Protein AF-A0A8J7C6D3-F1 (afdb_monomer)

Solvent-accessible surface area (backbone atoms only — not comparable to full-atom values): 24389 Å² total; per-residue (Å²): 137,83,80,84,76,82,81,77,87,63,57,80,48,40,81,49,32,55,45,72,69,37,61,65,18,50,51,34,42,56,75,69,70,48,65,46,54,58,27,21,40,64,61,62,69,90,41,70,54,32,63,36,28,35,18,40,44,41,59,49,48,55,51,28,41,75,70,75,44,65,48,73,67,58,43,46,28,51,15,32,48,29,65,72,40,36,53,61,50,34,52,82,59,72,56,47,87,53,58,85,55,48,47,28,28,37,66,63,80,87,57,46,86,38,42,42,56,18,48,42,22,64,67,69,44,84,69,55,77,60,66,36,76,58,47,26,60,44,47,68,49,23,74,39,45,88,68,72,54,64,92,40,13,22,19,60,53,46,52,54,50,24,51,27,49,12,30,39,50,52,49,48,58,55,47,71,68,45,81,63,49,64,58,54,53,67,67,46,100,62,57,70,68,58,36,50,51,38,45,55,49,46,54,53,30,49,50,20,57,74,71,65,38,66,69,55,28,53,52,30,35,48,42,28,32,46,33,29,60,51,92,88,38,50,74,74,27,22,35,58,28,53,31,53,66,75,66,58,63,63,65,79,76,54,61,97,89,48,85,75,84,82,75,77,99,70,84,86,82,91,81,90,80,88,83,89,78,85,86,85,80,91,78,87,83,85,83,84,84,88,84,90,80,89,85,81,82,89,80,74,95,61,72,75,64,66,73,75,77,74,82,80,89,81,90,88,88,89,84,83,86,82,80,80,86,85,81,83,85,84,86,88,87,86,83,88,84,85,89,89,85,87,90,83,89,85,90,81,82,88,83,86,78,82,77,82,76,82,72,84,61,64,64,60,59,50,51,50,51,49,51,52,50,48,54,52,50,48,53,50,49,55,51,50,54,56,56,54,60,67,75,74,65,131

Structure (mmCIF, N/CA/C/O backbone):
data_AF-A0A8J7C6D3-F1
#
_entry.id   AF-A0A8J7C6D3-F1
#
loop_
_atom_site.group_PDB
_atom_site.id
_atom_site.type_symbol
_atom_site.label_atom_id
_atom_site.label_alt_id
_atom_site.label_comp_id
_atom_site.label_asym_id
_atom_site.label_entity_id
_atom_site.label_seq_id
_atom_site.pdbx_PDB_ins_code
_atom_site.Cartn_x
_atom_site.Cartn_y
_atom_site.Cartn_z
_atom_site.occupancy
_atom_site.B_iso_or_equiv
_atom_site.auth_seq_id
_atom_site.auth_comp_id
_atom_site.auth_asym_id
_atom_site.auth_atom_id
_atom_site.pdbx_PDB_model_num
ATOM 1 N N . MET A 1 1 ? -4.020 -38.298 21.651 1.00 35.94 1 MET A N 1
ATOM 2 C CA . MET A 1 1 ? -4.482 -37.379 20.590 1.00 35.94 1 MET A CA 1
ATOM 3 C C . MET A 1 1 ? -3.362 -36.385 20.357 1.00 35.94 1 MET A C 1
ATOM 5 O O . MET A 1 1 ? -3.108 -35.577 21.237 1.00 35.94 1 MET A O 1
ATOM 9 N N . GLY A 1 2 ? -2.601 -36.550 19.274 1.00 34.66 2 GLY A N 1
ATOM 10 C CA . GLY A 1 2 ? -1.492 -35.654 18.943 1.00 34.66 2 GLY A CA 1
ATOM 11 C C . GLY A 1 2 ? -2.031 -34.428 18.221 1.00 34.66 2 GLY A C 1
ATOM 12 O O . GLY A 1 2 ? -2.689 -34.563 17.193 1.00 34.66 2 GLY A O 1
ATOM 13 N N . THR A 1 3 ? -1.799 -33.248 18.782 1.00 38.66 3 THR A N 1
ATOM 14 C CA . THR A 1 3 ? -2.047 -31.969 18.119 1.00 38.66 3 THR A CA 1
ATOM 15 C C . THR A 1 3 ? -1.068 -31.830 16.958 1.00 38.66 3 THR A C 1
ATOM 17 O O . THR A 1 3 ? 0.143 -31.834 17.176 1.00 38.66 3 THR A O 1
ATOM 20 N N . SER A 1 4 ? -1.581 -31.733 15.731 1.00 39.03 4 SER A N 1
ATOM 21 C CA . SER A 1 4 ? -0.763 -31.443 14.555 1.00 39.03 4 SER A CA 1
ATOM 22 C C . SER A 1 4 ? -0.263 -30.005 14.669 1.00 39.03 4 SER A C 1
ATOM 24 O O . SER A 1 4 ? -1.040 -29.061 14.552 1.00 39.03 4 SER A O 1
ATOM 26 N N . GLN A 1 5 ? 1.019 -29.843 14.979 1.00 36.81 5 GLN A N 1
ATOM 27 C CA . GLN A 1 5 ? 1.680 -28.546 15.012 1.00 36.81 5 GLN A CA 1
ATOM 28 C C . GLN A 1 5 ? 1.881 -28.110 13.557 1.00 36.81 5 GLN A C 1
ATOM 30 O O . GLN A 1 5 ? 2.606 -28.768 12.812 1.00 36.81 5 GLN A O 1
ATOM 35 N N . SER A 1 6 ? 1.204 -27.046 13.121 1.00 39.03 6 SER A N 1
ATOM 36 C CA . SER A 1 6 ? 1.497 -26.431 11.825 1.00 39.03 6 SER A CA 1
ATOM 37 C C . SER A 1 6 ? 2.928 -25.903 11.863 1.00 39.03 6 SER A C 1
ATOM 39 O O . SER A 1 6 ? 3.221 -24.943 12.570 1.00 39.03 6 SER A O 1
ATOM 41 N N . ALA A 1 7 ? 3.833 -26.558 11.140 1.00 34.53 7 ALA A N 1
ATOM 42 C CA . ALA A 1 7 ? 5.194 -26.084 10.964 1.00 34.53 7 ALA A CA 1
ATOM 43 C C . ALA A 1 7 ? 5.185 -24.954 9.926 1.00 34.53 7 ALA A C 1
ATOM 45 O O . ALA A 1 7 ? 5.163 -25.204 8.723 1.00 34.53 7 ALA A O 1
ATOM 46 N N . SER A 1 8 ? 5.180 -23.702 10.382 1.00 47.19 8 SER A N 1
ATOM 47 C CA . SER A 1 8 ? 5.560 -22.570 9.539 1.00 47.19 8 SER A CA 1
ATOM 48 C C . SER A 1 8 ? 7.086 -22.541 9.462 1.00 47.19 8 SER A C 1
ATOM 50 O O . SER A 1 8 ? 7.752 -22.167 10.428 1.00 47.19 8 SER A O 1
ATOM 52 N N . ALA A 1 9 ? 7.653 -22.978 8.338 1.00 42.16 9 ALA A N 1
ATOM 53 C CA . ALA A 1 9 ? 9.074 -22.800 8.064 1.00 42.16 9 ALA A CA 1
ATOM 54 C C . ALA A 1 9 ? 9.323 -21.310 7.799 1.00 42.16 9 ALA A C 1
ATOM 56 O O . ALA A 1 9 ? 9.165 -20.836 6.679 1.00 42.16 9 ALA A O 1
ATOM 57 N N . GLN A 1 10 ? 9.639 -20.554 8.848 1.00 51.47 10 GLN A N 1
ATOM 58 C CA . GLN A 1 10 ? 10.031 -19.159 8.707 1.00 51.47 10 GLN A CA 1
ATOM 59 C C . GLN A 1 10 ? 11.526 -19.099 8.393 1.00 51.47 10 GLN A C 1
ATOM 61 O O . GLN A 1 10 ? 12.343 -19.719 9.079 1.00 51.47 10 GLN A O 1
ATOM 66 N N . LEU A 1 11 ? 11.885 -18.358 7.346 1.00 58.56 11 LEU A N 1
ATOM 67 C CA . LEU A 1 11 ? 13.273 -18.072 7.006 1.00 58.56 11 LEU A CA 1
ATOM 68 C C . LEU A 1 11 ? 13.848 -17.143 8.095 1.00 58.56 11 LEU A C 1
ATOM 70 O O . LEU A 1 11 ? 13.680 -15.922 8.054 1.00 58.56 11 LEU A O 1
ATOM 74 N N . ASN A 1 12 ? 14.459 -17.737 9.122 1.00 57.47 12 ASN A N 1
ATOM 75 C CA . ASN A 1 12 ? 15.046 -17.015 10.251 1.00 57.47 12 ASN A CA 1
ATOM 76 C C . ASN A 1 12 ? 16.379 -16.388 9.824 1.00 57.47 12 ASN A C 1
ATOM 78 O O . ASN A 1 12 ? 17.447 -16.974 9.990 1.00 57.47 12 ASN A O 1
ATOM 82 N N . LEU A 1 13 ? 16.299 -15.204 9.220 1.00 67.88 13 LEU A N 1
ATOM 83 C CA . LEU A 1 13 ? 17.453 -14.402 8.827 1.00 67.88 13 LEU A CA 1
ATOM 84 C C . LEU A 1 13 ? 17.465 -13.090 9.603 1.00 67.88 13 LEU A C 1
ATOM 86 O O . LEU A 1 13 ? 16.505 -12.324 9.559 1.00 67.88 13 LEU A O 1
ATOM 90 N N . GLY A 1 14 ? 18.575 -12.827 10.294 1.00 69.88 14 GLY A N 1
ATOM 91 C CA . GLY A 1 14 ? 18.708 -11.687 11.201 1.00 69.88 14 GLY A CA 1
ATOM 92 C C . GLY A 1 14 ? 17.797 -11.778 12.431 1.00 69.88 14 GLY A C 1
ATOM 93 O O . GLY A 1 14 ? 17.125 -12.780 12.665 1.00 69.88 14 GLY A O 1
ATOM 94 N N . ASN A 1 15 ? 17.784 -10.714 13.230 1.00 74.31 15 ASN A N 1
ATOM 95 C CA . ASN A 1 15 ? 17.093 -10.658 14.522 1.00 74.31 15 ASN A CA 1
ATOM 96 C C . ASN A 1 15 ? 15.563 -10.608 14.396 1.00 74.31 15 ASN A C 1
ATOM 98 O O . ASN A 1 15 ? 14.868 -10.987 15.335 1.00 74.31 15 ASN A O 1
ATOM 102 N N . HIS A 1 16 ? 15.045 -10.144 13.256 1.00 74.00 16 HIS A N 1
ATOM 103 C CA . HIS A 1 16 ? 13.601 -9.990 13.024 1.00 74.00 16 HIS A CA 1
ATOM 104 C C . HIS A 1 16 ? 13.015 -11.032 12.063 1.00 74.00 16 HIS A C 1
ATOM 106 O O . HIS A 1 16 ? 11.794 -11.115 11.931 1.00 74.00 16 HIS A O 1
ATOM 112 N N . GLY A 1 17 ? 13.868 -11.835 11.415 1.00 75.44 17 GLY A N 1
ATOM 113 C CA . GLY A 1 17 ? 13.452 -12.804 10.405 1.00 75.44 17 GLY A CA 1
ATOM 114 C C . GLY A 1 17 ? 12.845 -12.160 9.154 1.00 75.44 17 GLY A C 1
ATOM 115 O O . GLY A 1 17 ? 12.644 -10.945 9.064 1.00 75.44 17 GLY A O 1
ATOM 116 N N . VAL A 1 18 ? 12.519 -13.002 8.172 1.00 78.12 18 VAL A N 1
ATOM 117 C CA . VAL A 1 18 ? 11.623 -12.615 7.075 1.00 78.12 18 VAL A CA 1
ATOM 118 C C . VAL A 1 18 ? 10.198 -12.967 7.483 1.00 78.12 18 VAL A C 1
ATOM 120 O O . VAL A 1 18 ? 9.922 -14.065 7.972 1.00 78.12 18 VAL A O 1
ATOM 123 N N . GLN A 1 19 ? 9.290 -12.012 7.327 1.00 78.81 19 GLN A N 1
ATOM 124 C CA . GLN A 1 19 ? 7.880 -12.212 7.619 1.00 78.81 19 GLN A CA 1
ATOM 125 C C . GLN A 1 19 ? 7.256 -13.170 6.591 1.00 78.81 19 GLN A C 1
ATOM 127 O O . GLN A 1 19 ? 7.528 -13.022 5.395 1.00 78.81 19 GLN A O 1
ATOM 132 N N . PRO A 1 20 ? 6.358 -14.072 7.021 1.00 81.88 20 PRO A N 1
ATOM 133 C CA . PRO A 1 20 ? 5.521 -14.826 6.107 1.00 81.88 20 PRO A CA 1
ATOM 134 C C . PRO A 1 20 ? 4.822 -13.928 5.073 1.00 81.88 20 PRO A C 1
ATOM 136 O O . PRO A 1 20 ? 4.192 -12.918 5.423 1.00 81.88 20 PRO A O 1
ATOM 139 N N . GLY A 1 21 ? 4.948 -14.302 3.802 1.00 85.19 21 GLY A N 1
ATOM 140 C CA . GLY A 1 21 ? 4.371 -13.593 2.661 1.00 85.19 21 GLY A CA 1
ATOM 141 C C . GLY A 1 21 ? 5.252 -12.524 2.037 1.00 85.19 21 GLY A C 1
ATOM 142 O O . GLY A 1 21 ? 4.798 -11.876 1.101 1.00 85.19 21 GLY A O 1
ATOM 143 N N . LEU A 1 22 ? 6.454 -12.302 2.570 1.00 88.69 22 LEU A N 1
ATOM 144 C CA . LEU A 1 22 ? 7.448 -11.389 2.001 1.00 88.69 22 LEU A CA 1
ATOM 145 C C . LEU A 1 22 ? 8.672 -12.130 1.449 1.00 88.69 22 LEU A C 1
ATOM 147 O O . LEU A 1 22 ? 9.694 -11.515 1.151 1.00 88.69 22 LEU A O 1
ATOM 151 N N . GLU A 1 23 ? 8.605 -13.457 1.328 1.00 88.38 23 GLU A N 1
ATOM 152 C CA . GLU A 1 23 ? 9.719 -14.284 0.864 1.00 88.38 23 GLU A CA 1
ATOM 153 C C . GLU A 1 23 ? 10.109 -13.938 -0.574 1.00 88.38 23 GLU A C 1
ATOM 155 O O . GLU A 1 23 ? 11.292 -13.950 -0.918 1.00 88.38 23 GLU A O 1
ATOM 160 N N . SER A 1 24 ? 9.124 -13.594 -1.409 1.00 89.44 24 SER A N 1
ATOM 161 C CA . SER A 1 24 ? 9.371 -13.220 -2.799 1.00 89.44 24 SER A CA 1
ATOM 162 C C . SER A 1 24 ? 10.123 -11.893 -2.890 1.00 89.44 24 SER A C 1
ATOM 164 O O . SER A 1 24 ? 11.124 -11.794 -3.592 1.00 89.44 24 SER A O 1
ATOM 166 N N . GLU A 1 25 ? 9.714 -10.903 -2.105 1.00 92.62 25 GLU A N 1
ATOM 167 C CA . GLU A 1 25 ? 10.316 -9.581 -2.023 1.00 92.62 25 GLU A CA 1
ATOM 168 C C . GLU A 1 25 ? 11.708 -9.659 -1.412 1.00 92.62 25 GLU A C 1
ATOM 170 O O . GLU A 1 25 ? 12.630 -9.005 -1.894 1.00 92.62 25 GLU A O 1
ATOM 175 N N . TYR A 1 26 ? 11.882 -10.504 -0.396 1.00 90.12 26 TYR A N 1
ATOM 176 C CA . TYR A 1 26 ? 13.186 -10.801 0.173 1.00 90.12 26 TYR A CA 1
ATOM 177 C C . TYR A 1 26 ? 14.137 -11.389 -0.878 1.00 90.12 26 TYR A C 1
ATOM 179 O O . TYR A 1 26 ? 15.249 -10.888 -1.051 1.00 90.12 26 TYR A O 1
ATOM 187 N N . LEU A 1 27 ? 13.692 -12.392 -1.641 1.00 89.00 27 LEU A N 1
ATOM 188 C CA . LEU A 1 27 ? 14.488 -12.959 -2.729 1.00 89.00 27 LEU A CA 1
ATOM 189 C C . LEU A 1 27 ? 14.832 -11.894 -3.782 1.00 89.00 27 LEU A C 1
ATOM 191 O O . LEU A 1 27 ? 15.984 -11.785 -4.196 1.00 89.00 27 LEU A O 1
ATOM 195 N N . GLN A 1 28 ? 13.867 -11.064 -4.186 1.00 91.81 28 GLN A N 1
ATOM 196 C CA . GLN A 1 28 ? 14.116 -9.970 -5.132 1.00 91.81 28 GLN A CA 1
ATOM 197 C C . GLN A 1 28 ? 15.097 -8.932 -4.569 1.00 91.81 28 GLN A C 1
ATOM 199 O O . GLN A 1 28 ? 15.930 -8.398 -5.304 1.00 91.81 28 GLN A O 1
ATOM 204 N N . TYR A 1 29 ? 15.058 -8.676 -3.260 1.00 90.19 29 TYR A N 1
ATOM 205 C CA . TYR A 1 29 ? 16.030 -7.830 -2.575 1.00 90.19 29 TYR A CA 1
ATOM 206 C C . TYR A 1 29 ? 17.445 -8.396 -2.706 1.00 90.19 29 TYR A C 1
ATOM 208 O O . TYR A 1 29 ? 18.355 -7.671 -3.113 1.00 90.19 29 TYR A O 1
ATOM 216 N N . GLN A 1 30 ? 17.627 -9.690 -2.434 1.00 87.06 30 GLN A N 1
ATOM 217 C CA . GLN A 1 30 ? 18.914 -10.373 -2.592 1.00 87.06 30 GLN A CA 1
ATOM 218 C C . GLN A 1 30 ? 19.411 -10.330 -4.042 1.00 87.06 30 GLN A C 1
ATOM 220 O O . GLN A 1 30 ? 20.556 -9.954 -4.292 1.00 87.06 30 GLN A O 1
ATOM 225 N N . LEU A 1 31 ? 18.541 -10.652 -5.005 1.00 87.81 31 LEU A N 1
ATOM 226 C CA . LEU A 1 31 ? 18.876 -10.659 -6.433 1.00 87.81 31 LEU A CA 1
ATOM 227 C C . LEU A 1 31 ? 19.260 -9.268 -6.958 1.00 87.81 31 LEU A C 1
ATOM 229 O O . LEU A 1 31 ? 20.048 -9.163 -7.895 1.00 87.81 31 LEU A O 1
ATOM 233 N N . SER A 1 32 ? 18.758 -8.197 -6.333 1.00 86.75 32 SER A N 1
ATOM 234 C CA . SER A 1 32 ? 19.139 -6.819 -6.674 1.00 86.75 32 SER A CA 1
ATOM 235 C C . SER A 1 32 ? 20.580 -6.451 -6.290 1.00 86.75 32 SER A C 1
ATOM 237 O O . SER A 1 32 ? 21.055 -5.383 -6.675 1.00 86.75 32 SER A O 1
ATOM 239 N N . GLY A 1 33 ? 21.277 -7.300 -5.522 1.00 83.44 33 GLY A N 1
ATOM 240 C CA . GLY A 1 33 ? 22.626 -7.028 -5.020 1.00 83.44 33 GLY A CA 1
ATOM 241 C C . GLY A 1 33 ? 22.674 -5.947 -3.935 1.00 83.44 33 GLY A C 1
ATOM 242 O O . GLY A 1 33 ? 23.723 -5.346 -3.700 1.00 83.44 33 GLY A O 1
ATOM 243 N N . SER A 1 34 ? 21.540 -5.666 -3.287 1.00 84.38 34 SER A N 1
ATOM 244 C CA . SER A 1 34 ? 21.460 -4.683 -2.206 1.00 84.38 34 SER A CA 1
ATOM 245 C C . SER A 1 34 ? 22.063 -5.226 -0.905 1.00 84.38 34 SER A C 1
ATOM 247 O O . SER A 1 34 ? 21.966 -6.410 -0.593 1.00 84.38 34 SER A O 1
ATOM 249 N N . ASP A 1 35 ? 22.678 -4.341 -0.120 1.00 85.56 35 ASP A N 1
ATOM 250 C CA . ASP A 1 35 ? 23.316 -4.687 1.156 1.00 85.56 35 ASP A CA 1
ATOM 251 C C . ASP A 1 35 ? 22.279 -5.156 2.192 1.00 85.56 35 ASP A C 1
ATOM 253 O O . ASP A 1 35 ? 21.539 -4.348 2.761 1.00 85.56 35 ASP A O 1
ATOM 257 N N . LEU A 1 36 ? 22.263 -6.465 2.467 1.00 85.62 36 LEU A N 1
ATOM 258 C CA . LEU A 1 36 ? 21.351 -7.109 3.420 1.00 85.62 36 LEU A CA 1
ATOM 259 C C . LEU A 1 36 ? 21.456 -6.544 4.839 1.00 85.62 36 LEU A C 1
ATOM 261 O O . LEU A 1 36 ? 20.458 -6.527 5.559 1.00 85.62 36 LEU A O 1
ATOM 265 N N . SER A 1 37 ? 22.619 -6.013 5.230 1.00 85.38 37 SER A N 1
ATOM 266 C CA . SER A 1 37 ? 22.806 -5.412 6.558 1.00 85.38 37 SER A CA 1
ATOM 267 C C . SER A 1 37 ? 22.072 -4.077 6.723 1.00 85.38 37 SER A C 1
ATOM 269 O O . SER A 1 37 ? 21.887 -3.604 7.843 1.00 85.38 37 SER A O 1
ATOM 271 N N . LYS A 1 38 ? 21.629 -3.467 5.615 1.00 88.44 38 LYS A N 1
ATOM 272 C CA . LYS A 1 38 ? 20.833 -2.231 5.596 1.00 88.44 38 LYS A CA 1
ATOM 273 C C . LYS A 1 38 ? 19.353 -2.485 5.355 1.00 88.44 38 LYS A C 1
ATOM 275 O O . LYS A 1 38 ? 18.570 -1.539 5.410 1.00 88.44 38 LYS A O 1
ATOM 280 N N . MET A 1 39 ? 18.968 -3.726 5.071 1.00 89.31 39 MET A N 1
ATOM 281 C CA . MET A 1 39 ? 17.588 -4.062 4.764 1.00 89.31 39 MET A CA 1
ATOM 282 C C . MET A 1 39 ? 16.685 -3.789 5.969 1.00 89.31 39 MET A C 1
ATOM 284 O O . MET A 1 39 ? 16.968 -4.190 7.101 1.00 89.31 39 MET A O 1
ATOM 288 N N . ARG A 1 40 ? 15.570 -3.119 5.694 1.00 89.81 40 ARG A N 1
ATOM 289 C CA . ARG A 1 40 ? 14.510 -2.786 6.636 1.00 89.81 40 ARG A CA 1
ATOM 290 C C . ARG A 1 40 ? 13.235 -3.531 6.259 1.00 89.81 40 ARG A C 1
ATOM 292 O O . ARG A 1 40 ? 12.819 -3.481 5.098 1.00 89.81 40 ARG A O 1
ATOM 299 N N . SER A 1 41 ? 12.593 -4.167 7.232 1.00 87.94 41 SER A N 1
ATOM 300 C CA . SER A 1 41 ? 11.332 -4.899 7.049 1.00 87.94 41 SER A CA 1
ATOM 301 C C . SER A 1 41 ? 10.282 -4.511 8.084 1.00 87.94 41 SER A C 1
ATOM 303 O O . SER A 1 41 ? 10.504 -3.647 8.931 1.00 87.94 41 SER A O 1
ATOM 305 N N . ILE A 1 42 ? 9.113 -5.140 7.972 1.00 88.75 42 ILE A N 1
ATOM 306 C CA . ILE A 1 42 ? 8.044 -5.078 8.962 1.00 88.75 42 ILE A CA 1
ATOM 307 C C . ILE A 1 42 ? 8.374 -6.113 10.051 1.00 88.75 42 ILE A C 1
ATOM 309 O O . ILE A 1 42 ? 8.483 -7.300 9.727 1.00 88.75 42 ILE A O 1
ATOM 313 N N . PRO A 1 43 ? 8.600 -5.693 11.309 1.00 80.12 43 PRO A N 1
ATOM 314 C CA . PRO A 1 43 ? 8.975 -6.615 12.368 1.00 80.12 43 PRO A CA 1
ATOM 315 C C . PRO A 1 43 ? 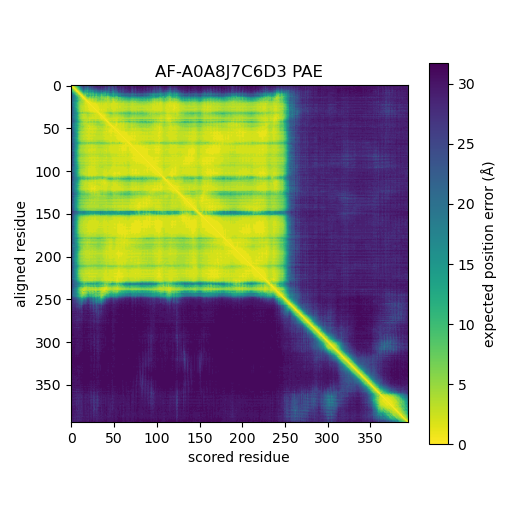7.733 -7.354 12.857 1.00 80.12 43 PRO A C 1
ATOM 317 O O . PRO A 1 43 ? 6.814 -6.729 13.387 1.00 80.12 43 PRO A O 1
ATOM 320 N N . ALA A 1 44 ? 7.744 -8.681 12.698 1.00 82.25 44 ALA A N 1
ATOM 321 C CA . ALA A 1 44 ? 6.622 -9.569 13.007 1.00 82.25 44 ALA A CA 1
ATOM 322 C C . ALA A 1 44 ? 5.303 -9.177 12.305 1.00 82.25 44 ALA A C 1
ATOM 324 O O . ALA A 1 44 ? 5.213 -8.169 11.607 1.00 82.25 44 ALA A O 1
ATOM 325 N N . CYS A 1 45 ? 4.277 -10.018 12.451 1.00 87.62 45 CYS A N 1
ATOM 326 C CA . CYS A 1 45 ? 2.952 -9.716 11.927 1.00 87.62 45 CYS A CA 1
ATOM 327 C C . CYS A 1 45 ? 1.855 -10.040 12.928 1.00 87.62 45 CYS A C 1
ATOM 329 O O . CYS A 1 45 ? 1.641 -11.208 13.243 1.00 87.62 45 CYS A O 1
ATOM 331 N N . ASP A 1 46 ? 1.161 -9.004 13.391 1.00 89.94 46 ASP A N 1
ATOM 332 C CA . ASP A 1 46 ? 0.018 -9.112 14.296 1.00 89.94 46 ASP A CA 1
ATOM 333 C C . ASP A 1 46 ? -1.307 -8.978 13.535 1.00 89.94 46 ASP A C 1
ATOM 335 O O . ASP A 1 46 ? -2.298 -9.616 13.886 1.00 89.94 46 ASP A O 1
ATOM 339 N N . VAL A 1 47 ? -1.331 -8.164 12.473 1.00 90.06 47 VAL A N 1
ATOM 340 C CA . VAL A 1 47 ? -2.508 -7.966 11.618 1.00 90.06 47 VAL A CA 1
ATOM 341 C C . VAL A 1 47 ? -2.123 -8.065 10.151 1.00 90.06 47 VAL A C 1
ATOM 343 O O . VAL A 1 47 ? -1.212 -7.376 9.695 1.00 90.06 47 VAL A O 1
ATOM 346 N N . GLY A 1 48 ? -2.878 -8.846 9.383 1.00 90.12 48 GLY A N 1
ATOM 347 C CA . GLY A 1 48 ? -2.642 -9.015 7.953 1.00 90.12 48 GLY A CA 1
ATOM 348 C C . GLY A 1 48 ? -1.524 -9.999 7.634 1.00 90.12 48 GLY A C 1
ATOM 349 O O . GLY A 1 48 ? -1.120 -10.810 8.461 1.00 90.12 48 GLY A O 1
ATOM 350 N N . PHE A 1 49 ? -1.053 -9.945 6.390 1.00 89.56 49 PHE A N 1
ATOM 351 C CA . PHE A 1 49 ? -0.009 -10.825 5.863 1.00 89.56 49 PHE A CA 1
ATOM 352 C C . PHE A 1 49 ? 0.734 -10.168 4.689 1.00 89.56 49 PHE A C 1
ATOM 354 O O . PHE A 1 49 ? 0.193 -9.276 4.024 1.00 89.56 49 PHE A O 1
ATOM 361 N N . GLY A 1 50 ? 1.970 -10.597 4.418 1.00 91.12 50 GLY A N 1
ATOM 362 C CA . GLY A 1 50 ? 2.814 -10.036 3.359 1.00 91.12 50 GLY A CA 1
ATOM 363 C C . GLY A 1 50 ? 2.931 -8.511 3.447 1.00 91.12 50 GLY A C 1
ATOM 364 O O . GLY A 1 50 ? 3.109 -7.953 4.533 1.00 91.12 50 GLY A O 1
ATOM 365 N N . LEU A 1 51 ? 2.754 -7.828 2.311 1.00 93.12 51 LEU A N 1
ATOM 366 C CA . LEU A 1 51 ? 2.826 -6.365 2.211 1.00 93.12 51 LEU A CA 1
ATOM 367 C C . LEU A 1 51 ? 1.798 -5.624 3.068 1.00 93.12 51 LEU A C 1
ATOM 369 O O . LEU A 1 51 ? 2.003 -4.453 3.365 1.00 93.12 51 LEU A O 1
ATOM 373 N N . SER A 1 52 ? 0.686 -6.254 3.438 1.00 94.19 52 SER A N 1
ATOM 374 C CA . SER A 1 52 ? -0.379 -5.620 4.226 1.00 94.19 52 SER A CA 1
ATOM 375 C C . SER A 1 52 ? -0.063 -5.591 5.730 1.00 94.19 52 SER A C 1
ATOM 377 O O . SER A 1 52 ? -0.740 -4.919 6.509 1.00 94.19 52 SER A O 1
ATOM 379 N N . CYS A 1 53 ? 0.979 -6.302 6.152 1.00 92.56 53 CYS A N 1
ATOM 380 C CA . CYS A 1 53 ? 1.230 -6.572 7.551 1.00 92.56 53 CYS A CA 1
ATOM 381 C C . CYS A 1 53 ? 1.369 -5.315 8.422 1.00 92.56 53 CYS A C 1
ATOM 383 O O . CYS A 1 53 ? 2.084 -4.372 8.077 1.00 92.56 53 CYS A O 1
ATOM 385 N N . ASN A 1 54 ? 0.673 -5.314 9.560 1.00 93.50 54 ASN A N 1
ATOM 386 C CA . ASN A 1 54 ? 0.656 -4.273 10.585 1.00 93.50 54 ASN A CA 1
ATOM 387 C C . ASN A 1 54 ? 0.271 -2.866 10.091 1.00 93.50 54 ASN A C 1
ATOM 389 O O . ASN A 1 54 ? 0.375 -1.906 10.858 1.00 93.50 54 ASN A O 1
ATOM 393 N N . LYS A 1 55 ? -0.195 -2.708 8.848 1.00 95.25 55 LYS A N 1
ATOM 394 C CA . LYS A 1 55 ? -0.605 -1.418 8.275 1.00 95.25 55 LYS A CA 1
ATOM 395 C C . LYS A 1 55 ? -2.063 -1.121 8.595 1.00 95.25 55 LYS A C 1
ATOM 397 O O . LYS A 1 55 ? -2.923 -1.994 8.494 1.00 95.25 55 LYS A O 1
ATOM 402 N N . THR A 1 56 ? -2.353 0.144 8.894 1.00 97.06 56 THR A N 1
ATOM 403 C CA . THR A 1 56 ? -3.712 0.613 9.212 1.00 97.06 56 THR A CA 1
ATOM 404 C C . THR A 1 56 ? -4.706 0.233 8.119 1.00 97.06 56 THR A C 1
ATOM 406 O O . THR A 1 56 ? -5.791 -0.252 8.414 1.00 97.06 56 THR A O 1
ATOM 409 N N . GLY A 1 57 ? -4.324 0.375 6.848 1.00 97.38 57 GLY A N 1
ATOM 410 C CA . GLY A 1 57 ? -5.187 0.071 5.709 1.00 97.38 57 GLY A CA 1
ATOM 411 C C . GLY A 1 57 ? -5.684 -1.374 5.654 1.00 97.38 57 GLY A C 1
ATOM 412 O O . GLY A 1 57 ? -6.696 -1.631 5.013 1.00 97.38 57 GLY A O 1
ATOM 413 N N . THR A 1 58 ? -5.006 -2.312 6.311 1.00 96.19 58 THR A N 1
ATOM 414 C CA . THR A 1 58 ? -5.426 -3.718 6.391 1.00 96.19 58 THR A CA 1
ATOM 415 C C . THR A 1 58 ? -6.588 -3.886 7.354 1.00 96.19 58 THR A C 1
ATOM 417 O O . THR A 1 58 ? -7.610 -4.460 6.992 1.00 96.19 58 THR A O 1
ATOM 420 N N . VAL A 1 59 ? -6.475 -3.279 8.538 1.00 97.50 59 VAL A N 1
ATOM 421 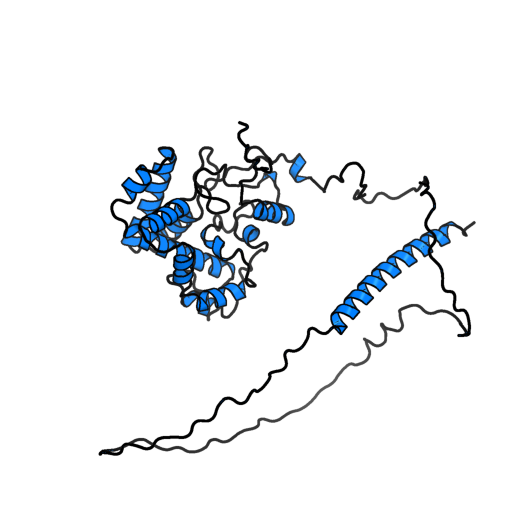C CA . VAL A 1 59 ? -7.570 -3.205 9.515 1.00 97.50 59 VAL A CA 1
ATOM 422 C C . VAL A 1 59 ? -8.781 -2.511 8.905 1.00 97.50 59 VAL A C 1
ATOM 424 O O . VAL A 1 59 ? -9.907 -2.979 9.045 1.00 97.50 59 VAL A O 1
ATOM 427 N N . LEU A 1 60 ? -8.556 -1.395 8.208 1.00 98.06 60 LEU A N 1
ATOM 428 C CA . LEU A 1 60 ? -9.638 -0.633 7.594 1.00 98.06 60 LEU A CA 1
ATOM 429 C C . LEU A 1 60 ? -10.374 -1.440 6.524 1.00 98.06 60 LEU A C 1
ATOM 431 O O . LEU A 1 60 ? -11.601 -1.441 6.523 1.00 98.06 60 LEU A O 1
ATOM 435 N N . GLN A 1 61 ? -9.650 -2.145 5.651 1.00 97.81 61 GLN A N 1
ATOM 436 C CA . GLN A 1 61 ? -10.270 -2.984 4.626 1.00 97.81 61 GLN A CA 1
ATOM 437 C C . GLN A 1 61 ? -11.092 -4.120 5.254 1.00 97.81 61 GLN A C 1
ATOM 439 O O . GLN A 1 61 ? -12.232 -4.342 4.854 1.00 97.81 61 GLN A O 1
ATOM 444 N N . GLU A 1 62 ? -10.567 -4.784 6.288 1.00 96.50 62 GLU A N 1
ATOM 445 C CA . GLU A 1 62 ? -11.300 -5.832 7.008 1.00 96.50 62 GLU A CA 1
ATOM 446 C C . GLU A 1 62 ? -12.576 -5.287 7.672 1.00 96.50 62 GLU A C 1
ATOM 448 O O . GLU A 1 62 ? -13.630 -5.923 7.630 1.00 96.50 62 GLU A O 1
ATOM 453 N N . LEU A 1 63 ? -12.515 -4.089 8.264 1.00 97.12 63 LEU A N 1
ATOM 454 C CA . LEU A 1 63 ? -13.685 -3.436 8.854 1.00 97.12 63 LEU A CA 1
ATOM 455 C C . LEU A 1 63 ? -14.716 -3.036 7.793 1.00 97.12 63 LEU A C 1
ATOM 457 O O . LEU A 1 63 ? -15.910 -3.222 8.025 1.00 97.12 63 LEU A O 1
ATOM 461 N N . VAL A 1 64 ? -14.289 -2.538 6.630 1.00 97.94 64 VAL A N 1
ATOM 462 C CA . VAL A 1 64 ? -15.189 -2.252 5.499 1.00 97.94 64 VAL A CA 1
ATOM 463 C C . VAL A 1 64 ? -15.937 -3.513 5.083 1.00 97.94 64 VAL A C 1
ATOM 465 O O . VAL A 1 64 ? -17.165 -3.496 5.027 1.00 97.94 64 VAL A O 1
ATOM 468 N N . GLU A 1 65 ? -15.236 -4.625 4.881 1.00 96.69 65 GLU A N 1
ATOM 469 C CA . GLU A 1 65 ? -15.856 -5.893 4.483 1.00 96.69 65 GLU A CA 1
ATOM 470 C C . GLU A 1 65 ? -16.801 -6.445 5.562 1.00 96.69 65 GLU A C 1
ATOM 472 O O . GLU A 1 65 ? -17.923 -6.849 5.250 1.00 96.69 65 GLU A O 1
ATOM 477 N N . LYS A 1 66 ? -16.422 -6.371 6.847 1.00 95.75 66 LYS A N 1
ATOM 478 C CA . LYS A 1 66 ? -17.294 -6.759 7.976 1.00 95.75 66 LYS A CA 1
ATOM 479 C C . LYS A 1 66 ? -18.581 -5.937 8.063 1.00 95.75 66 LYS A C 1
ATOM 481 O O . LYS A 1 66 ? -19.582 -6.432 8.574 1.00 95.75 66 LYS A O 1
ATOM 486 N N . ASN A 1 67 ? -18.569 -4.702 7.565 1.00 96.38 67 ASN A N 1
ATOM 487 C CA . ASN A 1 67 ? -19.737 -3.822 7.517 1.00 96.38 67 ASN A CA 1
ATOM 488 C C . ASN A 1 67 ? -20.480 -3.900 6.162 1.00 96.38 67 ASN A C 1
ATOM 490 O O . ASN A 1 67 ? -21.211 -2.975 5.813 1.00 96.38 67 ASN A O 1
ATOM 494 N N . ASN A 1 68 ? -20.334 -5.005 5.412 1.00 94.31 68 ASN A N 1
ATOM 495 C CA . ASN A 1 68 ? -20.928 -5.230 4.081 1.00 94.31 68 ASN A CA 1
ATOM 496 C C . ASN A 1 68 ? -20.488 -4.209 3.013 1.00 94.31 68 ASN A C 1
ATOM 498 O O . ASN A 1 68 ? -21.220 -3.941 2.057 1.00 94.31 68 ASN A O 1
ATOM 502 N N . GLY A 1 69 ? -19.310 -3.612 3.185 1.00 94.19 69 GLY A N 1
ATOM 503 C CA . GLY A 1 69 ? -18.688 -2.739 2.199 1.00 94.19 69 GLY A CA 1
ATOM 504 C C . GLY A 1 69 ? -18.051 -3.508 1.039 1.00 94.19 69 GLY A C 1
ATOM 505 O O . GLY A 1 69 ? -18.139 -4.731 0.939 1.00 94.19 69 GLY A O 1
ATOM 506 N N . SER A 1 70 ? -17.408 -2.773 0.129 1.00 95.81 70 SER A N 1
ATOM 507 C CA . SER A 1 70 ? -16.738 -3.365 -1.035 1.00 95.81 70 SER A CA 1
ATOM 508 C C . SER A 1 70 ? -15.542 -4.224 -0.627 1.00 95.81 70 SER A C 1
ATOM 510 O O . SER A 1 70 ? -14.751 -3.825 0.230 1.00 95.81 70 SER A O 1
ATOM 512 N N . SER A 1 71 ? -15.377 -5.363 -1.304 1.00 97.75 71 SER A N 1
ATOM 513 C CA . SER A 1 71 ? -14.165 -6.172 -1.179 1.00 97.75 71 SER A CA 1
ATOM 514 C C . SER A 1 71 ? -12.932 -5.388 -1.631 1.00 97.75 71 SER A C 1
ATOM 516 O O . SER A 1 71 ? -13.039 -4.447 -2.427 1.00 97.75 71 SER A O 1
ATOM 518 N N . TYR A 1 72 ? -11.746 -5.814 -1.190 1.00 97.94 72 TYR A N 1
ATOM 519 C CA . TYR A 1 72 ? -10.482 -5.222 -1.633 1.00 97.94 72 TYR A CA 1
ATOM 520 C C . TYR A 1 72 ? -10.394 -5.113 -3.161 1.00 97.94 72 TYR A C 1
ATOM 522 O O . TYR A 1 72 ? -10.038 -4.071 -3.719 1.00 97.94 72 TYR A O 1
ATOM 530 N N . ARG A 1 73 ? -10.747 -6.205 -3.851 1.00 97.62 73 ARG A N 1
ATOM 531 C CA . ARG A 1 73 ? -10.647 -6.315 -5.306 1.00 97.62 73 ARG A CA 1
ATOM 532 C C . ARG A 1 73 ? -11.603 -5.357 -6.006 1.00 97.62 73 ARG A C 1
ATOM 534 O O . ARG A 1 73 ? -11.181 -4.679 -6.943 1.00 97.62 73 ARG A O 1
ATOM 541 N N . ASP A 1 74 ? -12.848 -5.279 -5.550 1.00 98.25 74 ASP A N 1
ATOM 542 C CA . ASP A 1 74 ? -13.850 -4.384 -6.134 1.00 98.25 74 ASP A CA 1
ATOM 543 C C . ASP A 1 74 ? -13.471 -2.921 -5.915 1.00 98.25 74 ASP A C 1
ATOM 545 O O . ASP A 1 74 ? -13.574 -2.098 -6.827 1.00 98.25 74 ASP A O 1
ATOM 549 N N . LEU A 1 75 ? -12.964 -2.601 -4.722 1.00 98.38 75 LEU A N 1
ATOM 550 C CA . LEU A 1 75 ? -12.512 -1.261 -4.381 1.00 98.38 75 LEU A CA 1
ATOM 551 C C . LEU A 1 75 ? -11.311 -0.839 -5.235 1.00 98.38 75 LEU A C 1
ATOM 553 O O . LEU A 1 75 ? -11.294 0.274 -5.761 1.00 98.38 75 LEU A O 1
ATOM 557 N N . LEU A 1 76 ? -10.342 -1.738 -5.431 1.00 98.56 76 LEU A N 1
ATOM 558 C CA . LEU A 1 76 ? -9.192 -1.529 -6.311 1.00 98.56 76 LEU A CA 1
ATOM 559 C C . LEU A 1 76 ? -9.616 -1.315 -7.769 1.00 98.56 76 LEU A C 1
ATOM 561 O O . LEU A 1 76 ? -9.094 -0.429 -8.443 1.00 98.56 76 LEU A O 1
ATOM 565 N N . LEU A 1 77 ? -10.566 -2.111 -8.262 1.00 98.69 77 LEU A N 1
ATOM 566 C CA . LEU A 1 77 ? -11.094 -1.948 -9.615 1.00 98.69 77 LEU A CA 1
ATOM 567 C C . LEU A 1 77 ? -11.801 -0.616 -9.790 1.00 98.69 77 LEU A C 1
ATOM 569 O O . LEU A 1 77 ? -11.561 0.079 -10.772 1.00 98.69 77 LEU A O 1
ATOM 573 N N . ARG A 1 78 ? -12.636 -0.235 -8.826 1.00 98.50 78 ARG A N 1
ATOM 574 C CA . ARG A 1 78 ? -13.325 1.053 -8.835 1.00 98.50 78 ARG A CA 1
ATOM 575 C C . ARG A 1 78 ? -12.338 2.218 -8.761 1.00 98.50 78 ARG A C 1
ATOM 577 O O . ARG A 1 78 ? -12.518 3.198 -9.475 1.00 98.50 78 ARG A O 1
ATOM 584 N N . ALA A 1 79 ? -11.276 2.091 -7.963 1.00 98.44 79 ALA A N 1
ATOM 585 C CA . ALA A 1 79 ? -10.178 3.057 -7.906 1.00 98.44 79 ALA A CA 1
ATOM 586 C C . ALA A 1 79 ? -9.538 3.237 -9.286 1.00 98.44 79 ALA A C 1
ATOM 588 O O . ALA A 1 79 ? -9.400 4.350 -9.782 1.00 98.44 79 ALA A O 1
ATOM 589 N N . ALA A 1 80 ? -9.256 2.132 -9.969 1.00 98.44 80 ALA A N 1
ATOM 590 C CA . ALA A 1 80 ? -8.680 2.151 -11.303 1.00 98.44 80 ALA A CA 1
ATOM 591 C C . ALA A 1 80 ? -9.652 2.572 -12.423 1.00 98.44 80 ALA A C 1
ATOM 593 O O . ALA A 1 80 ? -9.259 2.517 -13.583 1.00 98.44 80 ALA A O 1
ATOM 594 N N . GLY A 1 81 ? -10.892 2.983 -12.132 1.00 97.94 81 GLY A N 1
ATOM 595 C CA . GLY A 1 81 ? -11.873 3.368 -13.158 1.00 97.94 81 GLY A CA 1
ATOM 596 C C . GLY A 1 81 ? -12.616 2.193 -13.807 1.00 97.94 81 GLY A C 1
ATOM 597 O O . GLY A 1 81 ? -13.172 2.336 -14.892 1.00 97.94 81 GLY A O 1
ATOM 598 N N . GLY A 1 82 ? -12.622 1.026 -13.160 1.00 98.25 82 GLY A N 1
ATOM 599 C CA . GLY A 1 82 ? -13.269 -0.204 -13.619 1.00 98.25 82 GLY A CA 1
ATOM 600 C C . GLY A 1 82 ? -12.291 -1.257 -14.151 1.00 98.25 82 GLY A C 1
ATOM 601 O O . GLY A 1 82 ? -11.105 -0.997 -14.350 1.00 98.25 82 GLY A O 1
ATOM 602 N N . GLN A 1 83 ? -12.807 -2.467 -14.395 1.00 98.12 83 GLN A N 1
ATOM 603 C CA . GLN A 1 83 ? -12.029 -3.625 -14.863 1.00 98.12 83 GLN A CA 1
ATOM 604 C C . GLN A 1 83 ? -11.286 -3.342 -16.174 1.00 98.12 83 GLN A C 1
ATOM 606 O O . GLN A 1 83 ? -10.078 -3.536 -16.238 1.00 98.12 83 GLN A O 1
ATOM 611 N N . GLU A 1 84 ? -11.971 -2.803 -17.185 1.00 98.38 84 GLU A N 1
ATOM 612 C CA . GLU A 1 84 ? -11.357 -2.537 -18.492 1.00 98.38 84 GLU A CA 1
ATOM 613 C C . GLU A 1 84 ? -10.188 -1.540 -18.397 1.00 98.38 84 GLU A C 1
ATOM 615 O O . GLU A 1 84 ? -9.148 -1.720 -19.033 1.00 98.38 84 GLU A O 1
ATOM 620 N N . ASN A 1 85 ? -10.332 -0.484 -17.588 1.00 98.38 85 ASN A N 1
ATOM 621 C CA . ASN A 1 85 ? -9.265 0.498 -17.412 1.00 98.38 85 ASN A CA 1
ATOM 622 C C . ASN A 1 85 ? -8.113 -0.060 -16.562 1.00 98.38 85 ASN A C 1
ATOM 624 O O . ASN A 1 85 ? -6.951 0.216 -16.858 1.00 98.38 85 ASN A O 1
ATOM 628 N N . TYR A 1 86 ? -8.418 -0.898 -15.565 1.00 98.56 86 TYR A N 1
ATOM 629 C CA . TYR A 1 86 ? -7.407 -1.637 -14.812 1.00 98.56 86 TYR A CA 1
ATOM 630 C C . TYR A 1 86 ? -6.579 -2.561 -15.714 1.00 98.56 86 TYR A C 1
ATOM 632 O O . TYR A 1 86 ? -5.359 -2.576 -15.599 1.00 98.56 86 TYR A O 1
ATOM 640 N N . ASP A 1 87 ? -7.204 -3.274 -16.652 1.00 98.44 87 ASP A N 1
ATOM 641 C CA . ASP A 1 87 ? -6.493 -4.167 -17.576 1.00 98.44 87 ASP A CA 1
ATOM 642 C C . ASP A 1 87 ? -5.590 -3.379 -18.537 1.00 98.44 87 ASP A C 1
ATOM 644 O O . ASP A 1 87 ? -4.430 -3.736 -18.758 1.00 98.44 87 ASP A O 1
ATOM 648 N N . LYS A 1 88 ? -6.067 -2.231 -19.043 1.00 98.31 88 LYS A N 1
ATOM 649 C CA . LYS A 1 88 ? -5.233 -1.292 -19.816 1.00 98.31 88 LYS A CA 1
ATOM 650 C C . LYS A 1 88 ? -4.046 -0.792 -18.999 1.00 98.31 88 LYS A C 1
ATOM 652 O O . LYS A 1 88 ? -2.939 -0.722 -19.524 1.00 98.31 88 LYS A O 1
ATOM 657 N N . PHE A 1 89 ? -4.265 -0.463 -17.727 1.00 98.25 89 PHE A N 1
ATOM 658 C CA . PHE A 1 89 ? -3.206 -0.043 -16.815 1.00 98.25 89 PHE A CA 1
ATOM 659 C C . PHE A 1 89 ? -2.192 -1.166 -16.582 1.00 98.25 89 PHE A C 1
ATOM 661 O O . PHE A 1 89 ? -0.992 -0.929 -16.685 1.00 98.25 89 PHE A O 1
ATOM 668 N N . ALA A 1 90 ? -2.658 -2.392 -16.340 1.00 98.19 90 ALA A N 1
ATOM 669 C CA . ALA A 1 90 ? -1.814 -3.550 -16.073 1.00 98.19 90 ALA A CA 1
ATOM 670 C C . ALA A 1 90 ? -0.877 -3.897 -17.238 1.00 98.19 90 ALA A C 1
ATOM 672 O O . ALA A 1 90 ? 0.276 -4.273 -17.001 1.00 98.19 90 ALA A O 1
ATOM 673 N N . ASN A 1 91 ? -1.309 -3.668 -18.481 1.00 97.81 91 ASN A N 1
ATOM 674 C CA . ASN A 1 91 ? -0.475 -3.863 -19.668 1.00 97.81 91 ASN A CA 1
ATOM 675 C C . ASN A 1 91 ? 0.821 -3.030 -19.636 1.00 97.81 91 ASN A C 1
ATOM 677 O O . ASN A 1 91 ? 1.866 -3.530 -20.053 1.00 97.81 91 ASN A O 1
ATOM 681 N N . PHE A 1 92 ? 0.805 -1.809 -19.081 1.00 97.00 92 PHE A N 1
ATOM 682 C CA . PHE A 1 92 ? 2.018 -0.980 -18.938 1.00 97.00 92 PHE A CA 1
ATOM 683 C C . PHE A 1 92 ? 3.062 -1.589 -17.995 1.00 97.00 92 PHE A C 1
ATOM 685 O O . PHE A 1 92 ? 4.235 -1.225 -18.050 1.00 97.00 92 PHE A O 1
ATOM 692 N N . TYR A 1 93 ? 2.647 -2.530 -17.149 1.00 96.81 93 TYR A N 1
ATOM 693 C CA . TYR A 1 93 ? 3.499 -3.246 -16.205 1.00 96.81 93 TYR A CA 1
ATOM 694 C C . TYR A 1 93 ? 3.674 -4.717 -16.603 1.00 96.81 93 TYR A C 1
ATOM 696 O O . TYR A 1 93 ? 4.005 -5.543 -15.757 1.00 96.81 93 TYR A O 1
ATOM 704 N N . GLY A 1 94 ? 3.428 -5.061 -17.874 1.00 95.88 94 GLY A N 1
ATOM 705 C CA . GLY A 1 94 ? 3.579 -6.424 -18.384 1.00 95.88 94 GLY A CA 1
ATOM 706 C C . GLY A 1 94 ? 2.592 -7.422 -17.778 1.00 95.88 94 GLY A C 1
ATOM 707 O O . GLY A 1 94 ? 2.914 -8.602 -17.685 1.00 95.88 94 GLY A O 1
ATOM 708 N N . ASN A 1 95 ? 1.418 -6.956 -17.334 1.00 96.69 95 ASN A N 1
ATOM 709 C CA . ASN A 1 95 ? 0.415 -7.768 -16.638 1.00 96.69 95 ASN A CA 1
ATOM 710 C C . ASN A 1 95 ? 0.983 -8.496 -15.414 1.00 96.69 95 ASN A C 1
ATOM 712 O O . ASN A 1 95 ? 0.667 -9.657 -15.156 1.00 96.69 95 ASN A O 1
ATOM 716 N N . ASN A 1 96 ? 1.839 -7.799 -14.660 1.00 95.94 96 ASN A N 1
ATOM 717 C CA . ASN A 1 96 ? 2.448 -8.351 -13.461 1.00 95.94 96 ASN A CA 1
ATOM 718 C C . ASN A 1 96 ? 1.357 -8.824 -12.471 1.00 95.94 96 ASN A C 1
ATOM 720 O O . ASN A 1 96 ? 0.522 -8.013 -12.057 1.00 95.94 96 ASN A O 1
ATOM 724 N N . PRO A 1 97 ? 1.361 -10.105 -12.053 1.00 95.62 97 PRO A N 1
ATOM 725 C CA . PRO A 1 97 ? 0.317 -10.665 -11.193 1.00 95.62 97 PRO A CA 1
ATOM 726 C C . PRO A 1 97 ? 0.297 -10.050 -9.789 1.00 95.62 97 PRO A C 1
ATOM 728 O O . PRO A 1 97 ? -0.712 -10.141 -9.093 1.00 95.62 97 PRO A O 1
ATOM 731 N N . ASN A 1 98 ? 1.382 -9.390 -9.380 1.00 96.00 98 ASN A N 1
ATOM 732 C CA . ASN A 1 98 ? 1.493 -8.712 -8.095 1.00 96.00 98 ASN A CA 1
ATOM 733 C C . ASN A 1 98 ? 1.009 -7.256 -8.138 1.00 96.00 98 ASN A C 1
ATOM 735 O O . ASN A 1 98 ? 0.932 -6.608 -7.094 1.00 96.00 98 ASN A O 1
ATOM 739 N N . LEU A 1 99 ? 0.634 -6.734 -9.313 1.00 97.06 99 LEU A N 1
ATOM 740 C CA . LEU A 1 99 ? 0.107 -5.377 -9.461 1.00 97.06 99 LEU A CA 1
ATOM 741 C C . LEU A 1 99 ? -1.070 -5.066 -8.518 1.00 97.06 99 LEU A C 1
ATOM 743 O O . LEU A 1 99 ? -1.101 -3.954 -7.985 1.00 97.06 99 LEU A O 1
ATOM 747 N N . PRO A 1 100 ? -2.008 -5.999 -8.238 1.00 97.25 100 PRO A N 1
ATOM 748 C CA . PRO A 1 100 ? -3.054 -5.756 -7.261 1.00 97.25 100 PRO A CA 1
ATOM 749 C C . PRO A 1 100 ? -2.531 -5.403 -5.875 1.00 97.25 100 PRO A C 1
ATOM 751 O O . PRO A 1 100 ? -3.212 -4.671 -5.187 1.00 97.25 100 PRO A O 1
ATOM 754 N N . GLN A 1 101 ? -1.341 -5.855 -5.471 1.00 96.56 101 GLN A N 1
ATOM 755 C CA . GLN A 1 101 ? -0.806 -5.637 -4.123 1.00 96.56 101 GLN A CA 1
ATOM 756 C C . GLN A 1 101 ? -0.087 -4.283 -3.962 1.00 96.56 101 GLN A C 1
ATOM 758 O O . GLN A 1 101 ? 0.212 -3.854 -2.844 1.00 96.56 101 GLN A O 1
ATOM 763 N N . VAL A 1 102 ? 0.158 -3.570 -5.069 1.00 97.00 102 VAL A N 1
ATOM 764 C CA . VAL A 1 102 ? 0.866 -2.279 -5.099 1.00 97.00 102 VAL A CA 1
ATOM 765 C C . VAL A 1 102 ? 0.325 -1.228 -4.126 1.00 97.00 102 VAL A C 1
ATOM 767 O O . VAL A 1 102 ? 1.152 -0.505 -3.560 1.00 97.00 102 VAL A O 1
ATOM 770 N N . PRO A 1 103 ? -0.995 -1.102 -3.869 1.00 97.56 103 PRO A N 1
ATOM 771 C CA . PRO A 1 103 ? -1.481 -0.142 -2.888 1.00 97.56 103 PRO A CA 1
ATOM 772 C C . PRO A 1 103 ? -0.814 -0.290 -1.520 1.00 97.56 103 PRO A C 1
ATOM 774 O O . PRO A 1 103 ? -0.582 0.725 -0.870 1.00 97.56 103 PRO A O 1
ATOM 777 N N . TYR A 1 104 ? -0.415 -1.501 -1.121 1.00 96.56 104 TYR A N 1
ATOM 778 C CA . TYR A 1 104 ? 0.294 -1.740 0.135 1.00 96.56 104 TYR A CA 1
ATOM 779 C C . TYR A 1 104 ? 1.824 -1.658 0.019 1.00 96.56 104 TYR A C 1
ATOM 781 O O . TYR A 1 104 ? 2.493 -1.519 1.039 1.00 96.56 104 TYR A O 1
ATOM 789 N N . ALA A 1 105 ? 2.410 -1.665 -1.180 1.00 94.94 105 ALA A N 1
ATOM 790 C CA . ALA A 1 105 ? 3.860 -1.539 -1.358 1.00 94.94 105 ALA A CA 1
ATOM 791 C C . ALA A 1 105 ? 4.398 -0.162 -0.918 1.00 94.94 105 ALA A C 1
ATOM 793 O O . ALA A 1 105 ? 3.688 0.845 -0.942 1.00 94.94 105 ALA A O 1
ATOM 794 N N . SER A 1 106 ? 5.669 -0.080 -0.539 1.00 92.00 106 SER A N 1
ATOM 795 C CA . SER A 1 106 ? 6.302 1.157 -0.071 1.00 92.00 106 SER A CA 1
ATOM 796 C C . SER A 1 106 ? 6.781 2.067 -1.212 1.00 92.00 106 SER A C 1
ATOM 798 O O . SER A 1 106 ? 7.426 1.615 -2.154 1.00 92.00 106 SER A O 1
ATOM 800 N N . PHE A 1 107 ? 6.509 3.375 -1.079 1.00 90.25 107 PHE A N 1
ATOM 801 C CA . PHE A 1 107 ? 6.988 4.466 -1.960 1.00 90.25 107 PHE A CA 1
ATOM 802 C C . PHE A 1 107 ? 7.640 5.624 -1.164 1.00 90.25 107 PHE A C 1
ATOM 804 O O . PHE A 1 107 ? 7.876 6.715 -1.688 1.00 90.25 107 PHE A O 1
ATOM 811 N N . TRP A 1 108 ? 7.889 5.413 0.133 1.00 80.75 108 TRP A N 1
ATOM 812 C CA . TRP A 1 108 ? 8.428 6.416 1.058 1.00 80.75 108 TRP A CA 1
ATOM 813 C C . TRP A 1 108 ? 9.926 6.681 0.826 1.00 80.75 108 TRP A C 1
ATOM 815 O O . TRP A 1 108 ? 10.634 5.852 0.257 1.00 80.75 108 TRP A O 1
ATOM 825 N N . GLN A 1 109 ? 10.407 7.856 1.259 1.00 80.88 109 GLN A N 1
ATOM 826 C CA . GLN A 1 109 ? 11.793 8.324 1.062 1.00 80.88 109 GLN A CA 1
ATOM 827 C C . GLN A 1 109 ? 12.294 8.253 -0.384 1.00 80.88 109 GLN A C 1
ATOM 829 O O . GLN A 1 109 ? 13.421 7.840 -0.642 1.00 80.88 109 GLN A O 1
ATOM 834 N N . ASN A 1 110 ? 11.471 8.685 -1.341 1.00 81.69 110 ASN A N 1
ATOM 835 C CA . ASN A 1 110 ? 11.878 8.705 -2.745 1.00 81.69 110 ASN A CA 1
ATOM 836 C C . ASN A 1 110 ? 12.348 7.320 -3.245 1.00 81.69 110 ASN A C 1
ATOM 838 O O . ASN A 1 110 ? 13.296 7.232 -4.020 1.00 81.69 110 ASN A O 1
ATOM 842 N N . ASP A 1 111 ? 11.645 6.262 -2.830 1.00 83.81 111 ASP A N 1
ATOM 843 C CA . ASP A 1 111 ? 11.871 4.879 -3.262 1.00 83.81 111 ASP A CA 1
ATOM 844 C C . ASP A 1 111 ? 13.193 4.287 -2.733 1.00 83.81 111 ASP A C 1
ATOM 846 O O . ASP A 1 111 ? 13.990 3.725 -3.483 1.00 83.81 111 ASP A O 1
ATOM 850 N N . SER A 1 112 ? 13.435 4.420 -1.423 1.00 87.81 112 SER A N 1
ATOM 851 C CA . SER A 1 112 ? 14.617 3.840 -0.774 1.00 87.81 112 SER A CA 1
ATOM 852 C C . SER A 1 112 ? 14.768 2.345 -1.091 1.00 87.81 112 SER A C 1
ATOM 854 O O . SER A 1 112 ? 13.872 1.539 -0.826 1.00 87.81 112 SER A O 1
ATOM 856 N N . THR A 1 113 ? 15.942 1.959 -1.595 1.00 88.12 113 THR A N 1
ATOM 857 C CA . THR A 1 113 ? 16.311 0.564 -1.900 1.00 88.12 113 THR A CA 1
ATOM 858 C C . THR A 1 113 ? 16.641 -0.252 -0.650 1.00 88.12 113 THR A C 1
ATOM 860 O O . THR A 1 113 ? 17.086 -1.389 -0.728 1.00 88.12 113 THR A O 1
ATOM 863 N N . HIS A 1 114 ? 16.454 0.310 0.542 1.00 90.44 114 HIS A N 1
ATOM 864 C CA . HIS A 1 114 ? 16.633 -0.413 1.799 1.00 90.44 114 HIS A CA 1
ATOM 865 C C . HIS A 1 114 ? 15.319 -0.944 2.367 1.00 90.44 114 HIS A C 1
ATOM 867 O O . HIS A 1 114 ? 15.337 -1.686 3.340 1.00 90.44 114 HIS A O 1
ATOM 873 N N . ILE A 1 115 ? 14.183 -0.596 1.765 1.00 91.00 115 ILE A N 1
ATOM 874 C CA . ILE A 1 115 ? 12.863 -1.005 2.236 1.00 91.00 115 ILE A CA 1
ATOM 875 C C . ILE A 1 115 ? 12.431 -2.272 1.491 1.00 91.00 115 ILE A C 1
ATOM 877 O O . ILE A 1 115 ? 12.132 -2.214 0.301 1.00 91.00 115 ILE A O 1
ATOM 881 N N . MET A 1 116 ? 12.386 -3.406 2.196 1.00 90.25 116 MET A N 1
ATOM 882 C CA . MET A 1 116 ? 12.105 -4.725 1.612 1.00 90.25 116 MET A CA 1
ATOM 883 C C . MET A 1 116 ? 10.726 -4.799 0.942 1.00 90.25 116 MET A C 1
ATOM 885 O O . MET A 1 116 ? 10.592 -5.387 -0.121 1.00 90.25 116 MET A O 1
ATOM 889 N N . ASP A 1 117 ? 9.710 -4.144 1.509 1.00 90.88 117 ASP A N 1
ATOM 890 C CA . ASP A 1 117 ? 8.348 -4.111 0.958 1.00 90.88 117 ASP A CA 1
ATOM 891 C C . ASP A 1 117 ? 8.143 -3.002 -0.099 1.00 90.88 117 ASP A C 1
ATOM 893 O O . ASP A 1 117 ? 7.023 -2.548 -0.343 1.00 90.88 117 ASP A O 1
ATOM 897 N N . GLY A 1 118 ? 9.232 -2.517 -0.705 1.00 93.06 118 GLY A N 1
ATOM 898 C CA . GLY A 1 118 ? 9.220 -1.559 -1.811 1.00 93.06 118 GLY A CA 1
ATOM 899 C C . GLY A 1 118 ? 8.629 -2.141 -3.097 1.00 93.06 118 GLY A C 1
ATOM 900 O O . GLY A 1 118 ? 8.759 -3.334 -3.380 1.00 93.06 118 GLY A O 1
ATOM 901 N N . TYR A 1 119 ? 8.002 -1.288 -3.916 1.00 94.00 119 TYR A N 1
ATOM 902 C CA . TYR A 1 119 ? 7.354 -1.726 -5.163 1.00 94.00 119 TYR A CA 1
ATOM 903 C C . TYR A 1 119 ? 8.315 -2.443 -6.121 1.00 94.00 119 TYR A C 1
ATOM 905 O O . TYR A 1 119 ? 7.888 -3.315 -6.872 1.00 94.00 119 TYR A O 1
ATOM 913 N N . GLN A 1 120 ? 9.603 -2.090 -6.104 1.00 93.62 120 GLN A N 1
ATOM 914 C CA . GLN A 1 120 ? 10.600 -2.699 -6.975 1.00 93.62 120 GLN A CA 1
ATOM 915 C C . GLN A 1 120 ? 10.817 -4.184 -6.670 1.00 93.62 120 GLN A C 1
ATOM 917 O O . GLN A 1 120 ? 11.065 -4.966 -7.583 1.00 93.62 120 GLN A O 1
ATOM 922 N N . TYR A 1 121 ? 10.678 -4.579 -5.402 1.00 94.31 121 TYR A N 1
ATOM 923 C CA . TYR A 1 121 ? 10.833 -5.965 -4.970 1.00 94.31 121 TYR A CA 1
ATOM 924 C C . TYR A 1 121 ? 9.540 -6.748 -5.173 1.00 94.31 121 TYR A C 1
ATOM 926 O O . TYR A 1 121 ? 9.589 -7.875 -5.649 1.00 94.31 121 TYR A O 1
ATOM 934 N N . LEU A 1 122 ? 8.384 -6.113 -4.951 1.00 95.12 122 LEU A N 1
ATOM 935 C CA . LEU A 1 122 ? 7.081 -6.693 -5.292 1.00 95.12 122 LEU A CA 1
ATOM 936 C C . LEU A 1 122 ? 6.975 -7.043 -6.785 1.00 95.12 122 LEU A C 1
ATOM 938 O O . LEU A 1 122 ? 6.462 -8.098 -7.163 1.00 95.12 122 LEU A O 1
ATOM 942 N N . LEU A 1 123 ? 7.420 -6.126 -7.646 1.00 94.94 123 LEU A N 1
ATOM 943 C CA . LEU A 1 123 ? 7.314 -6.281 -9.096 1.00 94.94 123 LEU A CA 1
ATOM 944 C C . LEU A 1 123 ? 8.513 -7.013 -9.711 1.00 94.94 123 LEU A C 1
ATOM 946 O O . LEU A 1 123 ? 8.458 -7.341 -10.894 1.00 94.94 123 LEU A O 1
ATOM 950 N N . GLY A 1 124 ? 9.581 -7.253 -8.942 1.00 92.25 124 GLY A N 1
ATOM 951 C CA . GLY A 1 124 ? 10.829 -7.852 -9.426 1.00 92.25 124 GLY A CA 1
ATOM 952 C C . GLY A 1 124 ? 11.586 -6.987 -10.441 1.00 92.25 124 GLY A C 1
ATOM 953 O O . GLY A 1 124 ? 12.384 -7.503 -11.218 1.00 92.25 124 GLY A O 1
ATOM 954 N N . GLN A 1 125 ? 11.313 -5.680 -10.485 1.00 89.00 125 GLN A N 1
ATOM 955 C CA . GLN A 1 125 ? 11.935 -4.753 -11.430 1.00 89.00 125 GLN A CA 1
ATOM 956 C C . GLN A 1 125 ? 11.928 -3.315 -10.910 1.00 89.00 125 GLN A C 1
ATOM 958 O O . GLN A 1 125 ? 11.001 -2.878 -10.227 1.00 89.00 125 GLN A O 1
ATOM 963 N N . THR A 1 126 ? 12.937 -2.537 -11.297 1.00 86.56 126 THR A N 1
ATOM 964 C CA . THR A 1 126 ? 12.920 -1.084 -11.110 1.00 86.56 126 THR A CA 1
ATOM 965 C C . THR A 1 126 ? 12.066 -0.432 -12.193 1.00 86.56 126 THR A C 1
ATOM 967 O O . THR A 1 126 ? 12.011 -0.892 -13.333 1.00 86.56 126 THR A O 1
ATOM 970 N N . LEU A 1 127 ? 11.370 0.649 -11.843 1.00 88.69 127 LEU A N 1
ATOM 971 C CA . LEU A 1 127 ? 10.519 1.362 -12.790 1.00 88.69 127 LEU A CA 1
ATOM 972 C C . LEU A 1 127 ? 11.183 2.647 -13.260 1.00 88.69 127 LEU A C 1
ATOM 974 O O . LEU A 1 127 ? 11.736 3.416 -12.471 1.00 88.69 127 LEU A O 1
ATOM 978 N N . SER A 1 128 ? 11.076 2.900 -14.563 1.00 83.00 128 SER A N 1
ATOM 979 C CA . SER A 1 128 ? 11.548 4.145 -15.154 1.00 83.00 128 SER A CA 1
ATOM 980 C C . SER A 1 128 ? 10.757 5.340 -14.622 1.00 83.00 128 SER A C 1
ATOM 982 O O . SER A 1 128 ? 9.528 5.306 -14.495 1.00 83.00 128 SER A O 1
ATOM 984 N N . ARG A 1 129 ? 11.481 6.428 -14.354 1.00 88.31 129 ARG A N 1
ATOM 985 C CA . ARG A 1 129 ? 10.904 7.746 -14.059 1.00 88.31 129 ARG A CA 1
ATOM 986 C C . ARG A 1 129 ? 10.636 8.563 -15.321 1.00 88.31 129 ARG A C 1
ATOM 988 O O . ARG A 1 129 ? 10.009 9.615 -15.230 1.00 88.31 129 ARG A O 1
ATOM 995 N N . ASN A 1 130 ? 11.069 8.078 -16.483 1.00 92.38 130 ASN A N 1
ATOM 996 C CA . ASN A 1 130 ? 10.777 8.730 -17.752 1.00 92.38 130 ASN A CA 1
ATOM 997 C C . ASN A 1 130 ? 9.288 8.555 -18.092 1.00 92.38 130 ASN A C 1
ATOM 999 O O . ASN A 1 130 ? 8.742 7.470 -17.863 1.00 92.38 130 ASN A O 1
ATOM 1003 N N . PRO A 1 131 ? 8.620 9.596 -18.618 1.00 94.00 131 PRO A N 1
ATOM 1004 C CA . PRO A 1 131 ? 7.238 9.485 -19.063 1.00 94.00 131 PRO A CA 1
ATOM 1005 C C . PRO A 1 131 ? 7.071 8.434 -20.165 1.00 94.00 131 PRO A C 1
ATOM 1007 O O . PRO A 1 131 ? 7.888 8.348 -21.079 1.00 94.00 131 PRO A O 1
ATOM 1010 N N . VAL A 1 132 ? 5.992 7.662 -20.074 1.00 94.12 132 VAL A N 1
ATOM 1011 C CA . VAL A 1 132 ? 5.542 6.707 -21.089 1.00 94.12 132 VAL A CA 1
ATOM 1012 C C . VAL A 1 132 ? 4.241 7.234 -21.679 1.00 94.12 132 VAL A C 1
ATOM 1014 O O . VAL A 1 132 ? 3.326 7.597 -20.933 1.00 94.12 132 VAL A O 1
ATOM 1017 N N . GLU A 1 133 ? 4.167 7.301 -23.005 1.00 94.56 133 GLU A N 1
ATOM 1018 C CA . GLU A 1 133 ? 2.973 7.759 -23.718 1.00 94.56 133 GLU A CA 1
ATOM 1019 C C . GLU A 1 133 ? 1.761 6.862 -23.432 1.00 94.56 133 GLU A C 1
ATOM 1021 O O . GLU A 1 133 ? 1.884 5.657 -23.213 1.00 94.56 133 GLU A O 1
ATOM 1026 N N . GLY A 1 134 ? 0.571 7.461 -23.405 1.00 93.94 134 GLY A N 1
ATOM 1027 C CA . GLY A 1 134 ? -0.693 6.756 -23.192 1.00 93.94 134 GLY A CA 1
ATOM 1028 C C . GLY A 1 134 ? -0.994 6.389 -21.735 1.00 93.94 134 GLY A C 1
ATOM 1029 O O . GLY A 1 134 ? -2.168 6.295 -21.379 1.00 93.94 134 GLY A O 1
ATOM 1030 N N . LEU A 1 135 ? 0.010 6.257 -20.857 1.00 96.25 135 LEU A N 1
ATOM 1031 C CA . LEU A 1 135 ? -0.235 5.944 -19.441 1.00 96.25 135 LEU A CA 1
ATOM 1032 C C . LEU A 1 135 ? -1.050 7.045 -18.746 1.00 96.25 135 LEU A C 1
ATOM 1034 O O . LEU A 1 135 ? -1.925 6.754 -17.929 1.00 96.25 135 LEU A O 1
ATOM 1038 N N . GLY A 1 136 ? -0.817 8.310 -19.105 1.00 95.56 136 GLY A N 1
ATOM 1039 C CA . GLY A 1 136 ? -1.587 9.438 -18.590 1.00 95.56 136 GLY A CA 1
ATOM 1040 C C . GLY A 1 136 ? -3.079 9.318 -18.910 1.00 95.56 136 GLY A C 1
ATOM 1041 O O . GLY A 1 136 ? -3.895 9.534 -18.016 1.00 95.56 136 GLY A O 1
ATOM 1042 N N . LEU A 1 137 ? -3.445 8.884 -20.125 1.00 94.25 137 LEU A N 1
ATOM 1043 C CA . LEU A 1 137 ? -4.848 8.661 -20.520 1.00 94.25 137 LEU A CA 1
ATOM 1044 C C . LEU A 1 137 ? -5.531 7.606 -19.655 1.00 94.25 137 LEU A C 1
ATOM 1046 O O . LEU A 1 137 ? -6.676 7.791 -19.254 1.00 94.25 137 LEU A O 1
ATOM 1050 N N . VAL A 1 138 ? -4.826 6.520 -19.342 1.00 96.25 138 VAL A N 1
ATOM 1051 C CA . VAL A 1 138 ? -5.374 5.450 -18.504 1.00 96.25 138 VAL A CA 1
ATOM 1052 C C . VAL A 1 138 ? -5.559 5.925 -17.065 1.00 96.25 138 VAL A C 1
ATOM 1054 O O . VAL A 1 138 ? -6.615 5.711 -16.473 1.00 96.25 138 VAL A O 1
ATOM 1057 N N . THR A 1 139 ? -4.568 6.621 -16.499 1.00 96.50 139 THR A N 1
ATOM 1058 C CA . THR A 1 139 ? -4.656 7.099 -15.107 1.00 96.50 139 THR A CA 1
ATOM 1059 C C . THR A 1 139 ? -5.661 8.233 -14.901 1.00 96.50 139 THR A C 1
ATOM 1061 O O . THR A 1 139 ? -6.165 8.386 -13.794 1.00 96.50 139 THR A O 1
ATOM 1064 N N . LYS A 1 140 ? -6.020 8.991 -15.947 1.00 94.56 140 LYS A N 1
ATOM 1065 C CA . LYS A 1 140 ? -7.089 10.007 -15.886 1.00 94.56 140 LYS A CA 1
ATOM 1066 C C . LYS A 1 140 ? -8.464 9.422 -15.556 1.00 94.56 140 LYS A C 1
ATOM 1068 O O . LYS A 1 140 ? -9.301 10.140 -15.023 1.00 94.56 140 LYS A O 1
ATOM 1073 N N . ASN A 1 141 ? -8.688 8.144 -15.858 1.00 96.06 141 ASN A N 1
ATOM 1074 C CA . ASN A 1 141 ? -9.935 7.449 -15.533 1.00 96.06 141 ASN A CA 1
ATOM 1075 C C . ASN A 1 141 ? -9.968 6.921 -14.091 1.00 96.06 141 ASN A C 1
ATOM 1077 O O . ASN A 1 141 ? -10.977 6.353 -13.677 1.00 96.06 141 ASN A O 1
ATOM 1081 N N . PHE A 1 142 ? -8.881 7.059 -13.326 1.00 97.88 142 PHE A N 1
ATOM 1082 C CA . PHE A 1 142 ? -8.885 6.674 -11.917 1.00 97.88 142 PHE A CA 1
ATOM 1083 C C . PHE A 1 142 ? -9.791 7.607 -11.117 1.00 97.88 142 PHE A C 1
ATOM 1085 O O . PHE A 1 142 ? -9.974 8.769 -11.478 1.00 97.88 142 PHE A O 1
ATOM 1092 N N . SER A 1 143 ? -10.312 7.132 -9.984 1.00 96.56 143 SER A N 1
ATOM 1093 C CA . SER A 1 143 ? -11.170 7.964 -9.128 1.00 96.56 143 SER A CA 1
ATOM 1094 C C . SER A 1 143 ? -10.446 9.208 -8.602 1.00 96.56 143 SER A C 1
ATOM 1096 O O . SER A 1 143 ? -11.080 10.224 -8.325 1.00 96.56 143 SER A O 1
ATOM 1098 N N . TRP A 1 144 ? -9.116 9.131 -8.462 1.00 96.94 144 TRP A N 1
ATOM 1099 C CA . TRP A 1 144 ? -8.267 10.249 -8.070 1.00 96.94 144 TRP A CA 1
ATOM 1100 C C . TRP A 1 144 ? -6.804 10.007 -8.467 1.00 96.94 144 TRP A C 1
ATOM 1102 O O . TRP A 1 144 ? -6.180 9.050 -8.015 1.00 96.94 144 TRP A O 1
ATOM 1112 N N . ALA A 1 145 ? -6.248 10.886 -9.302 1.00 95.38 145 ALA A N 1
ATOM 1113 C CA . ALA A 1 145 ? -4.892 10.772 -9.844 1.00 95.38 145 ALA A CA 1
ATOM 1114 C C . ALA A 1 145 ? -4.171 12.135 -9.819 1.00 95.38 145 ALA A C 1
ATOM 1116 O O . ALA A 1 145 ? -4.058 12.801 -10.850 1.00 95.38 145 ALA A O 1
ATOM 1117 N N . PRO A 1 146 ? -3.695 12.588 -8.646 1.00 92.06 146 PRO A N 1
ATOM 1118 C CA . PRO A 1 146 ? -3.109 13.921 -8.508 1.00 92.06 146 PRO A CA 1
ATOM 1119 C C . PRO A 1 146 ? -1.754 14.058 -9.217 1.00 92.06 146 PRO A C 1
ATOM 1121 O O . PRO A 1 146 ? -1.351 15.166 -9.568 1.00 92.06 146 PRO A O 1
ATOM 1124 N N . LEU A 1 147 ? -1.044 12.953 -9.476 1.00 90.56 147 LEU A N 1
ATOM 1125 C CA . LEU A 1 147 ? 0.185 12.989 -10.263 1.00 90.56 147 LEU A CA 1
ATOM 1126 C C . LEU A 1 147 ? -0.165 12.939 -11.748 1.00 90.56 147 LEU A C 1
ATOM 1128 O O . LEU A 1 147 ? -0.239 11.871 -12.353 1.00 90.56 147 LEU A O 1
ATOM 1132 N N . SER A 1 148 ? -0.385 14.110 -12.329 1.00 81.44 148 SER A N 1
ATOM 1133 C CA . SER A 1 148 ? -0.557 14.260 -13.772 1.00 81.44 148 SER A CA 1
ATOM 1134 C C . SER A 1 148 ? 0.799 14.402 -14.459 1.00 81.44 148 SER A C 1
ATOM 1136 O O . SER A 1 148 ? 1.714 15.032 -13.930 1.00 81.44 148 SER A O 1
ATOM 1138 N N . GLY A 1 149 ? 0.942 13.805 -15.639 1.00 79.06 149 GLY A N 1
ATOM 1139 C CA . GLY A 1 149 ? 2.084 14.068 -16.507 1.00 79.06 149 GLY A CA 1
ATOM 1140 C C . GLY A 1 149 ? 1.729 15.055 -17.619 1.00 79.06 149 GLY A C 1
ATOM 1141 O O . GLY A 1 149 ? 0.691 15.717 -17.571 1.00 79.06 149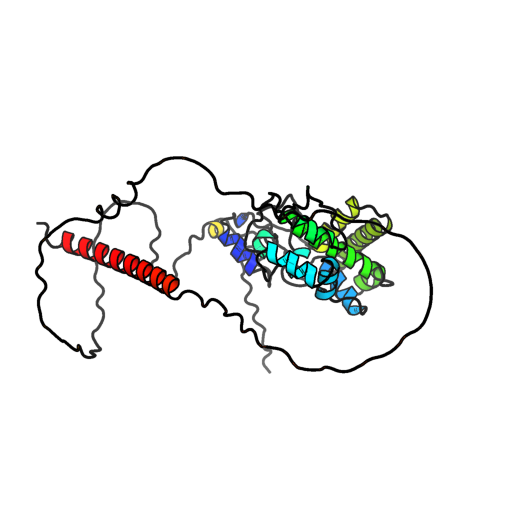 GLY A O 1
ATOM 1142 N N . THR A 1 150 ? 2.602 15.184 -18.613 1.00 78.81 150 THR A N 1
ATOM 1143 C CA . THR A 1 150 ? 2.453 16.128 -19.728 1.00 78.81 150 THR A CA 1
ATOM 1144 C C . THR A 1 150 ? 2.023 15.399 -20.994 1.00 78.81 150 THR A C 1
ATOM 1146 O O . THR A 1 150 ? 2.542 14.328 -21.288 1.00 78.81 150 THR A O 1
ATOM 1149 N N . ASN A 1 151 ? 1.093 15.983 -21.761 1.00 82.69 151 ASN A N 1
ATOM 1150 C CA . ASN A 1 151 ? 0.632 15.445 -23.051 1.00 82.69 151 ASN A CA 1
ATOM 1151 C C . ASN A 1 151 ? 0.301 13.945 -22.998 1.00 82.69 151 ASN A C 1
ATOM 1153 O O . ASN A 1 151 ? 0.815 13.168 -23.795 1.00 82.69 151 ASN A O 1
ATOM 1157 N N . ASP A 1 152 ? -0.505 13.535 -22.015 1.00 86.56 152 ASP A N 1
ATOM 1158 C CA . ASP A 1 152 ? -0.938 12.141 -21.843 1.00 86.56 152 ASP A CA 1
ATOM 1159 C C . ASP A 1 152 ? 0.167 11.118 -21.534 1.00 86.56 152 ASP A C 1
ATOM 1161 O O . ASP A 1 152 ? -0.111 9.924 -21.394 1.00 86.56 152 ASP A O 1
ATOM 1165 N N . ALA A 1 153 ? 1.404 11.572 -21.343 1.00 92.62 153 ALA A N 1
ATOM 1166 C CA . ALA A 1 153 ? 2.499 10.751 -20.869 1.00 92.62 153 ALA A CA 1
ATOM 1167 C C . ALA A 1 153 ? 2.593 10.810 -19.342 1.00 92.62 153 ALA A C 1
ATOM 1169 O O . ALA A 1 153 ? 2.385 11.858 -18.737 1.00 92.62 153 ALA A O 1
ATOM 1170 N N . LEU A 1 154 ? 2.938 9.692 -18.704 1.00 95.81 154 LEU A N 1
ATOM 1171 C CA . LEU A 1 154 ? 3.161 9.613 -17.258 1.00 95.81 154 LEU A CA 1
ATOM 1172 C C . LEU A 1 154 ? 4.277 8.608 -16.967 1.00 95.81 154 LEU A C 1
ATOM 1174 O O . LEU A 1 154 ? 4.436 7.635 -17.698 1.00 95.81 154 LEU A O 1
ATOM 1178 N N . SER A 1 155 ? 5.072 8.824 -15.917 1.00 95.44 155 SER A N 1
ATOM 1179 C CA . SER A 1 155 ? 6.060 7.814 -15.514 1.00 95.44 155 SER A CA 1
ATOM 1180 C C . SER A 1 155 ? 5.377 6.580 -14.917 1.00 95.44 155 SER A C 1
ATOM 1182 O O . SER A 1 155 ? 4.368 6.703 -14.216 1.00 95.44 155 SER A O 1
ATOM 1184 N N . LEU A 1 156 ? 5.962 5.395 -15.123 1.00 95.56 156 LEU A N 1
ATOM 1185 C CA . LEU A 1 156 ? 5.453 4.142 -14.547 1.00 95.56 156 LEU A CA 1
ATOM 1186 C C . LEU A 1 156 ? 5.341 4.230 -13.018 1.00 95.56 156 LEU A C 1
ATOM 1188 O O . LEU A 1 156 ? 4.363 3.764 -12.435 1.00 95.56 156 LEU A O 1
ATOM 1192 N N . ARG A 1 157 ? 6.306 4.891 -12.368 1.00 94.31 157 ARG A N 1
ATOM 1193 C CA . ARG A 1 157 ? 6.292 5.134 -10.920 1.00 94.31 157 ARG A CA 1
ATOM 1194 C C . ARG A 1 157 ? 5.102 5.997 -10.494 1.00 94.31 157 ARG A C 1
ATOM 1196 O O . ARG A 1 157 ? 4.396 5.641 -9.554 1.00 94.31 157 ARG A O 1
ATOM 1203 N N . SER A 1 158 ? 4.852 7.110 -11.186 1.00 95.25 158 SER A N 1
ATOM 1204 C CA . SER A 1 158 ? 3.706 7.981 -10.888 1.00 95.25 158 SER A CA 1
ATOM 1205 C C . SER A 1 158 ? 2.370 7.271 -11.119 1.00 95.25 158 SER A C 1
ATOM 1207 O O . SER A 1 158 ? 1.443 7.482 -10.343 1.00 95.25 158 SER A O 1
ATOM 1209 N N . GLY A 1 159 ? 2.279 6.392 -12.123 1.00 96.69 159 GLY A N 1
ATOM 1210 C CA . GLY A 1 159 ? 1.088 5.572 -12.359 1.00 96.69 159 GLY A CA 1
ATOM 1211 C C . GLY A 1 159 ? 0.745 4.662 -11.176 1.00 96.69 159 GLY A C 1
ATOM 1212 O O . GLY A 1 159 ? -0.400 4.648 -10.726 1.00 96.69 159 GLY A O 1
ATOM 1213 N N . LEU A 1 160 ? 1.739 3.972 -10.603 1.00 97.00 160 LEU A N 1
ATOM 1214 C CA . LEU A 1 160 ? 1.527 3.141 -9.412 1.00 97.00 160 LEU A CA 1
ATOM 1215 C C . LEU A 1 160 ? 1.138 3.963 -8.181 1.00 97.00 160 LEU A C 1
ATOM 1217 O O . LEU A 1 160 ? 0.277 3.550 -7.403 1.00 97.00 160 LEU A O 1
ATOM 1221 N N . VAL A 1 161 ? 1.756 5.135 -8.007 1.00 96.19 161 VAL A N 1
ATOM 1222 C CA . VAL A 1 161 ? 1.393 6.047 -6.918 1.00 96.19 161 VAL A CA 1
ATOM 1223 C C . VAL A 1 161 ? -0.048 6.532 -7.081 1.00 96.19 161 VAL A C 1
ATOM 1225 O O . VAL A 1 161 ? -0.789 6.511 -6.104 1.00 96.19 161 VAL A O 1
ATOM 1228 N N . ASN A 1 162 ? -0.484 6.888 -8.293 1.00 97.56 162 ASN A N 1
ATOM 1229 C CA . ASN A 1 162 ? -1.880 7.249 -8.548 1.00 97.56 162 ASN A CA 1
ATOM 1230 C C . ASN A 1 162 ? -2.838 6.101 -8.207 1.00 97.56 162 ASN A C 1
ATOM 1232 O O . ASN A 1 162 ? -3.863 6.354 -7.583 1.00 97.56 162 ASN A O 1
ATOM 1236 N N . LEU A 1 163 ? -2.498 4.845 -8.527 1.00 98.44 163 LEU A N 1
ATOM 1237 C CA . LEU A 1 163 ? -3.321 3.695 -8.134 1.00 98.44 163 LEU A CA 1
ATOM 1238 C C . LEU A 1 163 ? -3.429 3.568 -6.604 1.00 98.44 163 LEU A C 1
ATOM 1240 O O . LEU A 1 163 ? -4.530 3.402 -6.081 1.00 98.44 163 LEU A O 1
ATOM 1244 N N . LYS A 1 164 ? -2.309 3.692 -5.875 1.00 98.06 164 LYS A N 1
ATOM 1245 C CA . LYS A 1 164 ? -2.303 3.695 -4.401 1.00 98.06 164 LYS A CA 1
ATOM 1246 C C . LYS A 1 164 ? -3.177 4.818 -3.843 1.00 98.06 164 LYS A C 1
ATOM 1248 O O . LYS A 1 164 ? -3.974 4.574 -2.942 1.00 98.06 164 LYS A O 1
ATOM 1253 N N . LEU A 1 165 ? -3.001 6.038 -4.345 1.00 98.06 165 LEU A N 1
ATOM 1254 C CA . LEU A 1 165 ? -3.725 7.217 -3.877 1.00 98.06 165 LEU A CA 1
ATOM 1255 C C . LEU A 1 165 ? -5.225 7.081 -4.143 1.00 98.06 165 LEU A C 1
ATOM 1257 O O . LEU A 1 165 ? -6.027 7.283 -3.235 1.00 98.06 165 LEU A O 1
ATOM 1261 N N . SER A 1 166 ? -5.597 6.658 -5.348 1.00 98.50 166 SER A N 1
ATOM 1262 C CA . SER A 1 166 ? -6.981 6.395 -5.729 1.00 98.50 166 SER A CA 1
ATOM 1263 C C . SER A 1 166 ? -7.629 5.330 -4.839 1.00 98.50 166 SER A C 1
ATOM 1265 O O . SER A 1 166 ? -8.701 5.571 -4.282 1.00 98.50 166 SER A O 1
ATOM 1267 N N . TYR A 1 167 ? -6.958 4.191 -4.628 1.00 98.75 167 TYR A N 1
ATOM 1268 C CA . TYR A 1 167 ? -7.441 3.137 -3.733 1.00 98.75 167 TYR A CA 1
ATOM 1269 C C . TYR A 1 167 ? -7.574 3.638 -2.291 1.00 98.75 167 TYR A C 1
ATOM 1271 O O . TYR A 1 167 ? -8.619 3.461 -1.673 1.00 98.75 167 TYR A O 1
ATOM 1279 N N . GLY A 1 168 ? -6.547 4.306 -1.761 1.00 98.38 168 GLY A N 1
ATOM 1280 C CA . GLY A 1 168 ? -6.547 4.805 -0.387 1.00 98.38 168 GLY A CA 1
ATOM 1281 C C . GLY A 1 168 ? -7.628 5.845 -0.126 1.00 98.38 168 GLY A C 1
ATOM 1282 O O . GLY A 1 168 ? -8.256 5.813 0.929 1.00 98.38 168 GLY A O 1
ATOM 1283 N N . ARG A 1 169 ? -7.899 6.724 -1.095 1.00 98.31 169 ARG A N 1
ATOM 1284 C CA . ARG A 1 169 ? -9.011 7.671 -1.009 1.00 98.31 169 ARG A CA 1
ATOM 1285 C C . ARG A 1 169 ? -10.347 6.942 -0.942 1.00 98.31 169 ARG A C 1
ATOM 1287 O O . ARG A 1 169 ? -11.119 7.210 -0.030 1.00 98.31 169 ARG A O 1
ATOM 1294 N N . LEU A 1 170 ? -10.596 5.994 -1.850 1.00 98.44 170 LEU A N 1
ATOM 1295 C CA . LEU A 1 170 ? -11.845 5.229 -1.829 1.00 98.44 170 LEU A CA 1
ATOM 1296 C C . LEU A 1 170 ? -11.994 4.392 -0.552 1.00 98.44 170 LEU A C 1
ATOM 1298 O O . LEU A 1 170 ? -13.103 4.272 -0.041 1.00 98.44 170 LEU A O 1
ATOM 1302 N N . LEU A 1 171 ? -10.901 3.841 -0.016 1.00 98.62 171 LEU A N 1
ATOM 1303 C CA . LEU A 1 171 ? -10.908 3.139 1.267 1.00 98.62 171 LEU A CA 1
ATOM 1304 C C . LEU A 1 171 ? -11.341 4.074 2.396 1.00 98.62 171 LEU A C 1
ATOM 1306 O O . LEU A 1 171 ? -12.245 3.732 3.150 1.00 98.62 171 LEU A O 1
ATOM 1310 N N . LEU A 1 172 ? -10.751 5.267 2.490 1.00 98.31 172 LEU A N 1
ATOM 1311 C CA . LEU A 1 172 ? -11.142 6.259 3.495 1.00 98.31 172 LEU A CA 1
ATOM 1312 C C . LEU A 1 172 ? -12.595 6.721 3.315 1.00 98.31 172 LEU A C 1
ATOM 1314 O O . LEU A 1 172 ? -13.300 6.885 4.307 1.00 98.31 172 LEU A O 1
ATOM 1318 N N . GLU A 1 173 ? -13.065 6.875 2.076 1.00 97.81 173 GLU A N 1
ATOM 1319 C CA . GLU A 1 173 ? -14.462 7.205 1.774 1.00 97.81 173 GLU A CA 1
ATOM 1320 C C . GLU A 1 173 ? -15.432 6.095 2.207 1.00 97.81 173 GLU A C 1
ATOM 1322 O O . GLU A 1 173 ? -16.494 6.403 2.741 1.00 97.81 173 GLU A O 1
ATOM 1327 N N . GLU A 1 174 ? -15.100 4.813 2.012 1.00 98.00 174 GLU A N 1
ATOM 1328 C CA . GLU A 1 174 ? -15.928 3.703 2.511 1.00 98.00 174 GLU A CA 1
ATOM 1329 C C . GLU A 1 174 ? -15.899 3.614 4.038 1.00 98.00 174 GLU A C 1
ATOM 1331 O O . GLU A 1 174 ? -16.942 3.455 4.670 1.00 98.00 174 GLU A O 1
ATOM 1336 N N . VAL A 1 175 ? -14.727 3.788 4.648 1.00 97.38 175 VAL A N 1
ATOM 1337 C CA . VAL A 1 175 ? -14.577 3.766 6.106 1.00 97.38 175 VAL A CA 1
ATOM 1338 C C . VAL A 1 175 ? -15.355 4.906 6.765 1.00 97.38 175 VAL A C 1
ATOM 1340 O O . VAL A 1 175 ? -15.998 4.692 7.789 1.00 97.38 175 VAL A O 1
ATOM 1343 N N . ALA A 1 176 ? -15.358 6.102 6.170 1.00 96.38 176 ALA A N 1
ATOM 1344 C CA . ALA A 1 176 ? -16.080 7.261 6.693 1.00 96.38 176 ALA A CA 1
ATOM 1345 C C . ALA A 1 176 ? -17.607 7.058 6.753 1.00 96.38 176 ALA A C 1
ATOM 1347 O O . ALA A 1 176 ? -18.289 7.759 7.500 1.00 96.38 176 ALA A O 1
ATOM 1348 N N . LYS A 1 177 ? -18.156 6.097 5.996 1.00 96.19 177 LYS A N 1
ATOM 1349 C CA . LYS A 1 177 ? -19.583 5.736 6.039 1.00 96.19 177 LYS A CA 1
ATOM 1350 C C . LYS A 1 177 ? -19.924 4.810 7.206 1.00 96.19 177 LYS A C 1
ATOM 1352 O O . LYS A 1 177 ? -21.102 4.662 7.529 1.00 96.19 177 LYS A O 1
ATOM 1357 N N . ILE A 1 178 ? -18.929 4.165 7.818 1.00 96.25 178 ILE A N 1
ATOM 1358 C CA . ILE A 1 178 ? -19.140 3.195 8.891 1.00 96.25 178 ILE A CA 1
ATOM 1359 C C . ILE A 1 178 ? -19.390 3.952 10.200 1.00 96.25 178 ILE A C 1
ATOM 1361 O O . ILE A 1 178 ? -18.496 4.645 10.698 1.00 96.25 178 ILE A O 1
ATOM 1365 N N . PRO A 1 179 ? -20.580 3.819 10.811 1.00 92.62 179 PRO A N 1
ATOM 1366 C CA . PRO A 1 179 ? -20.835 4.440 12.098 1.00 92.62 179 PRO A CA 1
ATOM 1367 C C . PRO A 1 179 ? -19.948 3.798 13.167 1.00 92.62 179 PRO A C 1
ATOM 1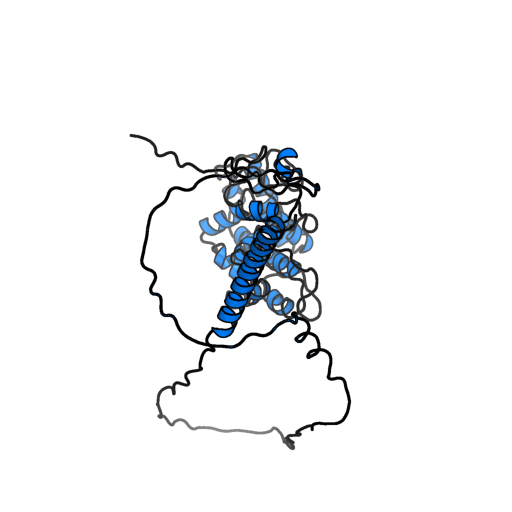369 O O . PRO A 1 179 ? -19.737 2.583 13.180 1.00 92.62 179 PRO A O 1
ATOM 1372 N N . ASN A 1 180 ? -19.481 4.613 14.114 1.00 92.88 180 ASN A N 1
ATOM 1373 C CA . ASN A 1 180 ? -18.729 4.144 15.279 1.00 92.88 180 ASN A CA 1
ATOM 1374 C C . ASN A 1 180 ? -17.426 3.391 14.937 1.00 92.88 180 ASN A C 1
ATOM 1376 O O . ASN A 1 180 ? -16.993 2.522 15.695 1.00 92.88 180 ASN A O 1
ATOM 1380 N N . ILE A 1 181 ? -16.791 3.702 13.799 1.00 94.25 181 ILE A N 1
ATOM 1381 C CA . ILE A 1 181 ? -15.572 3.015 13.348 1.00 94.25 181 ILE A CA 1
ATOM 1382 C C . ILE A 1 181 ? -14.450 3.043 14.396 1.00 94.25 181 ILE A C 1
ATOM 1384 O O . ILE A 1 181 ? -13.758 2.046 14.592 1.00 94.25 181 ILE A O 1
ATOM 1388 N N . GLU A 1 182 ? -14.311 4.147 15.131 1.00 92.38 182 GLU A N 1
ATOM 1389 C CA . GLU A 1 182 ? -13.319 4.263 16.200 1.00 92.38 182 GLU A CA 1
ATOM 1390 C C . GLU A 1 182 ? -13.584 3.259 17.330 1.00 92.38 182 GLU A C 1
ATOM 1392 O O . GLU A 1 182 ? -12.656 2.583 17.777 1.00 92.38 182 GLU A O 1
ATOM 1397 N N . GLN A 1 183 ? -14.846 3.076 17.747 1.00 94.25 183 GLN A N 1
ATOM 1398 C CA . GLN A 1 183 ? -15.185 2.031 18.717 1.00 94.25 183 GLN A CA 1
ATOM 1399 C C . GLN A 1 183 ? -14.946 0.628 18.146 1.00 94.25 183 GLN A C 1
ATOM 1401 O O . GLN A 1 183 ? -14.506 -0.252 18.886 1.00 94.25 183 GLN A O 1
ATOM 1406 N N . GLN A 1 184 ? -15.186 0.409 16.847 1.00 96.00 184 GLN A N 1
ATOM 1407 C CA . GLN A 1 184 ? -14.898 -0.881 16.212 1.00 96.00 184 GLN A CA 1
ATOM 1408 C C . GLN A 1 184 ? -13.398 -1.206 16.261 1.00 96.00 184 GLN A C 1
ATOM 1410 O O . GLN A 1 184 ? -13.044 -2.312 16.663 1.00 96.00 184 GLN A O 1
ATOM 1415 N N . ILE A 1 185 ? -12.514 -0.240 15.977 1.00 95.38 185 ILE A N 1
ATOM 1416 C CA . ILE A 1 185 ? -11.055 -0.407 16.137 1.00 95.38 185 ILE A CA 1
ATOM 1417 C C . ILE A 1 185 ? -10.699 -0.723 17.594 1.00 95.38 185 ILE A C 1
ATOM 1419 O O . ILE A 1 185 ? -9.924 -1.642 17.863 1.00 95.38 185 ILE A O 1
ATOM 1423 N N . GLN A 1 186 ? -11.295 -0.011 18.552 1.00 94.88 186 GLN A N 1
ATOM 1424 C CA . GLN A 1 186 ? -11.047 -0.249 19.976 1.00 94.88 186 GLN A CA 1
ATOM 1425 C C . GLN A 1 186 ? -11.510 -1.637 20.448 1.00 94.88 186 GLN A C 1
ATOM 1427 O O . GLN A 1 186 ? -10.928 -2.198 21.382 1.00 94.88 186 GLN A O 1
ATOM 1432 N N . SER A 1 187 ? -12.509 -2.219 19.779 1.00 94.94 187 SER A N 1
ATOM 1433 C CA . SER A 1 187 ? -13.029 -3.559 20.072 1.00 94.94 187 SER A CA 1
ATOM 1434 C C . SER A 1 187 ? -12.202 -4.713 19.493 1.00 94.94 187 SER A C 1
ATOM 1436 O O . SER A 1 187 ? -12.440 -5.858 19.869 1.00 94.94 187 SER A O 1
ATOM 1438 N N . LEU A 1 188 ? -11.231 -4.438 18.612 1.00 93.81 188 LEU A N 1
ATOM 1439 C CA . LEU A 1 188 ? -10.372 -5.474 18.030 1.00 93.81 188 LEU A CA 1
ATOM 1440 C C . LEU A 1 188 ? -9.558 -6.192 19.114 1.00 93.81 188 LEU A C 1
ATOM 1442 O O . LEU A 1 188 ? -9.213 -5.600 20.134 1.00 93.81 188 LEU A O 1
ATOM 1446 N N . ASP A 1 189 ? -9.197 -7.452 18.900 1.00 95.12 189 ASP A N 1
ATOM 1447 C CA . ASP A 1 189 ? -8.344 -8.192 19.837 1.00 95.12 189 ASP A CA 1
ATOM 1448 C C . ASP A 1 189 ? -6.857 -7.871 19.602 1.00 95.12 189 ASP A C 1
ATOM 1450 O O . ASP A 1 189 ? -6.084 -8.685 19.112 1.00 95.12 189 ASP A O 1
ATOM 1454 N N . LEU A 1 190 ? -6.483 -6.615 19.862 1.00 94.56 190 LEU A N 1
ATOM 1455 C CA . LEU A 1 190 ? -5.146 -6.059 19.628 1.00 94.56 190 LEU A CA 1
ATOM 1456 C C . LEU A 1 190 ? -4.644 -5.291 20.854 1.00 94.56 190 LEU A C 1
ATOM 1458 O O . LEU A 1 190 ? -5.422 -4.863 21.715 1.00 94.56 190 LEU A O 1
ATOM 1462 N N . SER A 1 191 ? -3.333 -5.054 20.916 1.00 94.56 191 SER A N 1
ATOM 1463 C CA . SER A 1 191 ? -2.747 -4.273 22.008 1.00 94.56 191 SER A CA 1
ATOM 1464 C C . SER A 1 191 ? -3.276 -2.823 22.022 1.00 94.56 191 SER A C 1
ATOM 1466 O O . SER A 1 191 ? -3.520 -2.245 20.958 1.00 94.56 191 SER A O 1
ATOM 1468 N N . PRO A 1 192 ? -3.409 -2.179 23.202 1.00 95.19 192 PRO A N 1
ATOM 1469 C CA . PRO A 1 192 ? -3.892 -0.797 23.292 1.00 95.19 192 PRO A CA 1
ATOM 1470 C C . PRO A 1 192 ? -3.084 0.197 22.447 1.00 95.19 192 PRO A C 1
ATOM 1472 O O . PRO A 1 192 ? -3.660 1.053 21.784 1.00 95.19 192 PRO A O 1
ATOM 1475 N N . LYS A 1 193 ? -1.753 0.040 22.408 1.00 94.06 193 LYS A N 1
ATOM 1476 C CA . LYS A 1 193 ? -0.860 0.904 21.618 1.00 94.06 193 LYS A CA 1
ATOM 1477 C C . LYS A 1 193 ? -1.106 0.779 20.114 1.00 94.06 193 LYS A C 1
ATOM 1479 O O . LYS A 1 193 ? -1.036 1.768 19.394 1.00 94.06 193 LYS A O 1
ATOM 1484 N N . MET A 1 194 ? -1.381 -0.433 19.638 1.00 94.56 194 MET A N 1
ATOM 1485 C CA . MET A 1 194 ? -1.660 -0.682 18.227 1.00 94.56 194 MET A CA 1
ATOM 1486 C C . MET A 1 194 ? -3.028 -0.115 17.823 1.00 94.56 194 MET A C 1
ATOM 1488 O O . MET A 1 194 ? -3.142 0.539 16.789 1.00 94.56 194 MET A O 1
ATOM 1492 N N . LYS A 1 195 ? -4.046 -0.279 18.680 1.00 95.88 195 LYS A N 1
ATOM 1493 C CA . LYS A 1 195 ? -5.370 0.341 18.494 1.00 95.88 195 LYS A CA 1
ATOM 1494 C C . LYS A 1 195 ? -5.282 1.859 18.411 1.00 95.88 195 LYS A C 1
ATOM 1496 O O . LYS A 1 195 ? -5.867 2.453 17.512 1.00 95.88 195 LYS A O 1
ATOM 1501 N N . GLU A 1 196 ? -4.529 2.474 19.322 1.00 95.62 196 GLU A N 1
ATOM 1502 C CA . GLU A 1 196 ? -4.296 3.918 19.330 1.00 95.62 196 GLU A CA 1
ATOM 1503 C C . GLU A 1 196 ? -3.606 4.383 18.040 1.00 95.62 196 GLU A C 1
ATOM 1505 O O . GLU A 1 196 ? -4.066 5.335 17.413 1.00 95.62 196 GLU A O 1
ATOM 1510 N N . PHE A 1 197 ? -2.566 3.673 17.590 1.00 94.94 197 PHE A N 1
ATOM 1511 C CA . PHE A 1 197 ? -1.886 3.970 16.327 1.00 94.94 197 PHE A CA 1
ATOM 1512 C C . PHE A 1 197 ? -2.844 3.923 15.122 1.00 94.94 197 PHE A C 1
ATOM 1514 O O . PHE A 1 197 ? -2.859 4.846 14.300 1.00 94.94 197 PHE A O 1
ATOM 1521 N N . TYR A 1 198 ? -3.679 2.883 15.022 1.00 96.75 198 TYR A N 1
ATOM 1522 C CA . TYR A 1 198 ? -4.653 2.757 13.935 1.00 96.75 198 TYR A CA 1
ATOM 1523 C C . TYR A 1 198 ? -5.741 3.826 13.997 1.00 96.75 198 TYR A C 1
ATOM 1525 O O . TYR A 1 198 ? -6.070 4.404 12.961 1.00 96.75 198 TYR A O 1
ATOM 1533 N N . GLN A 1 199 ? -6.249 4.139 15.191 1.00 96.25 199 GLN A N 1
ATOM 1534 C CA . GLN A 1 199 ? -7.238 5.197 15.375 1.00 96.25 199 GLN A CA 1
ATOM 1535 C C . GLN A 1 199 ? -6.666 6.560 14.979 1.00 96.25 199 GLN A C 1
ATOM 1537 O O . GLN A 1 199 ? -7.260 7.238 14.151 1.00 96.25 199 GLN A O 1
ATOM 1542 N N . GLN A 1 200 ? -5.486 6.937 15.479 1.00 95.62 200 GLN A N 1
ATOM 1543 C CA . GLN A 1 200 ? -4.850 8.215 15.136 1.00 95.62 200 GLN A CA 1
ATOM 1544 C C . GLN A 1 200 ? -4.608 8.345 13.627 1.00 95.62 200 GLN A C 1
ATOM 1546 O O . GLN A 1 200 ? -4.910 9.382 13.034 1.00 95.62 200 GLN A O 1
ATOM 1551 N N . THR A 1 201 ? -4.108 7.280 12.995 1.00 95.81 201 THR A N 1
ATOM 1552 C CA . THR A 1 201 ? -3.862 7.259 11.547 1.00 95.81 201 THR A CA 1
ATOM 1553 C C . THR A 1 201 ? -5.167 7.392 10.754 1.00 95.81 201 THR A C 1
ATOM 1555 O O . THR A 1 201 ? -5.210 8.111 9.753 1.00 95.81 201 THR A O 1
ATOM 1558 N N . LEU A 1 202 ? -6.246 6.740 11.204 1.00 96.44 202 LEU A N 1
ATOM 1559 C CA . LEU A 1 202 ? -7.567 6.863 10.592 1.00 96.44 202 LEU A CA 1
ATOM 1560 C C . LEU A 1 202 ? -8.135 8.277 10.743 1.00 96.44 202 LEU A C 1
ATOM 1562 O O . LEU A 1 202 ? -8.558 8.862 9.747 1.00 96.44 202 LEU A O 1
ATOM 1566 N N . SER A 1 203 ? -8.143 8.830 11.959 1.00 95.56 203 SER A N 1
ATOM 1567 C CA . SER A 1 203 ? -8.728 10.146 12.233 1.00 95.56 203 SER A CA 1
ATOM 1568 C C . SER A 1 203 ? -8.046 11.233 11.397 1.00 95.56 203 SER A C 1
ATOM 1570 O O . SER A 1 203 ? -8.738 12.056 10.805 1.00 95.56 203 SER A O 1
ATOM 1572 N N . GLN A 1 204 ? -6.715 11.180 11.242 1.00 95.62 204 GLN A N 1
ATOM 1573 C CA . GLN A 1 204 ? -5.979 12.083 10.345 1.00 95.62 204 GLN A CA 1
ATOM 1574 C C . GLN A 1 204 ? -6.416 11.938 8.879 1.00 95.62 204 GLN A C 1
ATOM 1576 O O . GLN A 1 204 ? -6.594 12.939 8.187 1.00 95.62 204 GLN A O 1
ATOM 1581 N N . GLY A 1 205 ? -6.609 10.704 8.400 1.00 96.31 205 GLY A N 1
ATOM 1582 C CA . GLY A 1 205 ? -7.069 10.441 7.034 1.00 96.31 205 GLY A CA 1
ATOM 1583 C C . GLY A 1 205 ? -8.491 10.937 6.765 1.00 96.31 205 GLY A C 1
ATOM 1584 O O . GLY A 1 205 ? -8.726 11.584 5.746 1.00 96.31 205 GLY A O 1
ATOM 1585 N N . ILE A 1 206 ? -9.428 10.685 7.686 1.00 96.00 206 ILE A N 1
ATOM 1586 C CA . ILE A 1 206 ? -10.813 11.171 7.585 1.00 96.00 206 ILE A CA 1
ATOM 1587 C C . ILE A 1 206 ? -10.860 12.702 7.674 1.00 96.00 206 ILE A C 1
ATOM 1589 O O . ILE A 1 206 ? -11.594 13.339 6.924 1.00 96.00 206 ILE A O 1
ATOM 1593 N N . GLU A 1 207 ? -10.074 13.313 8.561 1.00 96.12 207 GLU A N 1
ATOM 1594 C CA . GLU A 1 207 ? -10.004 14.770 8.683 1.00 96.12 207 GLU A CA 1
ATOM 1595 C C . GLU A 1 207 ? -9.502 15.421 7.386 1.00 96.12 207 GLU A C 1
ATOM 1597 O O . GLU A 1 207 ? -10.128 16.363 6.895 1.00 96.12 207 GLU A O 1
ATOM 1602 N N . ALA A 1 208 ? -8.422 14.892 6.801 1.00 96.25 208 ALA A N 1
ATOM 1603 C CA . ALA A 1 208 ? -7.886 15.373 5.530 1.00 96.25 208 ALA A CA 1
ATOM 1604 C C . ALA A 1 208 ? -8.900 15.220 4.382 1.00 96.25 208 ALA A C 1
ATOM 1606 O O . ALA A 1 208 ? -9.087 16.148 3.591 1.00 96.25 208 ALA A O 1
ATOM 1607 N N . LEU A 1 209 ? -9.605 14.080 4.332 1.00 95.94 209 LEU A N 1
ATOM 1608 C CA . LEU A 1 209 ? -10.673 13.823 3.365 1.00 95.94 209 LEU A CA 1
ATOM 1609 C C . LEU A 1 209 ? -11.815 14.845 3.500 1.00 95.94 209 LEU A C 1
ATOM 1611 O O . LEU A 1 209 ? -12.221 15.446 2.509 1.00 95.94 209 LEU A O 1
ATOM 1615 N N . ASN A 1 210 ? -12.294 15.087 4.723 1.00 95.31 210 ASN A N 1
ATOM 1616 C CA . ASN A 1 210 ? -13.422 15.984 4.993 1.00 95.31 210 ASN A CA 1
ATOM 1617 C C . ASN A 1 210 ? -13.098 17.460 4.733 1.00 95.31 210 ASN A C 1
ATOM 1619 O O . ASN A 1 210 ? -13.974 18.219 4.322 1.00 95.31 210 ASN A O 1
ATOM 1623 N N . LYS A 1 211 ? -11.851 17.881 4.970 1.00 96.12 211 LYS A N 1
ATOM 1624 C CA . LYS A 1 211 ? -11.397 19.250 4.681 1.00 96.12 211 LYS A CA 1
ATOM 1625 C C . LYS A 1 211 ? -11.132 19.496 3.196 1.00 96.12 211 LYS A C 1
ATOM 1627 O O . LYS A 1 211 ? -11.003 20.652 2.802 1.00 96.12 211 LYS A O 1
ATOM 1632 N N . GLY A 1 212 ? -11.025 18.438 2.389 1.00 92.19 212 GLY A N 1
ATOM 1633 C CA . GLY A 1 212 ? -10.595 18.542 0.996 1.00 92.19 212 GLY A CA 1
ATOM 1634 C C . GLY A 1 212 ? -9.133 18.977 0.847 1.00 92.19 212 GLY A C 1
ATOM 1635 O O . GLY A 1 212 ? -8.771 19.536 -0.186 1.00 92.19 212 GLY A O 1
ATOM 1636 N N . ASP A 1 213 ? -8.291 18.748 1.863 1.00 94.00 213 ASP A N 1
ATOM 1637 C CA . ASP A 1 213 ? -6.855 19.032 1.783 1.00 94.00 213 ASP A CA 1
ATOM 1638 C C . ASP A 1 213 ? -6.158 17.891 1.036 1.00 94.00 213 ASP A C 1
ATOM 1640 O O . ASP A 1 213 ? -5.803 16.860 1.611 1.00 94.00 213 ASP A O 1
ATOM 1644 N N . GLU A 1 214 ? -5.971 18.063 -0.273 1.00 94.56 214 GLU A N 1
ATOM 1645 C CA . GLU A 1 214 ? -5.379 17.028 -1.121 1.00 94.56 214 GLU A CA 1
ATOM 1646 C C . GLU A 1 214 ? -3.940 16.672 -0.726 1.00 94.56 214 GLU A C 1
ATOM 1648 O O . GLU A 1 214 ? -3.534 15.522 -0.889 1.00 94.56 214 GLU A O 1
ATOM 1653 N N . THR A 1 215 ? -3.163 17.622 -0.195 1.00 94.50 215 THR A N 1
ATOM 1654 C CA . THR A 1 215 ? -1.764 17.369 0.183 1.00 94.50 215 THR A CA 1
ATOM 1655 C C . THR A 1 215 ? -1.706 16.540 1.457 1.00 94.50 215 THR A C 1
ATOM 1657 O O . THR A 1 215 ? -0.997 15.530 1.509 1.00 94.50 215 THR A O 1
ATOM 1660 N N . GLN A 1 216 ? -2.488 16.928 2.466 1.00 95.81 216 GLN A N 1
ATOM 1661 C CA . GLN A 1 216 ? -2.603 16.164 3.702 1.00 95.81 216 GLN A CA 1
ATOM 1662 C C . GLN A 1 216 ? -3.194 14.775 3.426 1.00 95.81 216 GLN A C 1
ATOM 1664 O O . GLN A 1 216 ? -2.672 13.781 3.926 1.00 95.81 216 GLN A O 1
ATOM 1669 N N . LEU A 1 217 ? -4.207 14.677 2.557 1.00 97.19 217 LEU A N 1
ATOM 1670 C CA . LEU A 1 217 ? -4.837 13.407 2.199 1.00 97.19 217 LEU A CA 1
ATOM 1671 C C . LEU A 1 217 ? -3.841 12.442 1.542 1.00 97.19 217 LEU A C 1
ATOM 1673 O O . LEU A 1 217 ? -3.810 11.264 1.899 1.00 97.19 217 LEU A O 1
ATOM 1677 N N . GLN A 1 218 ? -2.987 12.926 0.631 1.00 96.12 218 GLN A N 1
ATOM 1678 C CA . GLN A 1 218 ? -1.925 12.101 0.042 1.00 96.12 218 GLN A CA 1
ATOM 1679 C C . GLN A 1 218 ? -0.997 11.529 1.119 1.00 96.12 218 GLN A C 1
ATOM 1681 O O . GLN A 1 218 ? -0.736 10.325 1.133 1.00 96.12 218 GLN A O 1
ATOM 1686 N N . GLN A 1 219 ? -0.523 12.370 2.043 1.00 94.75 219 GLN A N 1
ATOM 1687 C CA . GLN A 1 219 ? 0.356 11.943 3.135 1.00 94.75 219 GLN A CA 1
ATOM 1688 C C . GLN A 1 219 ? -0.332 10.927 4.052 1.00 94.75 219 GLN A C 1
ATOM 1690 O O . GLN A 1 219 ? 0.241 9.875 4.344 1.00 94.75 219 GLN A O 1
ATOM 1695 N N . SER A 1 220 ? -1.577 11.193 4.451 1.00 96.38 220 SER A N 1
ATOM 1696 C CA . SER A 1 220 ? -2.368 10.278 5.271 1.00 96.38 220 SER A CA 1
ATOM 1697 C C . SER A 1 220 ? -2.559 8.926 4.587 1.00 96.38 220 SER A C 1
ATOM 1699 O O . SER A 1 220 ? -2.372 7.897 5.227 1.00 96.38 220 SER A O 1
ATOM 1701 N N . ILE A 1 221 ? -2.833 8.888 3.280 1.00 97.50 221 ILE A N 1
ATOM 1702 C CA . ILE A 1 221 ? -2.958 7.627 2.534 1.00 97.50 221 ILE A CA 1
ATOM 1703 C C . ILE A 1 221 ? -1.638 6.855 2.509 1.00 97.50 221 ILE A C 1
ATOM 1705 O O . ILE A 1 221 ? -1.625 5.635 2.689 1.00 97.50 221 ILE A O 1
ATOM 1709 N N . PHE A 1 222 ? -0.508 7.541 2.338 1.00 94.62 222 PHE A N 1
ATOM 1710 C CA . PHE A 1 222 ? 0.796 6.894 2.425 1.00 94.62 222 PHE A CA 1
ATOM 1711 C C . PHE A 1 222 ? 1.065 6.298 3.811 1.00 94.62 222 PHE A C 1
ATOM 1713 O O . PHE A 1 222 ? 1.654 5.212 3.878 1.00 94.62 222 PHE A O 1
ATOM 1720 N N . HIS A 1 223 ? 0.626 6.959 4.885 1.00 94.25 223 HIS A N 1
ATOM 1721 C CA . HIS A 1 223 ? 0.692 6.419 6.243 1.00 94.25 223 HIS A CA 1
ATOM 1722 C C . HIS A 1 223 ? -0.220 5.199 6.393 1.00 94.25 223 HIS A C 1
ATOM 1724 O O . HIS A 1 223 ? 0.263 4.126 6.743 1.00 94.25 223 HIS A O 1
ATOM 1730 N N . VAL A 1 224 ? -1.496 5.326 6.023 1.00 96.62 224 VAL A N 1
ATOM 1731 C CA . VAL A 1 224 ? -2.497 4.254 6.106 1.00 96.62 224 VAL A CA 1
ATOM 1732 C C . VAL A 1 224 ? -2.037 2.992 5.374 1.00 96.62 224 VAL A C 1
ATOM 1734 O O . VAL A 1 224 ? -2.135 1.893 5.914 1.00 96.62 224 VAL A O 1
ATOM 1737 N N . LEU A 1 225 ? -1.531 3.136 4.147 1.00 96.50 225 LEU A N 1
ATOM 1738 C CA . LEU A 1 225 ? -1.256 2.004 3.261 1.00 96.50 225 LEU A CA 1
ATOM 1739 C C . LEU A 1 225 ? 0.197 1.539 3.245 1.00 96.50 225 LEU A C 1
ATOM 1741 O O . LEU A 1 225 ? 0.494 0.524 2.626 1.00 96.50 225 LEU A O 1
ATOM 1745 N N . SER A 1 226 ? 1.128 2.274 3.852 1.00 92.69 226 SER A N 1
ATOM 1746 C CA . SER A 1 226 ? 2.554 1.925 3.760 1.00 92.69 226 SER A CA 1
ATOM 1747 C C . SER A 1 226 ? 3.317 2.057 5.069 1.00 92.69 226 SER A C 1
ATOM 1749 O O . SER A 1 226 ? 4.452 1.600 5.115 1.00 92.69 226 SER A O 1
ATOM 1751 N N . HIS A 1 227 ? 2.761 2.643 6.126 1.00 92.94 227 HIS A N 1
ATOM 1752 C CA . HIS A 1 227 ? 3.448 2.739 7.411 1.00 92.94 227 HIS A CA 1
ATOM 1753 C C . HIS A 1 227 ? 2.932 1.646 8.362 1.00 92.94 227 HIS A C 1
ATOM 1755 O O . HIS A 1 227 ? 1.790 1.734 8.813 1.00 92.94 227 HIS A O 1
ATOM 1761 N N . PRO A 1 228 ? 3.721 0.592 8.637 1.00 92.75 228 PRO A N 1
ATOM 1762 C CA . PRO A 1 228 ? 3.331 -0.452 9.568 1.00 92.75 228 PRO A CA 1
ATOM 1763 C C . PRO A 1 228 ? 3.490 0.030 11.012 1.00 92.75 228 PRO A C 1
ATOM 1765 O O . PRO A 1 228 ? 4.343 0.865 11.322 1.00 92.75 228 PRO A O 1
ATOM 1768 N N . TYR A 1 229 ? 2.701 -0.551 11.906 1.00 91.94 229 TYR A N 1
ATOM 1769 C CA . TYR A 1 229 ? 2.959 -0.490 13.336 1.00 91.94 229 TYR A CA 1
ATOM 1770 C C . TYR A 1 229 ? 4.199 -1.326 13.708 1.00 91.94 229 TYR A C 1
ATOM 1772 O O . TYR A 1 229 ? 4.393 -2.424 13.188 1.00 91.94 229 TYR A O 1
ATOM 1780 N N . THR A 1 230 ? 5.014 -0.825 14.639 1.00 86.75 230 THR A N 1
ATOM 1781 C CA . THR A 1 230 ? 6.159 -1.536 15.230 1.00 86.75 230 THR A CA 1
ATOM 1782 C C . THR A 1 230 ? 6.352 -1.118 16.688 1.00 86.75 230 THR A C 1
ATOM 1784 O O . THR A 1 230 ? 6.144 0.045 17.041 1.00 86.75 230 THR A O 1
ATOM 1787 N N . LEU A 1 231 ? 6.781 -2.056 17.537 1.00 79.88 231 LEU A N 1
ATOM 1788 C CA . LEU A 1 231 ? 7.150 -1.788 18.932 1.00 79.88 231 LEU A CA 1
ATOM 1789 C C . LEU A 1 231 ? 8.565 -1.220 19.076 1.00 79.88 231 LEU A C 1
ATOM 1791 O O . LEU A 1 231 ? 8.808 -0.379 19.937 1.00 79.88 231 LEU A O 1
ATOM 1795 N N . GLU A 1 232 ? 9.495 -1.694 18.251 1.00 74.50 232 GLU A N 1
ATOM 1796 C CA . GLU A 1 232 ? 10.925 -1.374 18.348 1.00 74.50 232 GLU A CA 1
ATOM 1797 C C . GLU A 1 232 ? 11.272 -0.044 17.673 1.00 74.50 232 GLU A C 1
ATOM 1799 O O . GLU A 1 232 ? 12.344 0.520 17.891 1.00 74.50 232 GLU A O 1
ATOM 1804 N N . GLY A 1 233 ? 10.346 0.485 16.870 1.00 69.81 233 GLY A N 1
ATOM 1805 C CA . GLY A 1 233 ? 10.575 1.684 16.082 1.00 69.81 233 GLY A CA 1
ATOM 1806 C C . GLY A 1 233 ? 11.518 1.430 14.904 1.00 69.81 233 GLY A C 1
ATOM 1807 O O . GLY A 1 233 ? 11.706 0.307 14.441 1.00 69.81 233 GLY A O 1
ATOM 1808 N N . GLY A 1 234 ? 12.061 2.513 14.358 1.00 75.12 234 GLY A N 1
ATOM 1809 C CA . GLY A 1 234 ? 12.874 2.509 13.144 1.00 75.12 234 GLY A CA 1
ATOM 1810 C C . GLY A 1 234 ? 12.418 3.586 12.166 1.00 75.12 234 GLY A C 1
ATOM 1811 O O . GLY A 1 234 ? 11.387 4.236 12.359 1.00 75.12 234 GLY A O 1
ATOM 1812 N N . GLU A 1 235 ? 13.185 3.792 11.100 1.00 75.12 235 GLU A N 1
ATOM 1813 C CA . GLU A 1 235 ? 12.784 4.737 10.060 1.00 75.12 235 GLU A CA 1
ATOM 1814 C C . GLU A 1 235 ? 11.520 4.209 9.373 1.00 75.12 235 GLU A C 1
ATOM 1816 O O . GLU A 1 235 ? 11.513 3.108 8.822 1.00 75.12 235 GLU A O 1
ATOM 1821 N N . TRP A 1 236 ? 10.441 4.996 9.420 1.00 78.81 236 TRP A N 1
ATOM 1822 C CA . TRP A 1 236 ? 9.142 4.666 8.811 1.00 78.81 236 TRP A CA 1
ATOM 1823 C C . TRP A 1 236 ? 8.476 3.411 9.377 1.00 78.81 236 TRP A C 1
ATOM 1825 O O . TRP A 1 236 ? 7.823 2.675 8.636 1.00 78.81 236 TRP A O 1
ATOM 1835 N N . GLY A 1 237 ? 8.678 3.146 10.668 1.00 85.62 237 GLY A N 1
ATOM 1836 C CA . GLY A 1 237 ? 8.113 1.973 11.330 1.00 85.62 237 GLY A CA 1
ATOM 1837 C C . GLY A 1 237 ? 8.816 0.661 10.963 1.00 85.62 237 GLY A C 1
ATOM 1838 O O . GLY A 1 237 ? 8.251 -0.409 11.165 1.00 85.62 237 GLY A O 1
ATOM 1839 N N . ARG A 1 238 ? 10.034 0.730 10.401 1.00 88.25 238 ARG A N 1
ATOM 1840 C CA . ARG A 1 238 ? 10.804 -0.443 9.963 1.00 88.25 238 ARG A CA 1
ATOM 1841 C C . ARG A 1 238 ? 12.195 -0.488 10.607 1.00 88.25 238 ARG A C 1
ATOM 1843 O O . ARG A 1 238 ? 13.056 0.345 10.270 1.00 88.25 238 ARG A O 1
ATOM 1850 N N . PRO A 1 239 ? 12.458 -1.444 11.509 1.00 87.88 239 PRO A N 1
ATOM 1851 C CA . PRO A 1 239 ? 13.799 -1.690 12.002 1.00 87.88 239 PRO A CA 1
ATOM 1852 C C . PRO A 1 239 ? 14.657 -2.323 10.904 1.00 87.88 239 PRO A C 1
ATOM 1854 O O . PRO A 1 239 ? 14.167 -2.814 9.884 1.00 87.88 239 PRO A O 1
ATOM 1857 N N . ILE A 1 240 ? 15.969 -2.272 11.103 1.00 87.62 240 ILE A N 1
ATOM 1858 C CA . ILE A 1 240 ? 16.918 -3.029 10.284 1.00 87.62 240 ILE A CA 1
ATOM 1859 C C . ILE A 1 240 ? 16.782 -4.497 10.694 1.00 87.62 240 ILE A C 1
ATOM 1861 O O . ILE A 1 240 ? 16.805 -4.766 11.889 1.00 87.62 240 ILE A O 1
ATOM 1865 N N . ILE A 1 241 ? 16.686 -5.438 9.744 1.00 82.75 241 ILE A N 1
ATOM 1866 C CA . ILE A 1 241 ? 16.474 -6.871 10.060 1.00 82.75 241 ILE A CA 1
ATOM 1867 C C . ILE A 1 241 ? 17.595 -7.431 10.954 1.00 82.75 241 ILE A C 1
ATOM 1869 O O . ILE A 1 241 ? 17.394 -8.383 11.703 1.00 82.75 241 ILE A O 1
ATOM 1873 N N . GLY A 1 242 ? 18.779 -6.817 10.914 1.00 75.88 242 GLY A N 1
ATOM 1874 C CA . GLY A 1 242 ? 19.927 -7.239 11.709 1.00 75.88 242 GLY A CA 1
ATOM 1875 C C . GLY A 1 242 ? 20.593 -8.478 11.122 1.00 75.88 242 GLY A C 1
ATOM 1876 O O . GLY A 1 242 ? 21.120 -9.298 11.863 1.00 75.88 242 GLY A O 1
ATOM 1877 N N . ILE A 1 243 ? 20.543 -8.635 9.794 1.00 78.69 243 ILE A N 1
ATOM 1878 C CA . ILE A 1 243 ? 21.336 -9.643 9.090 1.00 78.69 243 ILE A CA 1
ATOM 1879 C C . ILE A 1 243 ? 22.805 -9.250 9.249 1.00 78.69 243 ILE A C 1
ATOM 1881 O O . ILE A 1 243 ? 23.209 -8.152 8.852 1.00 78.69 243 ILE A O 1
ATOM 1885 N N . GLY A 1 244 ? 23.583 -10.127 9.882 1.00 68.19 244 GLY A N 1
ATOM 1886 C CA . GLY A 1 244 ? 25.003 -9.897 10.094 1.00 68.19 244 GLY A CA 1
ATOM 1887 C C . GLY A 1 244 ? 25.752 -9.767 8.769 1.00 68.19 244 GLY A C 1
ATOM 1888 O O . GLY A 1 244 ? 25.374 -10.352 7.750 1.00 68.19 244 GLY A O 1
ATOM 1889 N N . LYS A 1 245 ? 26.812 -8.954 8.765 1.00 69.19 245 LYS A N 1
ATOM 1890 C CA . LYS A 1 245 ? 27.575 -8.623 7.548 1.00 69.19 245 LYS A CA 1
ATOM 1891 C C . LYS A 1 245 ? 28.205 -9.853 6.896 1.00 69.19 245 LYS A C 1
ATOM 1893 O O . LYS A 1 245 ? 28.443 -9.851 5.694 1.00 69.19 245 LYS A O 1
ATOM 1898 N N . GLU A 1 246 ? 28.455 -10.890 7.685 1.00 65.06 246 GLU A N 1
ATOM 1899 C CA . GLU A 1 246 ? 28.915 -12.201 7.245 1.00 65.06 246 GLU A CA 1
ATOM 1900 C C . GLU A 1 246 ? 27.923 -12.881 6.289 1.00 65.06 246 GLU A C 1
ATOM 1902 O O . GLU A 1 246 ? 28.345 -13.501 5.320 1.00 65.06 246 GLU A O 1
ATOM 1907 N N . LEU A 1 247 ? 26.616 -12.675 6.481 1.00 63.34 247 LEU A N 1
ATOM 1908 C CA . LEU A 1 247 ? 25.568 -13.196 5.599 1.00 63.34 247 LEU A CA 1
ATOM 1909 C C . LEU A 1 247 ? 25.309 -12.279 4.392 1.00 63.34 247 LEU A C 1
ATOM 1911 O O . LEU A 1 247 ? 24.786 -12.735 3.379 1.00 63.34 247 LEU A O 1
ATOM 1915 N N . THR A 1 248 ? 25.712 -11.003 4.451 1.00 58.25 248 THR A N 1
ATOM 1916 C CA . THR A 1 248 ? 25.729 -10.109 3.275 1.00 58.25 248 THR A CA 1
ATOM 1917 C C . THR A 1 248 ? 26.703 -10.606 2.201 1.00 58.25 248 THR A C 1
ATOM 1919 O O . THR A 1 248 ? 26.528 -10.311 1.022 1.00 58.25 248 THR A O 1
ATOM 1922 N N . ALA A 1 249 ? 27.726 -11.363 2.607 1.00 53.94 249 ALA A N 1
ATOM 1923 C CA . ALA A 1 249 ? 28.772 -11.900 1.746 1.00 53.94 249 ALA A CA 1
ATOM 1924 C C . ALA A 1 249 ? 28.556 -13.372 1.357 1.00 53.94 249 ALA A C 1
ATOM 1926 O O . ALA A 1 249 ? 29.505 -13.990 0.877 1.00 53.94 249 ALA A O 1
ATOM 1927 N N . LEU A 1 250 ? 27.344 -13.925 1.530 1.00 51.50 250 LEU A N 1
ATOM 1928 C CA . LEU A 1 250 ? 26.968 -15.245 1.009 1.00 51.50 250 LEU A CA 1
ATOM 1929 C C . LEU A 1 250 ? 26.970 -15.230 -0.533 1.00 51.50 250 LEU A C 1
ATOM 1931 O O . LEU A 1 250 ? 25.939 -15.249 -1.201 1.00 51.50 250 LEU A O 1
ATOM 1935 N N . VAL A 1 251 ? 28.170 -15.204 -1.109 1.00 45.94 251 VAL A N 1
ATOM 1936 C CA . VAL A 1 251 ? 28.479 -15.886 -2.360 1.00 45.94 251 VAL A CA 1
ATOM 1937 C C . VAL A 1 251 ? 28.116 -17.335 -2.082 1.00 45.94 251 VAL A C 1
ATOM 1939 O O . VAL A 1 251 ? 28.693 -17.906 -1.163 1.00 45.94 251 VAL A O 1
ATOM 1942 N N . GLY A 1 252 ? 27.102 -17.866 -2.775 1.00 46.06 252 GLY A N 1
ATOM 1943 C CA . GLY A 1 252 ? 26.488 -19.157 -2.459 1.00 46.06 252 GLY A CA 1
ATOM 1944 C C . GLY A 1 252 ? 27.516 -20.185 -1.994 1.00 46.06 252 GLY A C 1
ATOM 1945 O O . GLY A 1 252 ? 28.362 -20.615 -2.777 1.00 46.06 252 GLY A O 1
ATOM 1946 N N . GLU A 1 253 ? 27.471 -20.533 -0.709 1.00 39.72 253 GLU A N 1
ATOM 1947 C CA . GLU A 1 253 ? 28.275 -21.627 -0.191 1.00 39.72 253 GLU A CA 1
ATOM 1948 C C . GLU A 1 253 ? 27.739 -22.896 -0.849 1.00 39.72 253 GLU A C 1
ATOM 1950 O O . GLU A 1 253 ? 26.594 -23.295 -0.627 1.00 39.72 253 GLU A O 1
ATOM 1955 N N . GLY A 1 254 ? 28.546 -23.489 -1.731 1.00 41.34 254 GLY A N 1
ATOM 1956 C CA . GLY A 1 254 ? 28.248 -24.797 -2.293 1.00 41.34 254 GLY A CA 1
ATOM 1957 C C . GLY A 1 254 ? 27.981 -25.773 -1.151 1.00 41.34 254 GLY A C 1
ATOM 1958 O O . GLY A 1 254 ? 28.745 -25.831 -0.185 1.00 41.34 254 GLY A O 1
ATOM 1959 N N . LEU A 1 255 ? 26.879 -26.518 -1.246 1.00 37.41 255 LEU A N 1
ATOM 1960 C CA . LEU A 1 255 ? 26.582 -27.600 -0.313 1.00 37.41 255 LEU A CA 1
ATOM 1961 C C . LEU A 1 255 ? 27.814 -28.518 -0.225 1.00 37.41 255 LEU A C 1
ATOM 1963 O O . LEU A 1 255 ? 28.402 -28.829 -1.265 1.00 37.41 255 LEU A O 1
ATOM 1967 N N . PRO A 1 256 ? 28.235 -28.959 0.974 1.00 39.72 256 PRO A N 1
ATOM 1968 C CA . PRO A 1 256 ? 29.406 -29.814 1.114 1.00 39.72 256 PRO A CA 1
ATOM 1969 C C . PRO A 1 256 ? 29.185 -31.114 0.329 1.00 39.72 256 PRO A C 1
ATOM 1971 O O . PRO A 1 256 ? 28.389 -31.964 0.721 1.00 39.72 256 PRO A O 1
ATOM 1974 N N . GLY A 1 257 ? 29.866 -31.225 -0.815 1.00 45.47 257 GLY A N 1
ATOM 1975 C CA . GLY A 1 257 ? 29.692 -32.298 -1.798 1.00 45.47 257 GLY A CA 1
ATOM 1976 C C . GLY A 1 257 ? 29.556 -31.813 -3.246 1.00 45.47 257 GLY A C 1
ATOM 1977 O O . GLY A 1 257 ? 29.867 -32.575 -4.155 1.00 45.47 257 GLY A O 1
ATOM 1978 N N . GLU A 1 258 ? 29.190 -30.549 -3.476 1.00 38.50 258 GLU A N 1
ATOM 1979 C CA . GLU A 1 258 ? 29.170 -29.938 -4.809 1.00 38.50 258 GLU A CA 1
ATOM 1980 C C . GLU A 1 258 ? 30.123 -28.743 -4.865 1.00 38.50 258 GLU A C 1
ATOM 1982 O O . GLU A 1 258 ? 29.822 -27.626 -4.444 1.00 38.50 258 GLU A O 1
ATOM 1987 N N . SER A 1 259 ? 31.320 -28.981 -5.394 1.00 31.25 259 SER A N 1
ATOM 1988 C CA . SER A 1 259 ? 32.306 -27.943 -5.660 1.00 31.25 259 SER A CA 1
ATOM 1989 C C . SER A 1 259 ? 31.915 -27.126 -6.896 1.00 31.25 259 SER A C 1
ATOM 1991 O O . SER A 1 259 ? 32.419 -27.341 -7.997 1.00 31.25 259 SER A O 1
ATOM 1993 N N . PHE A 1 260 ? 31.076 -26.107 -6.719 1.00 35.47 260 PHE A N 1
ATOM 1994 C CA . PHE A 1 260 ? 31.158 -24.941 -7.599 1.00 35.47 260 PHE A CA 1
ATOM 1995 C C . PHE A 1 260 ? 32.371 -24.109 -7.175 1.00 35.47 260 PHE A C 1
ATOM 1997 O O . PHE A 1 260 ? 32.315 -23.288 -6.263 1.00 35.47 260 PHE A O 1
ATOM 2004 N N . LEU A 1 261 ? 33.502 -24.352 -7.842 1.00 32.56 261 LEU A N 1
ATOM 2005 C CA . LEU A 1 261 ? 34.698 -23.522 -7.733 1.00 32.56 261 LEU A CA 1
ATOM 2006 C C . LEU A 1 261 ? 34.444 -22.169 -8.405 1.00 32.56 261 LEU A C 1
ATOM 2008 O O . LEU A 1 261 ? 34.798 -21.948 -9.561 1.00 32.56 261 LEU A O 1
ATOM 2012 N N . ALA A 1 262 ? 33.847 -21.246 -7.662 1.00 34.84 262 ALA A N 1
ATOM 2013 C CA . ALA A 1 262 ? 34.032 -19.826 -7.894 1.00 34.84 262 ALA A CA 1
ATOM 2014 C C . ALA A 1 262 ? 34.971 -19.301 -6.806 1.00 34.84 262 ALA A C 1
ATOM 2016 O O . ALA A 1 262 ? 34.559 -18.962 -5.700 1.00 34.84 262 ALA A O 1
ATOM 2017 N N . SER A 1 263 ? 36.264 -19.265 -7.108 1.00 29.95 263 SER A N 1
ATOM 2018 C CA . SER A 1 263 ? 37.217 -18.447 -6.364 1.00 29.95 263 SER A CA 1
ATOM 2019 C C . SER A 1 263 ? 38.359 -18.004 -7.280 1.00 29.95 263 SER A C 1
ATOM 2021 O O . SER A 1 263 ? 38.542 -18.571 -8.358 1.00 29.95 263 SER A O 1
ATOM 2023 N N . PRO A 1 264 ? 38.995 -16.879 -6.931 1.00 34.47 264 PRO A N 1
ATOM 2024 C CA . PRO A 1 264 ? 39.379 -15.825 -7.859 1.00 34.47 264 PRO A CA 1
ATOM 2025 C C . PRO A 1 264 ? 40.594 -16.203 -8.700 1.00 34.47 264 PRO A C 1
ATOM 2027 O O . PRO A 1 264 ? 41.363 -17.081 -8.330 1.00 34.47 264 PRO A O 1
ATOM 2030 N N . LEU A 1 265 ? 40.762 -15.500 -9.827 1.00 36.16 265 LEU A N 1
ATOM 2031 C CA . LEU A 1 265 ? 41.927 -15.567 -10.712 1.00 36.16 265 LEU A CA 1
ATOM 2032 C C . LEU A 1 265 ? 43.241 -15.680 -9.916 1.00 36.16 265 LEU A C 1
ATOM 2034 O O . LEU A 1 265 ? 43.784 -14.681 -9.450 1.00 36.16 265 LEU A O 1
ATOM 2038 N N . ALA A 1 266 ? 43.761 -16.899 -9.818 1.00 31.67 266 ALA A N 1
ATOM 2039 C CA . ALA A 1 266 ? 45.136 -17.200 -9.470 1.00 31.67 266 ALA A CA 1
ATOM 2040 C C . ALA A 1 266 ? 45.635 -18.259 -10.462 1.00 31.67 266 ALA A C 1
ATOM 2042 O O . ALA A 1 266 ? 44.989 -19.275 -10.709 1.00 31.67 266 ALA A O 1
ATOM 2043 N N . LEU A 1 267 ? 46.740 -17.919 -11.112 1.00 38.34 267 LEU A N 1
ATOM 2044 C CA . LEU A 1 267 ? 47.429 -18.685 -12.141 1.00 38.34 267 LEU A CA 1
ATOM 2045 C C . LEU A 1 267 ? 48.199 -19.860 -11.494 1.00 38.34 267 LEU A C 1
ATOM 2047 O O . LEU A 1 267 ? 48.820 -19.630 -10.460 1.00 38.34 267 LEU A O 1
ATOM 2051 N N . LEU A 1 268 ? 48.250 -21.016 -12.185 1.00 30.50 268 LEU A N 1
ATOM 2052 C CA . LEU A 1 268 ? 49.109 -22.211 -11.949 1.00 30.50 268 LEU A CA 1
ATOM 2053 C C . LEU A 1 268 ? 48.685 -23.080 -10.738 1.00 30.50 268 LEU A C 1
ATOM 2055 O O . LEU A 1 268 ? 48.241 -22.553 -9.732 1.00 30.50 268 LEU A O 1
ATOM 2059 N N . GLU A 1 269 ? 48.732 -24.415 -10.718 1.00 26.86 269 GLU A N 1
ATOM 2060 C CA . GLU A 1 269 ? 49.360 -25.468 -11.529 1.00 26.86 269 GLU A CA 1
ATOM 2061 C C . GLU A 1 269 ? 48.541 -26.752 -11.249 1.00 26.86 269 GLU A C 1
ATOM 2063 O O . GLU A 1 269 ? 48.067 -26.947 -10.127 1.00 26.86 269 GLU A O 1
ATOM 2068 N N . GLY A 1 270 ? 48.261 -27.570 -12.264 1.00 28.89 270 GLY A N 1
ATOM 2069 C CA . GLY A 1 270 ? 47.362 -28.719 -12.133 1.00 28.89 270 GLY A CA 1
ATOM 2070 C C . GLY A 1 270 ? 48.098 -29.986 -11.717 1.00 28.89 270 GLY A C 1
ATOM 2071 O O . GLY A 1 270 ? 49.069 -30.340 -12.370 1.00 28.89 270 GLY A O 1
ATOM 2072 N N . ASP A 1 271 ? 47.562 -30.702 -10.729 1.00 26.28 271 ASP A N 1
ATOM 2073 C CA . ASP A 1 271 ? 47.833 -32.127 -10.538 1.00 26.28 271 ASP A CA 1
ATOM 2074 C C . ASP A 1 271 ? 46.513 -32.892 -10.411 1.00 26.28 271 ASP A C 1
ATOM 2076 O O . ASP A 1 271 ? 45.617 -32.554 -9.633 1.00 26.28 271 ASP A O 1
ATOM 2080 N N . ALA A 1 272 ? 46.379 -33.896 -11.273 1.00 32.47 272 ALA A N 1
ATOM 2081 C CA . ALA A 1 272 ? 45.193 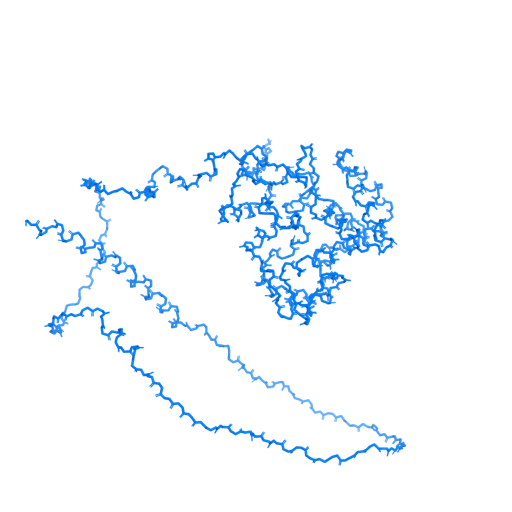-34.708 -11.471 1.00 32.47 272 ALA A CA 1
ATOM 2082 C C . ALA A 1 272 ? 45.126 -35.848 -10.452 1.00 32.47 272 ALA A C 1
ATOM 2084 O O . ALA A 1 272 ? 46.112 -36.550 -10.242 1.00 32.47 272 ALA A O 1
ATOM 2085 N N . ILE A 1 273 ? 43.937 -36.117 -9.905 1.00 26.91 273 ILE A N 1
ATOM 2086 C CA . ILE A 1 273 ? 43.638 -37.419 -9.301 1.00 26.91 273 ILE A CA 1
ATOM 2087 C C . ILE A 1 273 ? 42.296 -37.912 -9.842 1.00 26.91 273 ILE A C 1
ATOM 2089 O O . ILE A 1 273 ? 41.278 -37.225 -9.787 1.00 26.91 273 ILE A O 1
ATOM 2093 N N . ALA A 1 274 ? 42.361 -39.108 -10.423 1.00 34.94 274 ALA A N 1
ATOM 2094 C CA . ALA A 1 274 ? 41.289 -39.850 -11.058 1.00 34.94 274 ALA A CA 1
ATOM 2095 C C . ALA A 1 274 ? 40.223 -40.308 -10.054 1.00 34.94 274 ALA A C 1
ATOM 2097 O O . ALA A 1 274 ? 40.553 -40.705 -8.937 1.00 34.94 274 ALA A O 1
ATOM 2098 N N . ILE A 1 275 ? 38.961 -40.339 -10.490 1.00 27.09 275 ILE A N 1
ATOM 2099 C CA . ILE A 1 275 ? 37.927 -41.136 -9.829 1.00 27.09 275 ILE A CA 1
ATOM 2100 C C . ILE A 1 275 ? 37.230 -42.000 -10.881 1.00 27.09 275 ILE A C 1
ATOM 2102 O O . ILE A 1 275 ? 36.672 -41.516 -11.864 1.00 27.09 275 ILE A O 1
ATOM 2106 N N . ASP A 1 276 ? 37.361 -43.293 -10.627 1.00 27.22 276 ASP A N 1
ATOM 2107 C CA . ASP A 1 276 ? 36.896 -44.469 -11.347 1.00 27.22 276 ASP A CA 1
ATOM 2108 C C . ASP A 1 276 ? 35.365 -44.598 -11.234 1.00 27.22 276 ASP A C 1
ATOM 2110 O O . ASP A 1 276 ? 34.818 -44.506 -10.130 1.00 27.22 276 ASP A O 1
ATOM 2114 N N . LEU A 1 277 ? 34.661 -44.796 -12.355 1.00 27.53 277 LEU A N 1
ATOM 2115 C CA . LEU A 1 277 ? 33.226 -45.110 -12.359 1.00 27.53 277 LEU A CA 1
ATOM 2116 C C . LEU A 1 277 ? 33.011 -46.563 -12.815 1.00 27.53 277 LEU A C 1
ATOM 2118 O O . LEU A 1 277 ? 33.505 -46.946 -13.877 1.00 27.53 277 LEU A O 1
ATOM 2122 N N . PRO A 1 278 ? 32.249 -47.372 -12.051 1.00 28.45 278 PRO A N 1
ATOM 2123 C CA . PRO A 1 278 ? 32.040 -48.781 -12.347 1.00 28.45 278 PRO A CA 1
ATOM 2124 C C . PRO A 1 278 ? 31.173 -49.006 -13.592 1.00 28.45 278 PRO A C 1
ATOM 2126 O O . PRO A 1 278 ? 30.225 -48.276 -13.880 1.00 28.45 278 PRO A O 1
ATOM 2129 N N . ALA A 1 279 ? 31.533 -50.071 -14.305 1.00 31.80 279 ALA A N 1
ATOM 2130 C CA . ALA A 1 279 ? 30.982 -50.522 -15.572 1.00 31.80 279 ALA A CA 1
ATOM 2131 C C . ALA A 1 279 ? 29.542 -51.066 -15.497 1.00 31.80 279 ALA A C 1
ATOM 2133 O O . ALA A 1 279 ? 29.115 -51.640 -14.496 1.00 31.80 279 ALA A O 1
ATOM 2134 N N . GLY A 1 280 ? 28.859 -50.992 -16.644 1.00 29.58 280 GLY A N 1
ATOM 2135 C CA . GLY A 1 280 ? 27.558 -51.606 -16.923 1.00 29.58 280 GLY A CA 1
ATOM 2136 C C . GLY A 1 280 ? 26.524 -50.518 -17.192 1.00 29.58 280 GLY A C 1
ATOM 2137 O O . GLY A 1 280 ? 26.176 -49.757 -16.305 1.00 29.58 280 GLY A O 1
ATOM 2138 N N . ILE A 1 281 ? 26.003 -50.359 -18.402 1.00 30.08 281 ILE A N 1
ATOM 2139 C CA . ILE A 1 281 ? 25.134 -51.327 -19.071 1.00 30.08 281 ILE A CA 1
ATOM 2140 C C . ILE A 1 281 ? 25.275 -51.115 -20.584 1.00 30.08 281 ILE A C 1
ATOM 2142 O O . ILE A 1 281 ? 25.125 -50.000 -21.081 1.00 30.08 281 ILE A O 1
ATOM 2146 N N . GLY A 1 282 ? 25.584 -52.196 -21.300 1.00 30.45 282 GLY A N 1
ATOM 2147 C CA . GLY A 1 282 ? 25.559 -52.232 -22.756 1.00 30.45 282 GLY A CA 1
ATOM 2148 C C . GLY A 1 282 ? 24.131 -52.147 -23.294 1.00 30.45 282 GLY A C 1
ATOM 2149 O O . GLY A 1 282 ? 23.201 -52.715 -22.723 1.00 30.45 282 GLY A O 1
ATOM 2150 N N . GLY A 1 283 ? 23.987 -51.450 -24.414 1.00 27.83 283 GLY A N 1
ATOM 2151 C CA . GLY A 1 283 ? 22.786 -51.411 -25.238 1.00 27.83 283 GLY A CA 1
ATOM 2152 C C . GLY A 1 283 ? 23.197 -51.029 -26.656 1.00 27.83 283 GLY A C 1
ATOM 2153 O O . GLY A 1 283 ? 23.842 -50.004 -26.845 1.00 27.83 283 GLY A O 1
ATOM 2154 N N . ASP A 1 284 ? 22.892 -51.917 -27.595 1.00 26.92 284 ASP A N 1
ATOM 2155 C CA . ASP A 1 284 ? 23.487 -52.089 -28.921 1.00 26.92 284 ASP A CA 1
ATOM 2156 C C . ASP A 1 284 ? 23.713 -50.846 -29.791 1.00 26.92 284 ASP A C 1
ATOM 2158 O O . ASP A 1 284 ? 22.844 -50.000 -30.010 1.00 26.92 284 ASP A O 1
ATOM 2162 N N . VAL A 1 285 ? 24.901 -50.857 -30.395 1.00 25.59 285 VAL A N 1
ATOM 2163 C CA . VAL A 1 285 ? 25.319 -50.048 -31.535 1.00 25.59 285 VAL A CA 1
ATOM 2164 C C . VAL A 1 285 ? 24.752 -50.688 -32.805 1.00 25.59 285 VAL A C 1
ATOM 2166 O O . VAL A 1 285 ? 25.157 -51.786 -33.177 1.00 25.59 285 VAL A O 1
ATOM 2169 N N . PHE A 1 286 ? 23.881 -49.979 -33.523 1.00 27.31 286 PHE A N 1
ATOM 2170 C CA . PHE A 1 286 ? 23.661 -50.259 -34.942 1.00 27.31 286 PHE A CA 1
ATOM 2171 C C . PHE A 1 286 ? 24.678 -49.464 -35.763 1.00 27.31 286 PHE A C 1
ATOM 2173 O O . PHE A 1 286 ? 24.535 -48.262 -35.981 1.00 27.31 286 PHE A O 1
ATOM 2180 N N . VAL A 1 287 ? 25.730 -50.164 -36.188 1.00 25.45 287 VAL A N 1
ATOM 2181 C CA . VAL A 1 287 ? 26.674 -49.718 -37.213 1.00 25.45 287 VAL A CA 1
ATOM 2182 C C . VAL A 1 287 ? 25.990 -49.839 -38.573 1.00 25.45 287 VAL A C 1
ATOM 2184 O O . VAL A 1 287 ? 25.506 -50.909 -38.933 1.00 25.45 287 VAL A O 1
ATOM 2187 N N . THR A 1 288 ? 25.989 -48.757 -39.346 1.00 25.52 288 THR A N 1
ATOM 2188 C CA . THR A 1 288 ? 25.920 -48.843 -40.811 1.00 25.52 288 THR A CA 1
ATOM 2189 C C . THR A 1 288 ? 27.097 -48.029 -41.342 1.00 25.52 288 THR A C 1
ATOM 2191 O O . THR A 1 288 ? 27.147 -46.818 -41.144 1.00 25.52 288 THR A O 1
ATOM 2194 N N . GLU A 1 289 ? 28.084 -48.719 -41.910 1.00 24.09 289 GLU A N 1
ATOM 2195 C CA . GLU A 1 289 ? 29.283 -48.153 -42.537 1.00 24.09 289 GLU A CA 1
ATOM 2196 C C . GLU A 1 289 ? 29.113 -48.030 -44.059 1.00 24.09 289 GLU A C 1
ATOM 2198 O O . GLU A 1 289 ? 28.494 -48.892 -44.685 1.00 24.09 289 GLU A O 1
ATOM 2203 N N . GLY A 1 290 ? 29.759 -46.995 -44.614 1.00 25.11 290 GLY A N 1
ATOM 2204 C CA . GLY A 1 290 ? 30.177 -46.852 -46.017 1.00 25.11 290 GLY A CA 1
ATOM 2205 C C . GLY A 1 290 ? 29.349 -45.848 -46.834 1.00 25.11 290 GLY A C 1
ATOM 2206 O O . GLY A 1 290 ? 28.128 -45.894 -46.792 1.00 25.11 290 GLY A O 1
ATOM 2207 N N . GLU A 1 291 ? 29.889 -44.903 -47.610 1.00 26.52 291 GLU A N 1
ATOM 2208 C CA . GLU A 1 291 ? 31.260 -44.606 -48.055 1.00 26.52 291 GLU A CA 1
ATOM 2209 C C . GLU A 1 291 ? 31.323 -43.145 -48.586 1.00 26.52 291 GLU A C 1
ATOM 2211 O O . GLU A 1 291 ? 30.328 -42.599 -49.062 1.00 26.52 291 GLU A O 1
ATOM 2216 N N . ASP A 1 292 ? 32.526 -42.566 -48.510 1.00 26.81 292 ASP A N 1
ATOM 2217 C CA . ASP A 1 292 ? 33.145 -41.547 -49.376 1.00 26.81 292 ASP A CA 1
ATOM 2218 C C . ASP A 1 292 ? 32.618 -40.099 -49.485 1.00 26.81 292 ASP A C 1
ATOM 2220 O O . ASP A 1 292 ? 31.770 -39.748 -50.303 1.00 26.81 292 ASP A O 1
ATOM 2224 N N . PHE A 1 293 ? 33.328 -39.195 -48.793 1.00 26.52 293 PHE A N 1
ATOM 2225 C CA . PHE A 1 293 ? 33.589 -37.823 -49.251 1.00 26.52 293 PHE A CA 1
ATOM 2226 C C . PHE A 1 293 ? 35.081 -37.490 -49.051 1.00 26.52 293 PHE A C 1
ATOM 2228 O O . PHE A 1 293 ? 35.595 -37.680 -47.944 1.00 26.52 293 PHE A O 1
ATOM 2235 N N . PRO A 1 294 ? 35.803 -36.980 -50.069 1.00 36.19 294 PRO A N 1
ATOM 2236 C CA . PRO A 1 294 ? 37.226 -36.704 -49.943 1.00 36.19 294 PRO A CA 1
ATOM 2237 C C . PRO A 1 294 ? 37.450 -35.377 -49.215 1.00 36.19 294 PRO A C 1
ATOM 2239 O O . PRO A 1 294 ? 36.916 -34.331 -49.587 1.00 36.19 294 PRO A O 1
ATOM 2242 N N . GLY A 1 295 ? 38.279 -35.420 -48.175 1.00 28.89 295 GLY A N 1
ATOM 2243 C CA . GLY A 1 295 ? 38.832 -34.226 -47.553 1.00 28.89 295 GLY A CA 1
ATOM 2244 C C . GLY A 1 295 ? 39.948 -33.626 -48.402 1.00 28.89 295 GLY A C 1
ATOM 2245 O O . GLY A 1 295 ? 40.681 -34.372 -49.037 1.00 28.89 295 GLY A O 1
ATOM 2246 N N . TRP A 1 296 ? 40.093 -32.299 -48.340 1.00 30.25 296 TRP A N 1
ATOM 2247 C CA . TRP A 1 296 ? 41.352 -31.600 -48.054 1.00 30.25 296 TRP A CA 1
ATOM 2248 C C . TRP A 1 296 ? 41.050 -30.244 -47.389 1.00 30.25 296 TRP A C 1
ATOM 2250 O O . TRP A 1 296 ? 40.360 -29.394 -47.935 1.00 30.25 296 TRP A O 1
ATOM 2260 N N . LEU A 1 297 ? 41.581 -30.122 -46.170 1.00 31.55 297 LEU A N 1
ATOM 2261 C CA . LEU A 1 297 ? 42.307 -28.996 -45.577 1.00 31.55 297 LEU A CA 1
ATOM 2262 C C . LEU A 1 297 ? 41.739 -27.560 -45.628 1.00 31.55 297 LEU A C 1
ATOM 2264 O O . LEU A 1 297 ? 41.790 -26.866 -46.633 1.00 31.55 297 LEU A O 1
ATOM 2268 N N . ALA A 1 298 ? 41.488 -27.087 -44.401 1.00 34.38 298 ALA A N 1
ATOM 2269 C CA . ALA A 1 298 ? 42.071 -25.869 -43.826 1.00 34.38 298 ALA A CA 1
ATOM 2270 C C . ALA A 1 298 ? 41.473 -24.508 -44.224 1.00 34.38 298 ALA A C 1
ATOM 2272 O O . ALA A 1 298 ? 41.724 -23.965 -45.292 1.00 34.38 298 ALA A O 1
ATOM 2273 N N . GLY A 1 299 ? 40.796 -23.874 -43.263 1.00 29.14 299 GLY A N 1
ATOM 2274 C CA . GLY A 1 299 ? 40.478 -22.447 -43.319 1.00 29.14 299 GLY A CA 1
ATOM 2275 C C . GLY A 1 299 ? 39.342 -22.088 -42.373 1.00 29.14 299 GLY A C 1
ATOM 2276 O O . GLY A 1 299 ? 38.199 -22.449 -42.617 1.00 29.14 299 GLY A O 1
ATOM 2277 N N . GLY A 1 300 ? 39.671 -21.428 -41.264 1.00 35.03 300 GLY A N 1
ATOM 2278 C CA . GLY A 1 300 ? 38.756 -21.119 -40.166 1.00 35.03 300 GLY A CA 1
ATOM 2279 C C . GLY A 1 300 ? 37.607 -20.142 -40.489 1.00 35.03 300 GLY A C 1
ATOM 2280 O O . GLY A 1 300 ? 37.396 -19.743 -41.635 1.00 35.03 300 GLY A O 1
ATOM 2281 N N . PRO A 1 301 ? 36.862 -19.718 -39.449 1.00 36.75 301 PRO A N 1
ATOM 2282 C CA . PRO A 1 301 ? 35.571 -19.033 -39.542 1.00 36.75 301 PRO A CA 1
ATOM 2283 C C . PRO A 1 301 ? 35.713 -17.531 -39.859 1.00 36.75 301 PRO A C 1
ATOM 2285 O O . PRO A 1 301 ? 35.118 -16.686 -39.199 1.00 36.75 301 PRO A O 1
ATOM 2288 N N . LEU A 1 302 ? 36.507 -17.190 -40.877 1.00 41.28 302 LEU A N 1
ATOM 2289 C CA . LEU A 1 302 ? 36.712 -15.816 -41.352 1.00 41.28 302 LEU A CA 1
ATOM 2290 C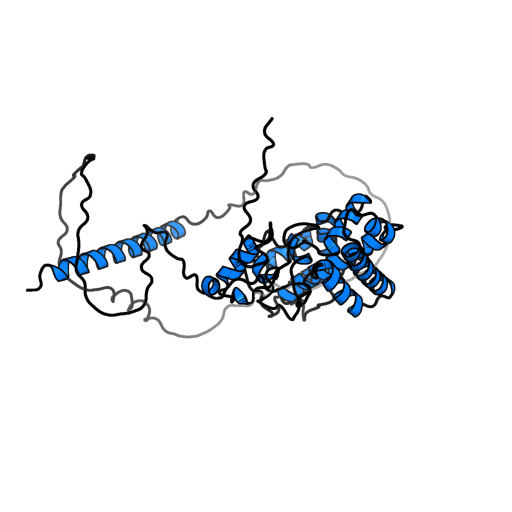 C . LEU A 1 302 ? 36.032 -15.517 -42.700 1.00 41.28 302 LEU A C 1
ATOM 2292 O O . LEU A 1 302 ? 35.953 -14.356 -43.089 1.00 41.28 302 LEU A O 1
ATOM 2296 N N . ALA A 1 303 ? 35.467 -16.517 -43.385 1.00 40.25 303 ALA A N 1
ATOM 2297 C CA . ALA A 1 303 ? 34.769 -16.312 -44.662 1.00 40.25 303 ALA A CA 1
ATOM 2298 C C . ALA A 1 303 ? 33.326 -15.781 -44.514 1.00 40.25 303 ALA A C 1
ATOM 2300 O O . ALA A 1 303 ? 32.779 -15.215 -45.455 1.00 40.25 303 ALA A O 1
ATOM 2301 N N . LEU A 1 304 ? 32.718 -15.899 -43.328 1.00 40.38 304 LEU A N 1
ATOM 2302 C CA . LEU A 1 304 ? 31.373 -15.369 -43.048 1.00 40.38 304 LEU A CA 1
ATOM 2303 C C . LEU A 1 304 ? 31.380 -13.904 -42.580 1.00 40.38 304 LEU A C 1
ATOM 2305 O O . LEU A 1 304 ? 30.341 -13.254 -42.608 1.00 40.38 304 LEU A O 1
ATOM 2309 N N . LEU A 1 305 ? 32.547 -13.363 -42.207 1.00 44.03 305 LEU A N 1
ATOM 2310 C CA . LEU A 1 305 ? 32.685 -11.968 -41.770 1.00 44.03 305 LEU A CA 1
ATOM 2311 C C . LEU A 1 305 ? 32.952 -10.992 -42.935 1.00 44.03 305 LEU A C 1
ATOM 2313 O O . LEU A 1 305 ? 32.719 -9.796 -42.795 1.00 44.03 305 LEU A O 1
ATOM 2317 N N . LEU A 1 306 ? 33.399 -11.489 -44.095 1.00 43.12 306 LEU A N 1
ATOM 2318 C CA . LEU A 1 306 ? 33.681 -10.675 -45.290 1.00 43.12 306 LEU A CA 1
ATOM 2319 C C . LEU A 1 306 ? 32.465 -10.480 -46.215 1.00 43.12 306 LEU A C 1
ATOM 2321 O O . LEU A 1 306 ? 32.498 -9.609 -47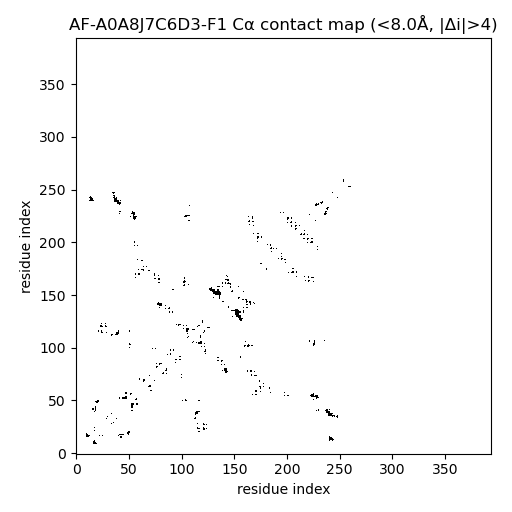.078 1.00 43.12 306 LEU A O 1
ATOM 2325 N N . LEU A 1 307 ? 31.371 -11.221 -46.003 1.00 45.81 307 LEU A N 1
ATOM 2326 C CA . LEU A 1 307 ? 30.106 -11.043 -46.736 1.00 45.81 307 LEU A CA 1
ATOM 2327 C C . LEU A 1 307 ? 29.142 -10.038 -46.076 1.00 45.81 307 LEU A C 1
ATOM 2329 O O . LEU A 1 307 ? 28.084 -9.763 -46.631 1.00 45.81 307 LEU A O 1
ATOM 2333 N N . LEU A 1 308 ? 29.505 -9.457 -44.925 1.00 45.00 308 LEU A N 1
ATOM 2334 C CA . LEU A 1 308 ? 28.683 -8.466 -44.209 1.00 45.00 308 LEU A CA 1
ATOM 2335 C C . LEU A 1 308 ? 29.182 -7.014 -44.338 1.00 45.00 308 LEU A C 1
ATOM 2337 O O . LEU A 1 308 ? 28.514 -6.108 -43.852 1.00 45.00 308 LEU A O 1
ATOM 2341 N N . PHE A 1 309 ? 30.307 -6.770 -45.023 1.00 43.00 309 PHE A N 1
ATOM 2342 C CA . PHE A 1 309 ? 30.888 -5.423 -45.191 1.00 43.00 309 PHE A CA 1
ATOM 2343 C C . PHE A 1 309 ? 30.951 -4.918 -46.645 1.00 43.00 309 PHE A C 1
ATOM 2345 O O . PHE A 1 309 ? 31.604 -3.915 -46.921 1.00 43.00 309 PHE A O 1
ATOM 2352 N N . LEU A 1 310 ? 30.243 -5.559 -47.581 1.00 39.16 310 LEU A N 1
ATOM 2353 C CA . LEU A 1 310 ? 30.138 -5.113 -48.976 1.00 39.16 310 LEU A CA 1
ATOM 2354 C C . LEU A 1 310 ? 28.670 -4.940 -49.387 1.00 39.16 310 LEU A C 1
ATOM 2356 O O . LEU A 1 310 ? 28.084 -5.820 -50.007 1.00 39.16 310 LEU A O 1
ATOM 2360 N N . ASN A 1 311 ? 28.082 -3.800 -49.019 1.00 30.44 311 ASN A N 1
ATOM 2361 C CA . ASN A 1 311 ? 27.308 -2.972 -49.951 1.00 30.44 311 ASN A CA 1
ATOM 2362 C C . ASN A 1 311 ? 26.984 -1.620 -49.298 1.00 30.44 311 ASN A C 1
ATOM 2364 O O . ASN A 1 311 ? 26.108 -1.522 -48.440 1.00 30.44 311 ASN A O 1
ATOM 2368 N N . GLY A 1 312 ? 27.724 -0.592 -49.710 1.00 27.50 312 GLY A N 1
ATOM 2369 C CA . GLY A 1 312 ? 27.412 0.810 -49.453 1.00 27.50 312 GLY A CA 1
ATOM 2370 C C . GLY A 1 312 ? 26.636 1.428 -50.620 1.00 27.50 312 GLY A C 1
ATOM 2371 O O . GLY A 1 312 ? 26.887 1.054 -51.761 1.00 27.50 312 GLY A O 1
ATOM 2372 N N . ASP A 1 313 ? 25.731 2.352 -50.266 1.00 28.94 313 ASP A N 1
ATOM 2373 C CA . ASP A 1 313 ? 25.334 3.627 -50.907 1.00 28.94 313 ASP A CA 1
ATOM 2374 C C . ASP A 1 313 ? 25.003 3.654 -52.429 1.00 28.94 313 ASP A C 1
ATOM 2376 O O . ASP A 1 313 ? 25.694 3.075 -53.250 1.00 28.94 313 ASP A O 1
ATOM 2380 N N . ASN A 1 314 ? 24.006 4.381 -52.966 1.00 27.42 314 ASN A N 1
ATOM 2381 C CA . ASN A 1 314 ? 23.568 5.744 -52.648 1.00 27.42 314 ASN A CA 1
ATOM 2382 C C . ASN A 1 314 ? 22.289 6.149 -53.456 1.00 27.42 314 ASN A C 1
ATOM 2384 O O . ASN A 1 314 ? 22.200 5.854 -54.642 1.00 27.42 314 ASN A O 1
ATOM 2388 N N . SER A 1 315 ? 21.377 6.911 -52.829 1.00 27.92 315 SER A N 1
ATOM 2389 C CA . SER A 1 315 ? 20.579 8.061 -53.344 1.00 27.92 315 SER A CA 1
ATOM 2390 C C . SER A 1 315 ? 19.634 8.009 -54.588 1.00 27.92 315 SER A C 1
ATOM 2392 O O . SER A 1 315 ? 20.081 7.968 -55.729 1.00 27.92 315 SER A O 1
ATOM 2394 N N . SER A 1 316 ? 18.337 8.315 -54.334 1.00 29.12 316 SER A N 1
ATOM 2395 C CA . SER A 1 316 ? 17.492 9.411 -54.916 1.00 29.12 316 SER A CA 1
ATOM 2396 C C . SER A 1 316 ? 16.137 9.099 -55.630 1.00 29.12 316 SER A C 1
ATOM 2398 O O . SER A 1 316 ? 16.099 8.533 -56.715 1.00 29.12 316 SER A O 1
ATOM 2400 N N . LEU A 1 317 ? 15.054 9.671 -55.043 1.00 27.48 317 LEU A N 1
ATOM 2401 C CA . LEU A 1 317 ? 13.768 10.170 -55.622 1.00 27.48 317 LEU A CA 1
ATOM 2402 C C . LEU A 1 317 ? 12.596 9.168 -55.892 1.00 27.48 317 LEU A C 1
ATOM 2404 O O . LEU A 1 317 ? 12.791 7.962 -55.811 1.00 27.48 317 LEU A O 1
ATOM 2408 N N . PRO A 1 318 ? 11.332 9.639 -56.074 1.00 32.41 318 PRO A N 1
ATOM 2409 C CA . PRO A 1 318 ? 10.283 9.755 -55.048 1.00 32.41 318 PRO A CA 1
ATOM 2410 C C . PRO A 1 318 ? 9.070 8.831 -55.328 1.00 32.41 318 PRO A C 1
ATOM 2412 O O . PRO A 1 318 ? 8.861 8.391 -56.454 1.00 32.41 318 PRO A O 1
ATOM 2415 N N . VAL A 1 319 ? 8.212 8.560 -54.337 1.00 27.83 319 VAL A N 1
ATOM 2416 C CA . VAL A 1 319 ? 6.996 7.734 -54.538 1.00 27.83 319 VAL A CA 1
ATOM 2417 C C . VAL A 1 319 ? 5.756 8.500 -54.037 1.00 27.83 319 VAL A C 1
ATOM 2419 O O . VAL A 1 319 ? 5.866 9.233 -53.053 1.00 27.83 319 VAL A O 1
ATOM 2422 N N . PRO A 1 320 ? 4.617 8.447 -54.760 1.00 29.44 320 PRO A N 1
ATOM 2423 C CA . PRO A 1 320 ? 3.709 9.576 -54.921 1.00 29.44 320 PRO A CA 1
ATOM 2424 C C . PRO A 1 320 ? 2.591 9.642 -53.877 1.00 29.44 320 PRO A C 1
ATOM 2426 O O . PRO A 1 320 ? 2.115 8.635 -53.359 1.00 29.44 320 PRO A O 1
ATOM 2429 N N . VAL A 1 321 ? 2.122 10.870 -53.655 1.00 29.88 321 VAL A N 1
ATOM 2430 C CA . VAL A 1 321 ? 0.860 11.194 -52.985 1.00 29.88 321 VAL A CA 1
ATOM 2431 C C . VAL A 1 321 ? -0.296 10.706 -53.858 1.00 29.88 321 VAL A C 1
ATOM 2433 O O . VAL A 1 321 ? -0.526 11.241 -54.943 1.00 29.88 321 VAL A O 1
ATOM 2436 N N . ALA A 1 322 ? -1.048 9.716 -53.383 1.00 26.19 322 ALA A N 1
ATOM 2437 C CA . ALA A 1 322 ? -2.381 9.445 -53.902 1.00 26.19 322 ALA A CA 1
ATOM 2438 C C . ALA A 1 322 ? -3.376 10.387 -53.209 1.00 26.19 322 ALA A C 1
ATOM 2440 O O . ALA A 1 322 ? -3.860 10.117 -52.112 1.00 26.19 322 ALA A O 1
ATOM 2441 N N . ASN A 1 323 ? -3.659 11.511 -53.870 1.00 26.95 323 ASN A N 1
ATOM 2442 C CA . ASN A 1 323 ? -4.876 12.286 -53.658 1.00 26.95 323 ASN A CA 1
ATOM 2443 C C . ASN A 1 323 ? -6.075 11.420 -54.072 1.00 26.95 323 ASN A C 1
ATOM 2445 O O . ASN A 1 323 ? -6.192 11.077 -55.248 1.00 26.95 323 ASN A O 1
ATOM 2449 N N . ILE A 1 324 ? -7.000 11.143 -53.152 1.00 28.20 324 ILE A N 1
ATOM 2450 C CA . ILE A 1 324 ? -8.403 10.954 -53.533 1.00 28.20 324 ILE A CA 1
ATOM 2451 C C . ILE A 1 324 ? -9.139 12.227 -53.138 1.00 28.20 324 ILE A C 1
ATOM 2453 O O . ILE A 1 324 ? -9.325 12.550 -51.969 1.00 28.20 324 ILE A O 1
ATOM 2457 N N . ILE A 1 325 ? -9.483 12.960 -54.189 1.00 27.17 325 ILE A N 1
ATOM 2458 C CA . ILE A 1 325 ? -10.344 14.130 -54.230 1.00 27.17 325 ILE A CA 1
ATOM 2459 C C . ILE A 1 325 ? -11.731 13.705 -53.732 1.00 27.17 325 ILE A C 1
ATOM 2461 O O . ILE A 1 325 ? -12.405 12.908 -54.381 1.00 27.17 325 ILE A O 1
ATOM 2465 N N . GLY A 1 326 ? -12.149 14.229 -52.584 1.00 28.58 326 GLY A N 1
ATOM 2466 C CA . GLY A 1 326 ? -13.554 14.328 -52.205 1.00 28.58 326 GLY A CA 1
ATOM 2467 C C . GLY A 1 326 ? -13.938 15.793 -52.299 1.00 28.58 326 GLY A C 1
ATOM 2468 O O . GLY A 1 326 ? -13.717 16.535 -51.346 1.00 28.58 326 GLY A O 1
ATOM 2469 N N . ASP A 1 327 ? -14.433 16.210 -53.462 1.00 25.56 327 ASP A N 1
ATOM 2470 C CA . ASP A 1 327 ? -14.885 17.577 -53.689 1.00 25.56 327 ASP A CA 1
ATOM 2471 C C . ASP A 1 327 ? -16.420 17.627 -53.731 1.00 25.56 327 ASP A C 1
ATOM 2473 O O . ASP A 1 327 ? -17.066 16.862 -54.448 1.00 25.56 327 ASP A O 1
ATOM 2477 N N . ILE A 1 328 ? -16.930 18.613 -52.989 1.00 29.70 328 ILE A N 1
ATOM 2478 C CA . ILE A 1 328 ? -18.204 19.332 -53.140 1.00 29.70 328 ILE A CA 1
ATOM 2479 C C . ILE A 1 328 ? -19.447 18.786 -52.395 1.00 29.70 328 ILE A C 1
ATOM 2481 O O . ILE A 1 328 ? -20.122 17.839 -52.789 1.00 29.70 328 ILE A O 1
ATOM 2485 N N . ALA A 1 329 ? -19.773 19.521 -51.322 1.00 33.09 329 ALA A N 1
ATOM 2486 C CA . ALA A 1 329 ? -21.037 19.587 -50.571 1.00 33.09 329 ALA A CA 1
ATOM 2487 C C . ALA A 1 329 ? -22.169 20.284 -51.392 1.00 33.09 329 ALA A C 1
ATOM 2489 O O . ALA A 1 329 ? -21.858 20.789 -52.472 1.00 33.09 329 ALA A O 1
ATOM 2490 N N . PRO A 1 330 ? -23.446 20.424 -50.934 1.00 37.56 330 PRO A N 1
ATOM 2491 C CA . PRO A 1 330 ? -23.750 21.366 -49.840 1.00 37.56 330 PRO A CA 1
ATOM 2492 C C . PRO A 1 330 ? -25.020 21.112 -48.977 1.00 37.56 330 PRO A C 1
ATOM 2494 O O . PRO A 1 330 ? -25.977 20.461 -49.372 1.00 37.56 330 PRO A O 1
ATOM 2497 N N . ASN A 1 331 ? -25.008 21.781 -47.821 1.00 29.27 331 ASN A N 1
ATOM 2498 C CA . ASN A 1 331 ? -26.087 22.491 -47.114 1.00 29.27 331 ASN A CA 1
ATOM 2499 C C . ASN A 1 331 ? -27.376 21.839 -46.567 1.00 29.27 331 ASN A C 1
ATOM 2501 O O . ASN A 1 331 ? -28.095 21.060 -47.178 1.00 29.27 331 ASN A O 1
ATOM 2505 N N . ILE A 1 332 ? -27.676 22.368 -45.377 1.00 35.44 332 ILE A N 1
ATOM 2506 C CA . ILE A 1 332 ? -28.848 22.275 -44.505 1.00 35.44 332 ILE A CA 1
ATOM 2507 C C . ILE A 1 332 ? -30.009 23.134 -45.058 1.00 35.44 332 ILE A C 1
ATOM 2509 O O . ILE A 1 332 ? -29.747 24.214 -45.584 1.00 35.44 332 ILE A O 1
ATOM 2513 N N . VAL A 1 333 ? -31.266 22.686 -44.868 1.00 28.62 333 VAL A N 1
ATOM 2514 C CA . VAL A 1 333 ? -32.450 23.404 -44.302 1.00 28.62 333 VAL A CA 1
ATOM 2515 C C . VAL A 1 333 ? -33.774 22.780 -44.808 1.00 28.62 333 VAL A C 1
ATOM 2517 O O . VAL A 1 333 ? -34.023 22.760 -46.006 1.00 28.62 333 VAL A O 1
ATOM 2520 N N . GLY A 1 334 ? -34.672 22.409 -43.876 1.00 24.64 334 GLY A N 1
ATOM 2521 C CA . GLY A 1 334 ? -36.124 22.651 -44.014 1.00 24.64 334 GLY A CA 1
ATOM 2522 C C . GLY A 1 334 ? -37.103 21.460 -44.068 1.00 24.64 334 GLY A C 1
ATOM 2523 O O . GLY A 1 334 ? -37.297 20.880 -45.124 1.00 24.64 334 GLY A O 1
ATOM 2524 N N . GLY A 1 335 ? -37.844 21.241 -42.967 1.00 24.36 335 GLY A N 1
ATOM 2525 C CA . GLY A 1 335 ? -39.320 21.140 -42.975 1.00 24.36 335 GLY A CA 1
ATOM 2526 C C . GLY A 1 335 ? -40.034 19.787 -43.189 1.00 24.36 335 GLY A C 1
ATOM 2527 O O . GLY A 1 335 ? -40.154 19.329 -44.312 1.00 24.36 335 GLY A O 1
ATOM 2528 N N . GLY A 1 336 ? -40.685 19.296 -42.120 1.00 24.38 336 GLY A N 1
ATOM 2529 C CA . GLY A 1 336 ? -42.105 18.880 -42.117 1.00 24.38 336 GLY A CA 1
ATOM 2530 C C . GLY A 1 336 ? -42.523 17.476 -42.598 1.00 24.38 336 GLY A C 1
ATOM 2531 O O . GLY A 1 336 ? -42.370 17.147 -43.763 1.00 24.38 336 GLY A O 1
ATOM 2532 N N . GLY A 1 337 ? -43.244 16.753 -41.726 1.00 24.98 337 GLY A N 1
ATOM 2533 C CA . GLY A 1 337 ? -44.446 15.993 -42.122 1.00 24.98 337 GLY A CA 1
ATOM 2534 C C . GLY A 1 337 ? -44.351 14.470 -42.301 1.00 24.98 337 GLY A C 1
ATOM 2535 O O . GLY A 1 337 ? -44.009 13.998 -43.371 1.00 24.98 337 GLY A O 1
ATOM 2536 N N . ASP A 1 338 ? -44.803 13.761 -41.262 1.00 27.06 338 ASP A N 1
ATOM 2537 C CA . ASP A 1 338 ? -45.775 12.647 -41.268 1.00 27.06 338 ASP A CA 1
ATOM 2538 C C . ASP A 1 338 ? -45.493 11.268 -41.932 1.00 27.06 338 ASP A C 1
ATOM 2540 O O . ASP A 1 338 ? -45.162 11.144 -43.103 1.00 27.06 338 ASP A O 1
ATOM 2544 N N . SER A 1 339 ? -45.795 10.239 -41.122 1.00 28.22 339 SER A N 1
ATOM 2545 C CA . SER A 1 339 ? -46.301 8.883 -41.417 1.00 28.22 339 SER A CA 1
ATOM 2546 C C . SER A 1 339 ? -45.533 7.885 -42.305 1.00 28.22 339 SER A C 1
ATOM 2548 O O . SER A 1 339 ? -45.375 8.059 -43.508 1.00 28.22 339 SER A O 1
ATOM 2550 N N . GLY A 1 340 ? -45.236 6.710 -41.721 1.00 26.58 340 GLY A N 1
ATOM 2551 C CA . GLY A 1 340 ? -45.002 5.464 -42.466 1.00 26.58 340 GLY A CA 1
ATOM 2552 C C . GLY A 1 340 ? -44.186 4.397 -41.723 1.00 26.58 340 GLY A C 1
ATOM 2553 O O . GLY A 1 340 ? -42.964 4.391 -41.783 1.00 26.58 340 GLY A O 1
ATOM 2554 N N . VAL A 1 341 ? -44.864 3.458 -41.064 1.00 30.39 341 VAL A N 1
ATOM 2555 C CA . VAL A 1 341 ? -44.371 2.117 -40.663 1.00 30.39 341 VAL A CA 1
ATOM 2556 C C . VAL A 1 341 ? -45.167 1.104 -41.513 1.00 30.39 341 VAL A C 1
ATOM 2558 O O . VAL A 1 341 ? -46.283 1.478 -41.889 1.00 30.39 341 VAL A O 1
ATOM 2561 N N . PRO A 1 342 ? -44.763 -0.166 -41.763 1.00 45.75 342 PRO A N 1
ATOM 2562 C CA . PRO A 1 342 ? -43.495 -0.899 -41.550 1.00 45.75 342 PRO A CA 1
ATOM 2563 C C . PRO A 1 342 ? -42.942 -1.520 -42.861 1.00 45.75 342 PRO A C 1
ATOM 2565 O O . PRO A 1 342 ? -43.623 -1.515 -43.876 1.00 45.75 342 PRO A O 1
ATOM 2568 N N . ASP A 1 343 ? -41.774 -2.174 -42.826 1.00 28.30 343 ASP A N 1
ATOM 2569 C CA . ASP A 1 343 ? -41.717 -3.540 -43.369 1.00 28.30 343 ASP A CA 1
ATOM 2570 C C . ASP A 1 343 ? -40.566 -4.375 -42.804 1.00 28.30 343 ASP A C 1
ATOM 2572 O O . ASP A 1 343 ? -39.498 -3.888 -42.439 1.00 28.30 343 ASP A O 1
ATOM 2576 N N . THR A 1 344 ? -40.873 -5.659 -42.664 1.00 29.72 344 THR A N 1
ATOM 2577 C CA . THR A 1 344 ? -40.166 -6.664 -41.873 1.00 29.72 344 THR A CA 1
ATOM 2578 C C . THR A 1 344 ? -39.526 -7.706 -42.798 1.00 29.72 344 THR A C 1
ATOM 2580 O O . THR A 1 344 ? -40.018 -7.956 -43.892 1.00 29.72 344 THR A O 1
ATOM 2583 N N . VAL A 1 345 ? -38.541 -8.424 -42.245 1.00 27.17 345 VAL A N 1
ATOM 2584 C CA . VAL A 1 345 ? -38.083 -9.792 -42.582 1.00 27.17 345 VAL A CA 1
ATOM 2585 C C . VAL A 1 345 ? -36.870 -9.904 -43.513 1.00 27.17 345 VAL A C 1
ATOM 2587 O O . VAL A 1 345 ? -36.910 -9.566 -44.689 1.00 27.17 345 VAL A O 1
ATOM 2590 N N . GLY A 1 346 ? -35.815 -10.539 -42.987 1.00 28.31 346 GLY A N 1
ATOM 2591 C CA . GLY A 1 346 ? -34.716 -11.078 -43.787 1.00 28.31 346 GLY A CA 1
ATOM 2592 C C . GLY A 1 346 ? -33.542 -11.619 -42.971 1.00 28.31 346 GLY A C 1
ATOM 2593 O O . GLY A 1 346 ? -32.429 -11.129 -43.095 1.00 28.31 346 GLY A O 1
ATOM 2594 N N . SER A 1 347 ? -33.778 -12.611 -42.114 1.00 33.97 347 SER A N 1
ATOM 2595 C CA . SER A 1 347 ? -32.757 -13.343 -41.356 1.00 33.97 347 SER A CA 1
ATOM 2596 C C . SER A 1 347 ? -31.895 -14.275 -42.235 1.00 33.97 347 SER A C 1
ATOM 2598 O O . SER A 1 347 ? -32.428 -15.102 -42.973 1.00 33.97 347 SER A O 1
ATOM 2600 N N . LYS A 1 348 ? -30.558 -14.228 -42.075 1.00 30.81 348 LYS A N 1
ATOM 2601 C CA . LYS A 1 348 ? -29.631 -15.377 -42.230 1.00 30.81 348 LYS A CA 1
ATOM 2602 C C . LYS A 1 348 ? -28.318 -15.174 -41.422 1.00 30.81 348 LYS A C 1
ATOM 2604 O O . LYS A 1 348 ? -27.957 -14.028 -41.179 1.00 30.81 348 LYS A O 1
ATOM 2609 N N . PRO A 1 349 ? -27.645 -16.264 -40.978 1.00 35.06 349 PRO A N 1
ATOM 2610 C CA . PRO A 1 349 ? -26.680 -16.330 -39.865 1.00 35.06 349 PRO A CA 1
ATOM 2611 C C . PRO A 1 349 ? -25.204 -16.170 -40.316 1.00 35.06 349 PRO A C 1
ATOM 2613 O O . PRO A 1 349 ? -24.966 -16.025 -41.516 1.00 35.06 349 PRO A O 1
ATOM 2616 N N . PRO A 1 350 ? -24.213 -16.166 -39.392 1.00 32.41 350 PRO A N 1
ATOM 2617 C CA . PRO A 1 350 ? -22.914 -15.537 -39.612 1.00 32.41 350 PRO A CA 1
ATOM 2618 C C . PRO A 1 350 ? -22.011 -16.373 -40.524 1.00 32.41 350 PRO A C 1
ATOM 2620 O O . PRO A 1 350 ? -21.915 -17.593 -40.389 1.00 32.41 350 PRO A O 1
ATOM 2623 N N . GLY A 1 351 ? -21.329 -15.698 -41.449 1.00 29.95 351 GLY A N 1
ATOM 2624 C CA . GLY A 1 351 ? -20.223 -16.275 -42.202 1.00 29.95 351 GLY A CA 1
ATOM 2625 C C . GLY A 1 351 ? -18.974 -16.322 -41.328 1.00 29.95 351 GLY A C 1
ATOM 2626 O O . GLY A 1 351 ? -18.492 -15.286 -40.881 1.00 29.95 351 GLY A O 1
ATOM 2627 N N . ASN A 1 352 ? -18.475 -17.531 -41.077 1.00 39.25 352 ASN A N 1
ATOM 2628 C CA . ASN A 1 352 ? -17.171 -17.780 -40.474 1.00 39.25 352 ASN A CA 1
ATOM 2629 C C . ASN A 1 352 ? -16.059 -17.243 -41.387 1.00 39.25 352 ASN A C 1
ATOM 2631 O O . ASN A 1 352 ? -15.736 -17.879 -42.390 1.00 39.25 352 ASN A O 1
ATOM 2635 N N . GLU A 1 353 ? -15.415 -16.145 -41.002 1.00 34.25 353 GLU A N 1
ATOM 2636 C CA . GLU A 1 353 ? -14.030 -15.885 -41.397 1.00 34.25 353 GLU A CA 1
ATOM 2637 C C . GLU A 1 353 ? -13.117 -16.377 -40.273 1.00 34.25 353 GLU A C 1
ATOM 2639 O O . GLU A 1 353 ? -12.979 -15.766 -39.215 1.00 34.25 353 GLU A O 1
ATOM 2644 N N . VAL A 1 354 ? -12.530 -17.553 -40.495 1.00 42.12 354 VAL A N 1
ATOM 2645 C CA . VAL A 1 354 ? -11.467 -18.112 -39.660 1.00 42.12 354 VAL A CA 1
ATOM 2646 C C . VAL A 1 354 ? -10.222 -17.255 -39.880 1.00 42.12 354 VAL A C 1
ATOM 2648 O O . VAL A 1 354 ? -9.526 -17.403 -40.883 1.00 42.12 354 VAL A O 1
ATOM 2651 N N . GLN A 1 355 ? -9.944 -16.338 -38.956 1.00 37.31 355 GLN A N 1
ATOM 2652 C CA . GLN A 1 355 ? -8.685 -15.604 -38.941 1.00 37.31 355 GLN A CA 1
ATOM 2653 C C . GLN A 1 355 ? -7.586 -16.551 -38.435 1.00 37.31 355 GLN A C 1
ATOM 2655 O O . GLN A 1 355 ? -7.583 -16.970 -37.279 1.00 37.31 355 GLN A O 1
ATOM 2660 N N . SER A 1 356 ? -6.686 -16.948 -39.338 1.00 38.16 356 SER A N 1
ATOM 2661 C CA . SER A 1 356 ? -5.539 -17.811 -39.046 1.00 38.16 356 SER A CA 1
ATOM 2662 C C . SER A 1 356 ? -4.630 -17.160 -38.001 1.00 38.16 356 SER A C 1
ATOM 2664 O O . SER A 1 356 ? -4.011 -16.129 -38.262 1.00 38.16 356 SER A O 1
ATOM 2666 N N . VAL A 1 357 ? -4.512 -17.794 -36.835 1.00 37.56 357 VAL A N 1
ATOM 2667 C CA . VAL A 1 357 ? -3.503 -17.478 -35.816 1.00 37.56 357 VAL A CA 1
ATOM 2668 C C . VAL A 1 357 ? -2.119 -17.817 -36.390 1.00 37.56 357 VAL A C 1
ATOM 2670 O O . VAL A 1 357 ? -1.946 -18.924 -36.900 1.00 37.56 357 VAL A O 1
ATOM 2673 N N . PRO A 1 358 ? -1.120 -16.917 -36.345 1.00 43.09 358 PRO A N 1
ATOM 2674 C CA . PRO A 1 358 ? 0.241 -17.287 -36.702 1.00 43.09 358 PRO A CA 1
ATOM 2675 C C . PRO A 1 358 ? 0.798 -18.208 -35.613 1.00 43.09 358 PRO A C 1
ATOM 2677 O O . PRO A 1 358 ? 0.985 -17.796 -34.468 1.00 43.09 358 PRO A O 1
ATOM 2680 N N . GLU A 1 359 ? 1.043 -19.468 -35.969 1.00 42.62 359 GLU A N 1
ATOM 2681 C CA . GLU A 1 359 ? 1.716 -20.421 -35.091 1.00 42.62 359 GLU A CA 1
ATOM 2682 C C . GLU A 1 359 ? 3.110 -19.897 -34.698 1.00 42.62 359 GLU A C 1
ATOM 2684 O O . GLU A 1 359 ? 3.804 -19.273 -35.514 1.00 42.62 359 GLU A O 1
ATOM 2689 N N . PRO A 1 360 ? 3.559 -20.139 -33.453 1.00 44.16 360 PRO A N 1
ATOM 2690 C CA . PRO A 1 360 ? 4.906 -19.788 -33.041 1.00 44.16 360 PRO A CA 1
ATOM 2691 C C . PRO A 1 360 ? 5.905 -20.533 -33.930 1.00 44.16 360 PRO A C 1
ATOM 2693 O O . PRO A 1 360 ? 5.968 -21.758 -33.937 1.00 44.16 360 PRO A O 1
ATOM 2696 N N . SER A 1 361 ? 6.680 -19.766 -34.696 1.00 46.94 361 SER A N 1
ATOM 2697 C CA . SER A 1 361 ? 7.684 -20.269 -35.632 1.00 46.94 361 SER A CA 1
ATOM 2698 C C . SER A 1 361 ? 8.633 -21.267 -34.952 1.00 46.94 361 SER A C 1
ATOM 2700 O O . SER A 1 361 ? 9.568 -20.880 -34.247 1.00 46.94 361 SER A O 1
ATOM 2702 N N . THR A 1 362 ? 8.425 -22.557 -35.224 1.00 51.69 362 THR A N 1
ATOM 2703 C CA . THR A 1 362 ? 9.285 -23.697 -34.855 1.00 51.69 362 THR A CA 1
ATOM 2704 C C . THR A 1 362 ? 10.732 -23.487 -35.299 1.00 51.69 362 THR A C 1
ATOM 2706 O O . THR A 1 362 ? 11.658 -23.994 -34.672 1.00 51.69 362 THR A O 1
ATOM 2709 N N . VAL A 1 363 ? 10.938 -22.663 -36.330 1.00 52.00 363 VAL A N 1
ATOM 2710 C CA . VAL A 1 363 ? 12.252 -22.272 -36.845 1.00 52.00 363 VAL A CA 1
ATOM 2711 C C . VAL A 1 363 ? 13.051 -21.483 -35.807 1.00 52.00 363 VAL A C 1
ATOM 2713 O O . VAL A 1 363 ? 14.241 -21.737 -35.666 1.00 52.00 363 VAL A O 1
ATOM 2716 N N . LYS A 1 364 ? 12.430 -20.587 -35.021 1.00 48.00 364 LYS A N 1
ATOM 2717 C CA . LYS A 1 364 ? 13.139 -19.823 -33.973 1.00 48.00 364 LYS A CA 1
ATOM 2718 C C . LYS A 1 364 ? 13.585 -20.716 -32.814 1.00 48.00 364 LYS A C 1
ATOM 2720 O O . LYS A 1 364 ? 14.699 -20.559 -32.318 1.00 48.00 364 LYS A O 1
ATOM 2725 N N . SER A 1 365 ? 12.752 -21.683 -32.431 1.00 48.16 365 SER A N 1
ATOM 2726 C CA . SER A 1 365 ? 13.078 -22.672 -31.397 1.00 48.16 365 SER A CA 1
ATOM 2727 C C . SER A 1 365 ? 14.188 -23.622 -31.850 1.00 48.16 365 SER A C 1
ATOM 2729 O O . SER A 1 365 ? 15.085 -23.934 -31.072 1.00 48.16 365 SER A O 1
ATOM 2731 N N . LEU A 1 366 ? 14.176 -24.027 -33.124 1.00 54.31 366 LEU A N 1
ATOM 2732 C CA . LEU A 1 366 ? 15.217 -24.874 -33.703 1.00 54.31 366 LEU A CA 1
ATOM 2733 C C . LEU A 1 366 ? 16.536 -24.108 -33.870 1.00 54.31 366 LEU A C 1
ATOM 2735 O O . LEU A 1 366 ? 17.595 -24.661 -33.602 1.00 54.31 366 LEU A O 1
ATOM 2739 N N . PHE A 1 367 ? 16.483 -22.816 -34.211 1.00 59.47 367 PHE A N 1
ATOM 2740 C CA . PHE A 1 367 ? 17.666 -21.954 -34.278 1.00 59.47 367 PHE A CA 1
ATOM 2741 C C . PHE A 1 367 ? 18.305 -21.756 -32.900 1.00 59.47 367 PHE A C 1
ATOM 2743 O O . PHE A 1 367 ? 19.519 -21.882 -32.767 1.00 59.47 367 PHE A O 1
ATOM 2750 N N . LEU A 1 368 ? 17.493 -21.514 -31.863 1.00 57.25 368 LEU A N 1
ATOM 2751 C CA . LEU A 1 368 ? 17.979 -21.450 -30.486 1.00 57.25 368 LEU A CA 1
ATOM 2752 C C . LEU A 1 368 ? 18.599 -22.779 -30.069 1.00 57.25 368 LEU A C 1
ATOM 2754 O O . LEU A 1 368 ? 19.735 -22.775 -29.624 1.00 57.25 368 LEU A O 1
ATOM 2758 N N . LEU A 1 369 ? 17.920 -23.906 -30.293 1.00 60.75 369 LEU A N 1
ATOM 2759 C CA . LEU A 1 369 ? 18.424 -25.231 -29.932 1.00 60.75 369 LEU A CA 1
ATOM 2760 C C . LEU A 1 369 ? 19.724 -25.589 -30.670 1.00 60.75 369 LEU A C 1
ATOM 2762 O O . LEU A 1 369 ? 20.643 -26.125 -30.055 1.00 60.75 369 LEU A O 1
ATOM 2766 N N . VAL A 1 370 ? 19.848 -25.234 -31.952 1.00 69.94 370 VAL A N 1
ATOM 2767 C CA . VAL A 1 370 ? 21.092 -25.393 -32.719 1.00 69.94 370 VAL A CA 1
ATOM 2768 C C . VAL A 1 370 ? 22.192 -24.485 -32.172 1.00 69.94 370 VAL A C 1
ATOM 2770 O O . VAL A 1 370 ? 23.317 -24.946 -32.031 1.00 69.94 370 VAL A O 1
ATOM 2773 N N . ILE A 1 371 ? 21.899 -23.238 -31.787 1.00 65.25 371 ILE A N 1
ATOM 2774 C CA . ILE A 1 371 ? 22.882 -22.358 -31.133 1.00 65.25 371 ILE A CA 1
ATOM 2775 C C . ILE A 1 371 ? 23.317 -22.941 -29.784 1.00 65.25 371 ILE A C 1
ATOM 2777 O O . ILE A 1 371 ? 24.515 -22.969 -29.504 1.00 65.25 371 ILE A O 1
ATOM 2781 N N . THR A 1 372 ? 22.395 -23.462 -28.970 1.00 64.31 372 THR A N 1
ATOM 2782 C CA . THR A 1 372 ? 22.730 -24.077 -27.679 1.00 64.31 372 THR A CA 1
ATOM 2783 C C . THR A 1 372 ? 23.574 -25.332 -27.870 1.00 64.31 372 THR A C 1
ATOM 2785 O O . THR A 1 372 ? 24.580 -25.501 -27.186 1.00 64.31 372 THR A O 1
ATOM 2788 N N . LEU A 1 373 ? 23.227 -26.189 -28.835 1.00 62.69 373 LEU A N 1
ATOM 2789 C CA . LEU A 1 373 ? 23.998 -27.390 -29.162 1.00 62.69 373 LEU A CA 1
ATOM 2790 C C . LEU A 1 373 ? 25.354 -27.054 -29.793 1.00 62.69 373 LEU A C 1
ATOM 2792 O O . LEU A 1 373 ? 26.341 -27.726 -29.501 1.00 62.69 373 LEU A O 1
ATOM 2796 N N . CYS A 1 374 ? 25.451 -25.995 -30.596 1.00 59.94 374 CYS A N 1
ATOM 2797 C CA . CYS A 1 374 ? 26.716 -25.486 -31.124 1.00 59.94 374 CYS A CA 1
ATOM 2798 C C . CYS A 1 374 ? 27.595 -24.909 -30.011 1.00 59.94 374 CYS A C 1
ATOM 2800 O O . CYS A 1 374 ? 28.787 -25.180 -29.990 1.00 59.94 374 CYS A O 1
ATOM 2802 N N . MET A 1 375 ? 27.028 -24.186 -29.042 1.00 63.50 375 MET A N 1
ATOM 2803 C CA . MET A 1 375 ? 27.760 -23.691 -27.870 1.00 63.50 375 MET A CA 1
ATOM 2804 C C . MET A 1 375 ? 28.245 -24.846 -26.984 1.00 63.50 375 MET A C 1
ATOM 2806 O O . MET A 1 375 ? 29.405 -24.867 -26.575 1.00 63.50 375 MET A O 1
ATOM 2810 N N . LEU A 1 376 ? 27.392 -25.845 -26.744 1.00 61.03 376 LEU A N 1
ATOM 2811 C CA . LEU A 1 376 ? 27.724 -27.039 -25.961 1.00 61.03 376 LEU A CA 1
ATOM 2812 C C . LEU A 1 376 ? 28.793 -27.896 -26.652 1.00 61.03 376 LEU A C 1
ATOM 2814 O O . LEU A 1 376 ? 29.767 -28.296 -26.017 1.00 61.03 376 LEU A O 1
ATOM 2818 N N . SER A 1 377 ? 28.665 -28.127 -27.960 1.00 56.56 377 SER A N 1
ATOM 2819 C CA . SER A 1 377 ? 29.643 -28.892 -28.742 1.00 56.56 377 SER A CA 1
ATOM 2820 C C . SER A 1 377 ? 30.943 -28.121 -28.976 1.00 56.56 377 SER A C 1
ATOM 2822 O O . SER A 1 377 ? 32.011 -28.729 -28.968 1.00 56.56 377 SER A O 1
ATOM 2824 N N . TYR A 1 378 ? 30.900 -26.791 -29.100 1.00 55.25 378 TYR A N 1
ATOM 2825 C CA . TYR A 1 378 ? 32.090 -25.940 -29.126 1.00 55.25 378 TYR A CA 1
ATOM 2826 C C . TYR A 1 378 ? 32.837 -26.019 -27.796 1.00 55.25 378 TYR A C 1
ATOM 2828 O O . TYR A 1 378 ? 34.042 -26.253 -27.787 1.00 55.25 378 TYR A O 1
ATOM 2836 N N . GLN A 1 379 ? 32.135 -25.932 -26.664 1.00 53.38 379 GLN A N 1
ATOM 2837 C CA . GLN A 1 379 ? 32.753 -26.109 -25.351 1.00 53.38 379 GLN A CA 1
ATOM 2838 C C . GLN A 1 379 ? 33.305 -27.526 -25.152 1.00 53.38 379 GLN A C 1
ATOM 2840 O O . GLN A 1 379 ? 34.397 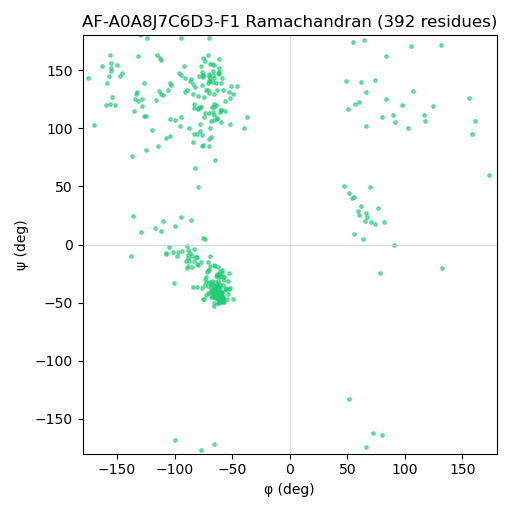-27.676 -24.606 1.00 53.38 379 GLN A O 1
ATOM 2845 N N . GLN A 1 380 ? 32.610 -28.565 -25.622 1.00 52.31 380 GLN A N 1
ATOM 2846 C CA . GLN A 1 380 ? 33.104 -29.944 -25.563 1.00 52.31 380 GLN A CA 1
ATOM 2847 C C . GLN A 1 380 ? 34.339 -30.158 -26.447 1.00 52.31 380 GLN A C 1
ATOM 2849 O O . GLN A 1 380 ? 35.324 -30.726 -25.980 1.00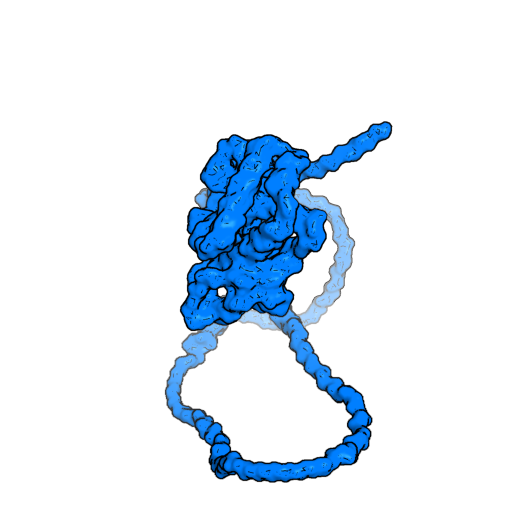 52.31 380 GLN A O 1
ATOM 2854 N N . ARG A 1 381 ? 34.348 -29.648 -27.685 1.00 49.28 381 ARG A N 1
ATOM 2855 C CA . ARG A 1 381 ? 35.506 -29.729 -28.593 1.00 49.28 381 ARG A CA 1
ATOM 2856 C C . ARG A 1 381 ? 36.684 -28.892 -28.101 1.00 49.28 381 ARG A C 1
ATOM 2858 O O . ARG A 1 381 ? 37.820 -29.325 -28.233 1.00 49.28 381 ARG A O 1
ATOM 2865 N N . HIS A 1 382 ? 36.436 -27.747 -27.469 1.00 49.62 382 HIS A N 1
ATOM 2866 C CA . HIS A 1 382 ? 37.486 -26.911 -26.883 1.00 49.62 382 HIS A CA 1
ATOM 2867 C C . HIS A 1 382 ? 38.082 -27.526 -25.604 1.00 49.62 382 HIS A C 1
ATOM 2869 O O . HIS A 1 382 ? 39.253 -27.296 -25.295 1.00 49.62 382 HIS A O 1
ATOM 2875 N N . LYS A 1 383 ? 37.302 -28.334 -24.872 1.00 49.53 383 LYS A N 1
ATOM 2876 C CA . LYS A 1 383 ? 37.796 -29.171 -23.770 1.00 49.53 383 LYS A CA 1
ATOM 2877 C C . LYS A 1 383 ? 38.599 -30.368 -24.301 1.00 49.53 383 LYS A C 1
ATOM 2879 O O . LYS A 1 383 ? 39.697 -30.601 -23.814 1.00 49.53 383 LYS A O 1
ATOM 2884 N N . LEU A 1 384 ? 38.126 -31.050 -25.347 1.00 46.31 384 LEU A N 1
ATOM 2885 C CA . LEU A 1 384 ? 38.821 -32.186 -25.978 1.00 46.31 384 LEU A CA 1
ATOM 2886 C C . LEU A 1 384 ? 40.132 -31.785 -26.682 1.00 46.31 384 LEU A C 1
ATOM 2888 O O . LEU A 1 384 ? 41.140 -32.465 -26.515 1.00 46.31 384 LEU A O 1
ATOM 2892 N N . ALA A 1 385 ? 40.165 -30.649 -27.385 1.00 49.53 385 ALA A N 1
ATOM 2893 C CA . ALA A 1 385 ? 41.381 -30.128 -28.020 1.00 49.53 385 ALA A CA 1
ATOM 2894 C C . ALA A 1 385 ? 42.439 -29.677 -26.995 1.00 49.53 385 ALA A C 1
ATOM 2896 O O . ALA A 1 385 ? 43.634 -29.819 -27.242 1.00 49.53 385 ALA A O 1
ATOM 2897 N N . LYS A 1 386 ? 42.017 -29.191 -25.815 1.00 47.19 386 LYS A N 1
ATOM 2898 C CA . LYS A 1 386 ? 42.929 -28.896 -24.696 1.00 47.19 386 LYS A CA 1
ATOM 2899 C C . LYS A 1 386 ? 43.510 -30.159 -24.058 1.00 47.19 386 LYS A C 1
ATOM 2901 O O . LYS A 1 386 ? 44.647 -30.118 -23.614 1.00 47.19 386 LYS A O 1
ATOM 2906 N N . VAL A 1 387 ? 42.762 -31.263 -24.030 1.00 50.25 387 VAL A N 1
ATOM 2907 C CA . VAL A 1 387 ? 43.240 -32.546 -23.486 1.00 50.25 387 VAL A CA 1
ATOM 2908 C C . VAL A 1 387 ? 44.206 -33.240 -24.457 1.00 50.25 387 VAL A C 1
ATOM 2910 O O . VAL A 1 387 ? 45.223 -33.768 -24.020 1.00 50.25 387 VAL A O 1
ATOM 2913 N N . GLN A 1 388 ? 43.970 -33.172 -25.774 1.00 43.22 388 GLN A N 1
ATOM 2914 C CA . GLN A 1 388 ? 44.879 -33.761 -26.772 1.00 43.22 388 GLN A CA 1
ATOM 2915 C C . GLN A 1 388 ? 46.186 -32.975 -26.974 1.00 43.22 388 GLN A C 1
ATOM 2917 O O . GLN A 1 388 ? 47.213 -33.588 -27.246 1.00 43.22 388 GLN A O 1
ATOM 2922 N N . ALA A 1 389 ? 46.191 -31.650 -26.783 1.00 49.31 389 ALA A N 1
ATOM 2923 C CA . ALA A 1 389 ? 47.419 -30.847 -26.846 1.00 49.31 389 ALA A CA 1
ATOM 2924 C C . ALA A 1 389 ? 48.393 -31.113 -25.677 1.00 49.31 389 ALA A C 1
ATOM 2926 O O . ALA A 1 389 ? 49.572 -30.801 -25.790 1.00 49.31 389 ALA A O 1
ATOM 2927 N N . ILE A 1 390 ? 47.913 -31.702 -24.573 1.00 51.31 390 ILE A N 1
ATOM 2928 C CA . ILE A 1 390 ? 48.726 -32.053 -23.395 1.00 51.31 390 ILE A CA 1
ATOM 2929 C C . ILE A 1 390 ? 49.320 -33.471 -23.520 1.00 51.31 390 ILE A C 1
ATOM 2931 O O . ILE A 1 390 ? 50.319 -33.769 -22.877 1.00 51.31 390 ILE A O 1
ATOM 2935 N N . GLN A 1 391 ? 48.760 -34.341 -24.372 1.00 47.62 391 GLN A N 1
ATOM 2936 C CA . GLN A 1 391 ? 49.235 -35.726 -24.540 1.00 47.62 391 GLN A CA 1
ATOM 2937 C C . GLN A 1 391 ? 50.253 -35.951 -25.675 1.00 47.62 391 GLN A C 1
ATOM 2939 O O . GLN A 1 391 ? 50.767 -37.059 -25.781 1.00 47.62 391 GLN A O 1
ATOM 2944 N N . PHE A 1 392 ? 50.564 -34.953 -26.511 1.00 50.41 392 PHE A N 1
ATOM 2945 C CA . PHE A 1 392 ? 51.477 -35.123 -27.660 1.00 50.41 392 PHE A CA 1
ATOM 2946 C C . PHE A 1 392 ? 52.506 -33.990 -27.841 1.00 50.41 392 PHE A C 1
ATOM 2948 O O . PHE A 1 392 ? 52.989 -33.764 -28.949 1.00 50.41 392 PHE A O 1
ATOM 2955 N N . GLY A 1 393 ? 52.849 -33.272 -26.771 1.00 39.91 393 GLY A N 1
ATOM 2956 C CA . GLY A 1 393 ? 53.950 -32.306 -26.764 1.00 39.91 393 GLY A CA 1
ATOM 2957 C C . GLY A 1 393 ? 55.063 -32.756 -25.826 1.00 39.91 393 GLY A C 1
ATOM 2958 O O . GLY A 1 393 ? 55.054 -32.346 -24.668 1.00 39.91 393 GLY A O 1
ATOM 2959 N N . ASP A 1 394 ? 55.954 -33.610 -26.337 1.00 45.56 394 ASP A N 1
ATOM 2960 C CA . ASP A 1 394 ? 57.314 -33.814 -25.807 1.00 45.56 394 ASP A CA 1
ATOM 2961 C C . ASP A 1 394 ? 58.176 -32.554 -26.000 1.00 45.56 394 ASP A C 1
ATOM 2963 O O . ASP A 1 394 ? 58.063 -31.917 -27.081 1.00 45.56 394 ASP A O 1
#

Radius of gyration: 33.37 Å; Cα contacts (8 Å, |Δi|>4): 409; chains: 1; bounding box: 104×76×79 Å

Sequence (394 aa):
MGTSQSASAQLNLGNHGVQPGLESEYLQYQLSGSDLSKMRSIPACDVGFGLSCNKTGTVLQELVEKNNGSSYRDLLLRAAGGQENYDKFANFYGNNPNLPQVPYASFWQNDSTHIMDGYQYLLGQTLSRNPVEGLGLVTKNFSWAPLSGTNDALSLRSGLVNLKLSYGRLLLEEVAKIPNIEQQIQSLDLSPKMKEFYQQTLSQGIEALNKGDETQLQQSIFHVLSHPYTLEGGEWGRPIIGIGKELTALVGEGLPGESFLASPLALLEGDAIAIDLPAGIGGDVFVTEGEDFPGWLAGGPLALLLLLFLNGDNSSLPVPVANIIGDIAPNIVGGGGDSGVPDTVGSKPPGNEVQSVPEPSTVKSLFLLVITLCMLSYQQRHKLAKVQAIQFGD

pLDDT: mean 70.18, std 27.81, range [24.09, 98.75]

Mean predicted aligned error: 18.93 Å

Foldseek 3Di:
DDDDDPDDPFQQFFPQGDFAQLVQLVVLLVVVLDQLQLAWEQRYAPFDGHLQGQFLLRVLQVVLVVVVHDHLVRLLQQQQLHDVLVVVLCVVLVVQVLLSVLLSAACPPNQDSRYSSHPCSSSSHDWDQDWDAQLQVSLVSGPFQPDHDPPRTGTNSSSSLSSNLSSLLSSLVSSVPDPPSLVVLVPDPDDPVSSVLSSVLSVQLNVCSVVVVSVSNSVSSSRRRYQGDEPVDDDSNIDSSRRDSVVSPCPPDPDVPDDPPDDDDDDDDDDDDDDDDDDDDDDDDDDDDDDDDDDDDDDDDPPVVVVVPPDDDDDDDDDDDDDDDPDDDDDDDDDDDDDDDDDDDDDDDDDDDPDDDPDDPPVVVVVVVVVVVCVVVVVVVVVVVVVVVVVPDD

Secondary structure (DSSP, 8-state):
-------------TTT-PPTT-HHHHHHHHHTT--GGG-B---S-SSS-GGGTTBHHHHHHHHHHHTT---HHHHHHHHTTSHHHHHHHHHTTTT-TTGGGGGGSB--TTT-TTBTTBHHHHTTSPPP-SEETTHHHHHTTSS------STT-EEHHHHHHHHHHHHHHHHHHHHHTSTTHHHHHHHSSS-HHHHHHHHHHHHHHHHHHHHT-HHHHHHHHHHHHH-B--SS--BTTB-B----HHHHT------TT-------------------------------------------TTTTTSSSS----------------------------------------------------HHHHHHHHHHHHHHHHHHHHHHHHHHHHHHS--

Nearest PDB structures (foldseek):
  8b4o-assembly1_B  TM=1.812E-01  e=3.227E+00  Corynebacterium glutamicum

Organism: NCBI:txid2748662